Protein AF-0000000072197596 (afdb_homodimer)

Foldseek 3Di:
DPPVLVVLLVCVLPPDCPQLLLLVVLCQLQFVVQFPFKFWLVLVQVLVVLSPDHSVSNVVSVVVCVVVQQWDWDDDPPIIMIGGHPVCVVVSVVLLCLLFPDDDADFPQFKKKKQQPDPPDPLVVVLVVVVLLVLWFPQDVSITMHGPRPSDDVVNVVVNCVSRVRMDMDTRHHDDDPDLVVLLVSVVRGDVLVVLQVLLVVLCVSCVVVLVVLVPDDLVRQALSSLLSQLSVLSSSLSVSSSSHSNHHPSNDDPPRRNVVSSVSNVSSCLSRVVSPNVVQQVSTADPVGTTHDGDPVSQCGNNGHD/DPPLLVVLLVVVLPPDPPQLLLLVVLCQLQFVVQFPFKFWLVLVQVLVVLSPDHSVSNVVSVVVCVVVQQWDWDDDPPIIMIGGHPVCVVVSVVLLCLLFPDDDADFPQFKKKKQQPDPPDPLVVVLVVVVLLVLWFPQDVSITMHGPRPSDDVVNVVVNCVSRVRMDMDTRHHDDDPDLVVLLVSVVNGDVLVVLQVLLVVLCVSCVVVLVVLVPDDLVRQALSSLLSQLSVLSSSLSVSSSSHSNHHPSNDDPVRRNVVSSVSNVSSCLSRVVSPNVVQQVSTADPVGTTHDGHPVSQCGNNGHD

Structure (mmCIF, N/CA/C/O backbone):
data_AF-0000000072197596-model_v1
#
loop_
_entity.id
_entity.type
_entity.pdbx_description
1 polymer 'Phenylacetic acid degradation operon negative regulatory protein PaaX'
#
loop_
_atom_site.group_PDB
_atom_site.id
_atom_site.type_symbol
_atom_site.label_atom_id
_atom_site.label_alt_id
_atom_site.label_comp_id
_atom_site.label_asym_id
_atom_site.label_entity_id
_atom_site.label_seq_id
_atom_site.pdbx_PDB_ins_code
_atom_site.Cartn_x
_atom_site.Cartn_y
_atom_site.Cartn_z
_atom_site.occupancy
_atom_site.B_iso_or_equiv
_atom_site.auth_seq_id
_atom_site.auth_comp_id
_atom_site.auth_asym_id
_atom_site.auth_atom_id
_atom_site.pdbx_PDB_model_num
ATOM 1 N N . MET A 1 1 ? 6.664 54.469 21.75 1 55.88 1 MET A N 1
ATOM 2 C CA . MET A 1 1 ? 6.527 53.438 20.75 1 55.88 1 MET A CA 1
ATOM 3 C C . MET A 1 1 ? 7.809 53.281 19.922 1 55.88 1 MET A C 1
ATOM 5 O O . MET A 1 1 ? 8.359 54.281 19.469 1 55.88 1 MET A O 1
ATOM 9 N N . ASN A 1 2 ? 8.422 52.062 20.016 1 71.81 2 ASN A N 1
ATOM 10 C CA . ASN A 1 2 ? 9.688 51.875 19.328 1 71.81 2 ASN A CA 1
ATOM 11 C C . ASN A 1 2 ? 9.516 51.938 17.812 1 71.81 2 ASN A C 1
ATOM 13 O O . ASN A 1 2 ? 8.695 51.219 17.25 1 71.81 2 ASN A O 1
ATOM 17 N N . GLN A 1 3 ? 10.07 52.906 17.141 1 76 3 GLN A N 1
ATOM 18 C CA . GLN A 1 3 ? 9.938 53.219 15.727 1 76 3 GLN A CA 1
ATOM 19 C C . GLN A 1 3 ? 10.234 52 14.859 1 76 3 GLN A C 1
ATOM 21 O O . GLN A 1 3 ? 9.586 51.781 13.836 1 76 3 GLN A O 1
ATOM 26 N N . ASP A 1 4 ? 11.148 51.281 15.328 1 82.5 4 ASP A N 1
ATOM 27 C CA . ASP A 1 4 ? 11.531 50.094 14.547 1 82.5 4 ASP A CA 1
ATOM 28 C C . ASP A 1 4 ? 10.422 49.062 14.539 1 82.5 4 ASP A C 1
ATOM 30 O O . ASP A 1 4 ? 10.133 48.469 13.508 1 82.5 4 ASP A O 1
ATOM 34 N N . LEU A 1 5 ? 9.805 48.875 15.648 1 86.62 5 LEU A N 1
ATOM 35 C CA . LEU A 1 5 ? 8.711 47.906 15.734 1 86.62 5 LEU A CA 1
ATOM 36 C C . LEU A 1 5 ? 7.508 48.375 14.922 1 86.62 5 LEU A C 1
ATOM 38 O O . LEU A 1 5 ? 6.84 47.562 14.273 1 86.62 5 LEU A O 1
ATOM 42 N N . HIS A 1 6 ? 7.277 49.594 14.938 1 85.56 6 HIS A N 1
ATOM 43 C CA . HIS A 1 6 ? 6.164 50.156 14.188 1 85.56 6 HIS A CA 1
ATOM 44 C C . HIS A 1 6 ? 6.359 49.969 12.688 1 85.56 6 HIS A C 1
ATOM 46 O O . HIS A 1 6 ? 5.395 49.688 11.961 1 85.56 6 HIS A O 1
ATOM 52 N N . SER A 1 7 ? 7.578 50.188 12.289 1 86.56 7 SER A N 1
ATOM 53 C CA . SER A 1 7 ? 7.879 49.938 10.875 1 86.56 7 SER A CA 1
ATOM 54 C C . SER A 1 7 ? 7.625 48.5 10.484 1 86.56 7 SER A C 1
ATOM 56 O O . SER A 1 7 ? 7.133 48.219 9.383 1 86.56 7 SER A O 1
ATOM 58 N N . PHE A 1 8 ? 7.949 47.594 11.398 1 89.06 8 PHE A N 1
ATOM 59 C CA . PHE A 1 8 ? 7.699 46.156 11.156 1 89.06 8 PHE A CA 1
ATOM 60 C C . PHE A 1 8 ? 6.207 45.906 11.023 1 89.06 8 PHE A C 1
ATOM 62 O O . PHE A 1 8 ? 5.777 45.188 10.102 1 89.06 8 PHE A O 1
ATOM 69 N N . PHE A 1 9 ? 5.426 46.438 11.906 1 89.19 9 PHE A N 1
ATOM 70 C CA . PHE A 1 9 ? 3.986 46.188 11.898 1 89.19 9 PHE A CA 1
ATOM 71 C C . PHE A 1 9 ? 3.35 46.75 10.633 1 89.19 9 PHE A C 1
ATOM 73 O O . PHE A 1 9 ? 2.445 46.156 10.062 1 89.19 9 PHE A O 1
ATOM 80 N N . GLU A 1 10 ? 3.844 47.844 10.203 1 84.06 10 GLU A N 1
ATOM 81 C CA . GLU A 1 10 ? 3.332 48.469 8.977 1 84.06 10 GLU A CA 1
ATOM 82 C C . GLU A 1 10 ? 3.676 47.625 7.754 1 84.06 10 GLU A C 1
ATOM 84 O O . GLU A 1 10 ? 2.857 47.5 6.844 1 84.06 10 GLU A O 1
ATOM 89 N N . GLU A 1 11 ? 4.816 47.188 7.785 1 82.81 11 GLU A N 1
ATOM 90 C CA . GLU A 1 11 ? 5.266 46.375 6.66 1 82.81 11 GLU A CA 1
ATOM 91 C C . GLU A 1 11 ? 4.473 45.094 6.562 1 82.81 11 GLU A C 1
ATOM 93 O O . GLU A 1 11 ? 4.102 44.656 5.465 1 82.81 11 GLU A O 1
ATOM 98 N N . ILE A 1 12 ? 4.27 44.438 7.668 1 83.31 12 ILE A N 1
ATOM 99 C CA . ILE A 1 12 ? 3.602 43.125 7.676 1 83.31 12 ILE A CA 1
ATOM 100 C C . ILE A 1 12 ? 2.125 43.312 7.332 1 83.31 12 ILE A C 1
ATOM 102 O O . ILE A 1 12 ? 1.53 42.469 6.66 1 83.31 12 ILE A O 1
ATOM 106 N N . SER A 1 13 ? 1.605 44.438 7.848 1 72.75 13 SER A N 1
ATOM 107 C CA . SER A 1 13 ? 0.21 44.75 7.535 1 72.75 13 SER A CA 1
ATOM 108 C C . SER A 1 13 ? 0.018 45 6.047 1 72.75 13 SER A C 1
ATOM 110 O O . SER A 1 13 ? -1.055 44.75 5.5 1 72.75 13 SER A O 1
ATOM 112 N N . GLY A 1 14 ? 1.013 45.719 5.469 1 62.03 14 GLY A N 1
ATOM 113 C CA . GLY A 1 14 ? 0.994 45.969 4.035 1 62.03 14 GLY A CA 1
ATOM 114 C C . GLY A 1 14 ? 1.288 44.719 3.221 1 62.03 14 GLY A C 1
ATOM 115 O O . GLY A 1 14 ? 0.964 44.656 2.033 1 62.03 14 GLY A O 1
ATOM 116 N N . HIS A 1 15 ? 2.189 44.062 3.777 1 56.44 15 HIS A N 1
ATOM 117 C CA . HIS A 1 15 ? 2.557 42.844 3.057 1 56.44 15 HIS A CA 1
ATOM 118 C C . HIS A 1 15 ? 1.347 41.938 2.846 1 56.44 15 HIS A C 1
ATOM 120 O O . HIS A 1 15 ? 0.275 42.188 3.402 1 56.44 15 HIS A O 1
ATOM 126 N N . GLN A 1 16 ? 1.492 40.594 2.721 1 54.59 16 GLN A N 1
ATOM 127 C CA . GLN A 1 16 ? 0.599 39.531 2.25 1 54.59 16 GLN A CA 1
ATOM 128 C C . GLN A 1 16 ? -0.713 39.531 3.029 1 54.59 16 GLN A C 1
ATOM 130 O O . GLN A 1 16 ? -0.742 39.906 4.207 1 54.59 16 GLN A O 1
ATOM 135 N N . SER A 1 17 ? -1.792 39.844 2.344 1 64.12 17 SER A N 1
ATOM 136 C CA . SER A 1 17 ? -3.23 39.875 2.584 1 64.12 17 SER A CA 1
ATOM 137 C C . SER A 1 17 ? -3.605 39 3.768 1 64.12 17 SER A C 1
ATOM 139 O O . SER A 1 17 ? -3.75 37.781 3.619 1 64.12 17 SER A O 1
ATOM 141 N N . VAL A 1 18 ? -3.135 39.469 4.961 1 78.69 18 VAL A N 1
ATOM 142 C CA . VAL A 1 18 ? -3.652 38.781 6.137 1 78.69 18 VAL A CA 1
ATOM 143 C C . VAL A 1 18 ? -5.18 38.75 6.086 1 78.69 18 VAL A C 1
ATOM 145 O O . VAL A 1 18 ? -5.828 39.781 6.059 1 78.69 18 VAL A O 1
ATOM 148 N N . SER A 1 19 ? -5.699 37.656 5.902 1 88.38 19 SER A N 1
ATOM 149 C CA . SER A 1 19 ? -7.145 37.438 5.93 1 88.38 19 SER A CA 1
ATOM 150 C C . SER A 1 19 ? -7.723 37.75 7.309 1 88.38 19 SER A C 1
ATOM 152 O O . SER A 1 19 ? -7.23 37.25 8.312 1 88.38 19 SER A O 1
ATOM 154 N N . GLY A 1 20 ? -8.711 38.719 7.344 1 93 20 GLY A N 1
ATOM 155 C CA . GLY A 1 20 ? -9.375 39 8.602 1 93 20 GLY A CA 1
ATOM 156 C C . GLY A 1 20 ? -9.906 37.75 9.297 1 93 20 GLY A C 1
ATOM 157 O O . GLY A 1 20 ? -9.734 37.594 10.508 1 93 20 GLY A O 1
ATOM 158 N N . THR A 1 21 ? -10.5 36.875 8.516 1 95.25 21 THR A N 1
ATOM 159 C CA . THR A 1 21 ? -11.047 35.625 9.062 1 95.25 21 THR A CA 1
ATOM 160 C C . THR A 1 21 ? -9.945 34.781 9.688 1 95.25 21 THR A C 1
ATOM 162 O O . THR A 1 21 ? -10.094 34.281 10.805 1 95.25 21 THR A O 1
ATOM 165 N N . SER A 1 22 ? -8.812 34.75 9.016 1 94.56 22 SER A N 1
ATOM 166 C CA . SER A 1 22 ? -7.715 33.906 9.492 1 94.56 22 SER A CA 1
ATOM 167 C C . SER A 1 22 ? -7.086 34.5 10.75 1 94.56 22 SER A C 1
ATOM 169 O O . SER A 1 22 ? -6.746 33.75 11.68 1 94.56 22 SER A O 1
ATOM 171 N N . LEU A 1 23 ? -6.906 35.781 10.758 1 95.44 23 LEU A N 1
ATOM 172 C CA . LEU A 1 23 ? -6.301 36.438 11.906 1 95.44 23 LEU A CA 1
ATOM 173 C C . LEU A 1 23 ? -7.188 36.312 13.141 1 95.44 23 LEU A C 1
ATOM 175 O O . LEU A 1 23 ? -6.688 36.156 14.25 1 95.44 23 LEU A O 1
ATOM 179 N N . ILE A 1 24 ? -8.469 36.438 12.938 1 96.94 24 ILE A N 1
ATOM 180 C CA . ILE A 1 24 ? -9.414 36.312 14.039 1 96.94 24 ILE A CA 1
ATOM 181 C C . ILE A 1 24 ? -9.383 34.906 14.602 1 96.94 24 ILE A C 1
ATOM 183 O O . ILE A 1 24 ? -9.414 34.719 15.82 1 96.94 24 ILE A O 1
ATOM 187 N N . VAL A 1 25 ? -9.266 33.906 13.742 1 96.19 25 VAL A N 1
ATOM 188 C CA . VAL A 1 25 ? -9.148 32.531 14.203 1 96.19 25 VAL A CA 1
ATOM 189 C C . VAL A 1 25 ? -7.891 32.375 15.055 1 96.19 25 VAL A C 1
ATOM 191 O O . VAL A 1 25 ? -7.914 31.703 16.094 1 96.19 25 VAL A O 1
ATOM 194 N N . SER A 1 26 ? -6.793 33 14.625 1 96.94 26 SER A N 1
ATOM 195 C CA . SER A 1 26 ? -5.559 32.969 15.406 1 96.94 26 SER A CA 1
ATOM 196 C C . SER A 1 26 ? -5.746 33.625 16.766 1 96.94 26 SER A C 1
ATOM 198 O O . SER A 1 26 ? -5.234 33.125 17.781 1 96.94 26 SER A O 1
ATOM 200 N N . TYR A 1 27 ? -6.48 34.719 16.766 1 97.25 27 TYR A N 1
ATOM 201 C CA . TYR A 1 27 ? -6.758 35.438 18.016 1 97.25 27 TYR A CA 1
ATOM 202 C C . TYR A 1 27 ? -7.559 34.562 18.984 1 97.25 27 TYR A C 1
ATOM 204 O O . TYR A 1 27 ? -7.215 34.438 20.156 1 97.25 27 TYR A O 1
ATOM 212 N N . PHE A 1 28 ? -8.547 33.875 18.516 1 96.56 28 PHE A N 1
ATOM 213 C CA . PHE A 1 28 ? -9.359 33 19.328 1 96.56 28 PHE A CA 1
ATOM 214 C C . PHE A 1 28 ? -8.547 31.812 19.812 1 96.56 28 PHE A C 1
ATOM 216 O O . PHE A 1 28 ? -8.641 31.422 20.984 1 96.56 28 PHE A O 1
ATOM 223 N N . GLY A 1 29 ? -7.719 31.297 18.953 1 96 29 GLY A N 1
ATOM 224 C CA . GLY A 1 29 ? -6.957 30.109 19.281 1 96 29 GLY A CA 1
ATOM 225 C C . GLY A 1 29 ? -5.816 30.375 20.234 1 96 29 GLY A C 1
ATOM 226 O O . GLY A 1 29 ? -5.523 29.531 21.109 1 96 29 GLY A O 1
ATOM 227 N N . ASP A 1 30 ? -5.176 31.469 20.078 1 96.88 30 ASP A N 1
ATOM 228 C CA . ASP A 1 30 ? -3.986 31.75 20.875 1 96.88 30 ASP A CA 1
ATOM 229 C C . ASP A 1 30 ? -4.352 32.438 22.188 1 96.88 30 ASP A C 1
ATOM 231 O O . ASP A 1 30 ? -3.865 32.062 23.25 1 96.88 30 ASP A O 1
ATOM 235 N N . TYR A 1 31 ? -5.234 33.438 22.172 1 96.44 31 TYR A N 1
ATOM 236 C CA . TYR A 1 31 ? -5.535 34.219 23.359 1 96.44 31 TYR A CA 1
ATOM 237 C C . TYR A 1 31 ? -6.805 33.719 24.047 1 96.44 31 TYR A C 1
ATOM 239 O O . TYR A 1 31 ? -6.773 33.344 25.219 1 96.44 31 TYR A O 1
ATOM 247 N N . LEU A 1 32 ? -7.883 33.625 23.312 1 94.62 32 LEU A N 1
ATOM 248 C CA . LEU A 1 32 ? -9.203 33.531 23.922 1 94.62 32 LEU A CA 1
ATOM 249 C C . LEU A 1 32 ? -9.5 32.094 24.328 1 94.62 32 LEU A C 1
ATOM 251 O O . LEU A 1 32 ? -10.266 31.844 25.266 1 94.62 32 LEU A O 1
ATOM 255 N N . TRP A 1 33 ? -8.875 31.141 23.594 1 91.94 33 TRP A N 1
ATOM 256 C CA . TRP A 1 33 ? -9.031 29.719 23.875 1 91.94 33 TRP A CA 1
ATOM 257 C C . TRP A 1 33 ? -8.797 29.422 25.344 1 91.94 33 TRP A C 1
ATOM 259 O O . TRP A 1 33 ? -9.508 28.609 25.953 1 91.94 33 TRP A O 1
ATOM 269 N N . THR A 1 34 ? -7.848 30.109 25.938 1 92.06 34 THR A N 1
ATOM 270 C CA . THR A 1 34 ? -7.48 29.828 27.312 1 92.06 34 THR A CA 1
ATOM 271 C C . THR A 1 34 ? -8.125 30.828 28.266 1 92.06 34 THR A C 1
ATOM 273 O O . THR A 1 34 ? -7.918 30.766 29.484 1 92.06 34 THR A O 1
ATOM 276 N N . CYS A 1 35 ? -8.891 31.797 27.75 1 92.88 35 CYS A N 1
ATOM 277 C CA . CYS A 1 35 ? -9.492 32.844 28.562 1 92.88 35 CYS A CA 1
ATOM 278 C C . CYS A 1 35 ? -11.008 32.875 28.391 1 92.88 35 CYS A C 1
ATOM 280 O O . CYS A 1 35 ? -11.602 33.938 28.25 1 92.88 35 CYS A O 1
ATOM 282 N N . GLY A 1 36 ? -11.602 31.656 28.312 1 86.88 36 GLY A N 1
ATOM 283 C CA . GLY A 1 36 ? -13.055 31.562 28.297 1 86.88 36 GLY A CA 1
ATOM 284 C C . GLY A 1 36 ? -13.633 31.375 26.906 1 86.88 36 GLY A C 1
ATOM 285 O O . GLY A 1 36 ? -14.773 30.938 26.75 1 86.88 36 GLY A O 1
ATOM 286 N N . GLY A 1 37 ? -12.93 31.781 25.844 1 87 37 GLY A N 1
ATOM 287 C CA . GLY A 1 37 ? -13.281 31.422 24.484 1 87 37 GLY A CA 1
ATOM 288 C C . GLY A 1 37 ? -14.195 32.438 23.812 1 87 37 GLY A C 1
ATOM 289 O O . GLY A 1 37 ? -14.734 32.156 22.734 1 87 37 GLY A O 1
ATOM 290 N N . GLY A 1 38 ? -14.375 33.625 24.438 1 91.69 38 GLY A N 1
ATOM 291 C CA . GLY A 1 38 ? -15.289 34.594 23.844 1 91.69 38 GLY A CA 1
ATOM 292 C C . GLY A 1 38 ? -14.844 36.031 24.062 1 91.69 38 GLY A C 1
ATOM 293 O O . GLY A 1 38 ? -13.93 36.281 24.828 1 91.69 38 GLY A O 1
ATOM 294 N N . ILE A 1 39 ? -15.562 36.906 23.297 1 94.62 39 ILE A N 1
ATOM 295 C CA . ILE A 1 39 ? -15.195 38.312 23.375 1 94.62 39 ILE A CA 1
ATOM 296 C C . ILE A 1 39 ? -16.328 39.188 22.812 1 94.62 39 ILE A C 1
ATOM 298 O O . ILE A 1 39 ? -17.078 38.75 21.938 1 94.62 39 ILE A O 1
ATOM 302 N N . TRP A 1 40 ? -16.406 40.344 23.344 1 96.75 40 TRP A N 1
ATOM 303 C CA . TRP A 1 40 ? -17.297 41.375 22.781 1 96.75 40 TRP A CA 1
ATOM 304 C C . TRP A 1 40 ? -16.812 41.812 21.406 1 96.75 40 TRP A C 1
ATOM 306 O O . TRP A 1 40 ? -15.609 42.062 21.219 1 96.75 40 TRP A O 1
ATOM 316 N N . LEU A 1 41 ? -17.75 41.969 20.469 1 97.25 41 LEU A N 1
ATOM 317 C CA . LEU A 1 41 ? -17.422 42.375 19.109 1 97.25 41 LEU A CA 1
ATOM 318 C C . LEU A 1 41 ? -16.688 43.688 19.109 1 97.25 41 LEU A C 1
ATOM 320 O O . LEU A 1 41 ? -15.766 43.906 18.312 1 97.25 41 LEU A O 1
ATOM 324 N N . GLY A 1 42 ? -17.047 44.594 19.922 1 96.69 42 GLY A N 1
ATOM 325 C CA . GLY A 1 42 ? -16.375 45.906 20.016 1 96.69 42 GLY A CA 1
ATOM 326 C C . GLY A 1 42 ? -14.898 45.781 20.359 1 96.69 42 GLY A C 1
ATOM 327 O O . GLY A 1 42 ? -14.055 46.438 19.766 1 96.69 42 GLY A O 1
ATOM 328 N N . ASN A 1 43 ? -14.578 44.938 21.328 1 97.25 43 ASN A N 1
ATOM 329 C CA . ASN A 1 43 ? -13.18 44.719 21.703 1 97.25 43 ASN A CA 1
ATOM 330 C C . ASN A 1 43 ? -12.406 44.031 20.594 1 97.25 43 ASN A C 1
ATOM 332 O O . ASN A 1 43 ? -11.219 44.281 20.391 1 97.25 43 ASN A O 1
ATOM 336 N N . LEU A 1 44 ? -13.078 43.094 19.953 1 97.19 44 LEU A N 1
ATOM 337 C CA . LEU A 1 44 ? -12.453 42.438 18.812 1 97.19 44 LEU A CA 1
ATOM 338 C C . LEU A 1 44 ? -12.07 43.438 17.734 1 97.19 44 LEU A C 1
ATOM 340 O O . LEU A 1 44 ? -10.969 43.375 17.188 1 97.19 44 LEU A O 1
ATOM 344 N N . ILE A 1 45 ? -13 44.312 17.438 1 97.06 45 ILE A N 1
ATOM 345 C CA . ILE A 1 45 ? -12.766 45.344 16.438 1 97.06 45 ILE A CA 1
ATOM 346 C C . ILE A 1 45 ? -11.578 46.188 16.859 1 97.06 45 ILE A C 1
ATOM 348 O O . ILE A 1 45 ? -10.68 46.469 16.062 1 97.06 45 ILE A O 1
ATOM 352 N N . GLN A 1 46 ? -11.531 46.625 18.125 1 96.81 46 GLN A N 1
ATOM 353 C CA . GLN A 1 46 ? -10.445 47.438 18.641 1 96.81 46 GLN A CA 1
ATOM 354 C C . GLN A 1 46 ? -9.102 46.719 18.516 1 96.81 46 GLN A C 1
ATOM 356 O O . GLN A 1 46 ? -8.109 47.344 18.109 1 96.81 46 GLN A O 1
ATOM 361 N N . ALA A 1 47 ? -9.086 45.469 18.844 1 96.38 47 ALA A N 1
ATOM 362 C CA . ALA A 1 47 ? -7.859 44.688 18.766 1 96.38 47 ALA A CA 1
ATOM 363 C C . ALA A 1 47 ? -7.367 44.594 17.328 1 96.38 47 ALA A C 1
ATOM 365 O O . ALA A 1 47 ? -6.18 44.781 17.062 1 96.38 47 ALA A O 1
ATOM 366 N N . MET A 1 48 ? -8.242 44.344 16.391 1 95.31 48 MET A N 1
ATOM 367 C CA . MET A 1 48 ? -7.875 44.156 15 1 95.31 48 MET A CA 1
ATOM 368 C C . MET A 1 48 ? -7.461 45.469 14.359 1 95.31 48 MET A C 1
ATOM 370 O O . MET A 1 48 ? -6.602 45.5 13.477 1 95.31 48 MET A O 1
ATOM 374 N N . GLU A 1 49 ? -8.031 46.5 14.836 1 93.81 49 GLU A N 1
ATOM 375 C CA . GLU A 1 49 ? -7.695 47.812 14.305 1 93.81 49 GLU A CA 1
ATOM 376 C C . GLU A 1 49 ? -6.238 48.156 14.586 1 93.81 49 GLU A C 1
ATOM 378 O O . GLU A 1 49 ? -5.598 48.844 13.789 1 93.81 49 GLU A O 1
ATOM 383 N N . THR A 1 50 ? -5.723 47.656 15.688 1 92.81 50 THR A N 1
ATOM 384 C CA . THR A 1 50 ? -4.32 47.906 15.992 1 92.81 50 THR A CA 1
ATOM 385 C C . THR A 1 50 ? -3.418 47.312 14.93 1 92.81 50 THR A C 1
ATOM 387 O O . THR A 1 50 ? -2.264 47.719 14.773 1 92.81 50 THR A O 1
ATOM 390 N N . LEU A 1 51 ? -3.959 46.344 14.195 1 92.69 51 LEU A N 1
ATOM 391 C CA . LEU A 1 51 ? -3.191 45.656 13.172 1 92.69 51 LEU A CA 1
ATOM 392 C C . LEU A 1 51 ? -3.59 46.125 11.781 1 92.69 51 LEU A C 1
ATOM 394 O O . LEU A 1 51 ? -3.24 45.5 10.781 1 92.69 51 LEU A O 1
ATOM 398 N N . GLY A 1 52 ? -4.453 47.125 11.734 1 88.5 52 GLY A N 1
ATOM 399 C CA . GLY A 1 52 ? -4.734 47.812 10.477 1 88.5 52 GLY A CA 1
ATOM 400 C C . GLY A 1 52 ? -6.012 47.312 9.812 1 88.5 52 GLY A C 1
ATOM 401 O O . GLY A 1 52 ? -6.336 47.75 8.703 1 88.5 52 GLY A O 1
ATOM 402 N N . LEU A 1 53 ? -6.793 46.469 10.422 1 92 53 LEU A N 1
ATOM 403 C CA . LEU A 1 53 ? -8.07 46.031 9.859 1 92 53 LEU A CA 1
ATOM 404 C C . LEU A 1 53 ? -9.188 47 10.273 1 92 53 LEU A C 1
ATOM 406 O O . LEU A 1 53 ? -9.32 47.344 11.453 1 92 53 LEU A O 1
ATOM 410 N N . ASN A 1 54 ? -9.906 47.406 9.375 1 92.19 54 ASN A N 1
ATOM 411 C CA . ASN A 1 54 ? -10.984 48.344 9.75 1 92.19 54 ASN A CA 1
ATOM 412 C C . ASN A 1 54 ? -12.219 47.594 10.227 1 92.19 54 ASN A C 1
ATOM 414 O O . ASN A 1 54 ? -12.289 46.344 10.125 1 92.19 54 ASN A O 1
ATOM 418 N N . GLN A 1 55 ? -13.133 48.344 10.711 1 95.69 55 GLN A N 1
ATOM 419 C CA . GLN A 1 55 ? -14.328 47.781 11.352 1 95.69 55 GLN A CA 1
ATOM 420 C C . GLN A 1 55 ? -15.156 46.969 10.359 1 95.69 55 GLN A C 1
ATOM 422 O O . GLN A 1 55 ? -15.703 45.938 10.719 1 95.69 55 GLN A O 1
ATOM 427 N N . ARG A 1 56 ? -15.242 47.438 9.195 1 96.12 56 ARG A N 1
ATOM 428 C CA . ARG A 1 56 ? -16.047 46.75 8.188 1 96.12 56 ARG A CA 1
ATOM 429 C C . ARG A 1 56 ? -15.484 45.375 7.898 1 96.12 56 ARG A C 1
ATOM 431 O O . ARG A 1 56 ? -16.234 44.375 7.824 1 96.12 56 ARG A O 1
ATOM 438 N N . VAL A 1 57 ? -14.211 45.312 7.707 1 93.88 57 VAL A N 1
ATOM 439 C CA . VAL A 1 57 ? -13.531 44.031 7.414 1 93.88 57 VAL A CA 1
ATOM 440 C C . VAL A 1 57 ? -13.711 43.062 8.586 1 93.88 57 VAL A C 1
ATOM 442 O O . VAL A 1 57 ? -13.984 41.875 8.383 1 93.88 57 VAL A O 1
ATOM 445 N N . VAL A 1 58 ? -13.578 43.562 9.805 1 97.06 58 VAL A N 1
ATOM 446 C CA . VAL A 1 58 ? -13.703 42.719 10.992 1 97.06 58 VAL A CA 1
ATOM 447 C C . VAL A 1 58 ? -15.125 42.156 11.086 1 97.06 58 VAL A C 1
ATOM 449 O O . VAL A 1 58 ? -15.312 40.969 11.289 1 97.06 58 VAL A O 1
ATOM 452 N N . ARG A 1 59 ? -16.094 43.062 10.906 1 97 59 ARG A N 1
ATOM 453 C CA . ARG A 1 59 ? -17.484 42.656 10.992 1 97 59 ARG A CA 1
ATOM 454 C C . ARG A 1 59 ? -17.812 41.625 9.914 1 97 59 ARG A C 1
ATOM 456 O O . ARG A 1 59 ? -18.5 40.656 10.18 1 97 59 ARG A O 1
ATOM 463 N N . SER A 1 60 ? -17.328 41.812 8.742 1 97.19 60 SER A N 1
ATOM 464 C CA . SER A 1 60 ? -17.562 40.875 7.656 1 97.19 60 SER A CA 1
ATOM 465 C C . SER A 1 60 ? -16.891 39.531 7.938 1 97.19 60 SER A C 1
ATOM 467 O O . SER A 1 60 ? -17.438 38.5 7.629 1 97.19 60 SER A O 1
ATOM 469 N N . SER A 1 61 ? -15.656 39.625 8.484 1 97.25 61 SER A N 1
ATOM 470 C CA . SER A 1 61 ? -14.922 38.406 8.82 1 97.25 61 SER A CA 1
ATOM 471 C C . SER A 1 61 ? -15.641 37.594 9.898 1 97.25 61 SER A C 1
ATOM 473 O O . SER A 1 61 ? -15.75 36.375 9.797 1 97.25 61 SER A O 1
ATOM 475 N N . VAL A 1 62 ? -16.141 38.25 10.898 1 97.38 62 VAL A N 1
ATOM 476 C CA . VAL A 1 62 ? -16.859 37.625 11.984 1 97.38 62 VAL A CA 1
ATOM 477 C C . VAL A 1 62 ? -18.156 37 11.453 1 97.38 62 VAL A C 1
ATOM 479 O O . VAL A 1 62 ? -18.531 35.875 11.844 1 97.38 62 VAL A O 1
ATOM 482 N N . PHE A 1 63 ? -18.797 37.719 10.625 1 96.75 63 PHE A N 1
ATOM 483 C CA . PHE A 1 63 ? -20.031 37.219 10.008 1 96.75 63 PHE A CA 1
ATOM 484 C C . PHE A 1 63 ? -19.75 35.906 9.258 1 96.75 63 PHE A C 1
ATOM 486 O O . PHE A 1 63 ? -20.516 34.938 9.375 1 96.75 63 PHE A O 1
ATOM 493 N N . ARG A 1 64 ? -18.734 35.906 8.461 1 97 64 ARG A N 1
ATOM 494 C CA . ARG A 1 64 ? -18.344 34.719 7.707 1 97 64 ARG A CA 1
ATOM 495 C C . ARG A 1 64 ? -18.016 33.562 8.641 1 97 64 ARG A C 1
ATOM 497 O O . ARG A 1 64 ? -18.422 32.406 8.391 1 97 64 ARG A O 1
ATOM 504 N N . LEU A 1 65 ? -17.266 33.812 9.695 1 97.38 65 LEU A N 1
ATOM 505 C CA . LEU A 1 65 ? -16.906 32.781 10.664 1 97.38 65 LEU A CA 1
ATOM 506 C C . LEU A 1 65 ? -18.141 32.25 11.367 1 97.38 65 LEU A C 1
ATOM 508 O O . LEU A 1 65 ? -18.203 31.047 11.703 1 97.38 65 LEU A O 1
ATOM 512 N N . HIS A 1 66 ? -19.109 33.156 11.578 1 96.69 66 HIS A N 1
ATOM 513 C CA . HIS A 1 66 ? -20.375 32.719 12.156 1 96.69 66 HIS A CA 1
ATOM 514 C C . HIS A 1 66 ? -21.156 31.828 11.18 1 96.69 66 HIS A C 1
ATOM 516 O O . HIS A 1 66 ? -21.672 30.781 11.555 1 96.69 66 HIS A O 1
ATOM 522 N N . LYS A 1 67 ? -21.203 32.25 9.969 1 96.56 67 LYS A N 1
ATOM 523 C CA . LYS A 1 67 ? -21.906 31.516 8.93 1 96.56 67 LYS A CA 1
ATOM 524 C C . LYS A 1 67 ? -21.297 30.141 8.734 1 96.56 67 LYS A C 1
ATOM 526 O O . LYS A 1 67 ? -22.031 29.156 8.547 1 96.56 67 LYS A O 1
ATOM 531 N N . ASP A 1 68 ? -20.016 30.109 8.82 1 94.56 68 ASP A N 1
ATOM 532 C CA . ASP A 1 68 ? -19.297 28.859 8.617 1 94.56 68 ASP A CA 1
ATOM 533 C C . ASP A 1 68 ? -19.266 28.031 9.898 1 94.56 68 ASP A C 1
ATOM 535 O O . ASP A 1 68 ? -18.578 27.016 9.969 1 94.56 68 ASP A O 1
ATOM 539 N N . GLU A 1 69 ? -19.859 28.469 10.961 1 94.88 69 GLU A N 1
ATOM 540 C CA . GLU A 1 69 ? -20.047 27.766 12.227 1 94.88 69 GLU A CA 1
ATOM 541 C C . GLU A 1 69 ? -18.734 27.641 12.992 1 94.88 69 GLU A C 1
ATOM 543 O O . GLU A 1 69 ? -18.484 26.625 13.648 1 94.88 69 GLU A O 1
ATOM 548 N N . TRP A 1 70 ? -17.891 28.547 12.805 1 94.5 70 TRP A N 1
ATOM 549 C CA . TRP A 1 70 ? -16.688 28.656 13.617 1 94.5 70 TRP A CA 1
ATOM 550 C C . TRP A 1 70 ? -16.969 29.406 14.906 1 94.5 70 TRP A C 1
ATOM 552 O O . TRP A 1 70 ? -16.375 29.125 15.945 1 94.5 70 TRP A O 1
ATOM 562 N N . LEU A 1 71 ? -17.891 30.438 14.797 1 96.62 71 LEU A N 1
ATOM 563 C CA . LEU A 1 71 ? -18.25 31.266 15.945 1 96.62 71 LEU A CA 1
ATOM 564 C C . LEU A 1 71 ? -19.766 31.25 16.172 1 96.62 71 LEU A C 1
ATOM 566 O O . LEU A 1 71 ? -20.531 31.062 15.234 1 96.62 71 LEU A O 1
ATOM 570 N N . THR A 1 72 ? -20.141 31.344 17.359 1 96.19 72 THR A N 1
ATOM 571 C CA . THR A 1 72 ? -21.531 31.578 17.75 1 96.19 72 THR A CA 1
ATOM 572 C C . THR A 1 72 ? -21.672 32.938 18.422 1 96.19 72 THR A C 1
ATOM 574 O O . THR A 1 72 ? -20.703 33.5 18.938 1 96.19 72 THR A O 1
ATOM 577 N N . VAL A 1 73 ? -22.844 33.469 18.375 1 95.81 73 VAL A N 1
ATOM 578 C CA . VAL A 1 73 ? -23.047 34.812 18.891 1 95.81 73 VAL A CA 1
ATOM 579 C C . VAL A 1 73 ? -24.047 34.781 20.062 1 95.81 73 VAL A C 1
ATOM 581 O O . VAL A 1 73 ? -25.016 34.031 20.016 1 95.81 73 VAL A O 1
ATOM 584 N N . ASN A 1 74 ? -23.766 35.438 21.078 1 93.31 74 ASN A N 1
ATOM 585 C CA . ASN A 1 74 ? -24.641 35.719 22.219 1 93.31 74 ASN A CA 1
ATOM 586 C C . ASN A 1 74 ? -24.875 37.219 22.375 1 93.31 74 ASN A C 1
ATOM 588 O O . ASN A 1 74 ? -23.953 37.969 22.672 1 93.31 74 ASN A O 1
ATOM 592 N N . LYS A 1 75 ? -26.141 37.625 22.281 1 95.06 75 LYS A N 1
ATOM 593 C CA . LYS A 1 75 ? -26.453 39.062 22.375 1 95.06 75 LYS A CA 1
ATOM 594 C C . LYS A 1 75 ? -26.922 39.406 23.781 1 95.06 75 LYS A C 1
ATOM 596 O O . LYS A 1 75 ? -27.812 38.75 24.344 1 95.06 75 LYS A O 1
ATOM 601 N N . VAL A 1 76 ? -26.359 40.375 24.375 1 93.81 76 VAL A N 1
ATOM 602 C CA . VAL A 1 76 ? -26.734 40.938 25.656 1 93.81 76 VAL A CA 1
ATOM 603 C C . VAL A 1 76 ? -26.938 42.438 25.531 1 93.81 76 VAL A C 1
ATOM 605 O O . VAL A 1 76 ? -25.969 43.188 25.484 1 93.81 76 VAL A O 1
ATOM 608 N N . GLY A 1 77 ? -28.156 42.906 25.625 1 92.88 77 GLY A N 1
ATOM 609 C CA . GLY A 1 77 ? -28.422 44.312 25.328 1 92.88 77 GLY A CA 1
ATOM 610 C C . GLY A 1 77 ? -28.047 44.719 23.922 1 92.88 77 GLY A C 1
ATOM 611 O O . GLY A 1 77 ? -28.516 44.125 22.953 1 92.88 77 GLY A O 1
ATOM 612 N N . ARG A 1 78 ? -27.141 45.688 23.844 1 93.31 78 ARG A N 1
ATOM 613 C CA . ARG A 1 78 ? -26.719 46.219 22.547 1 93.31 78 ARG A CA 1
ATOM 614 C C . ARG A 1 78 ? -25.359 45.625 22.141 1 93.31 78 ARG A C 1
ATOM 616 O O . ARG A 1 78 ? -24.812 46 21.094 1 93.31 78 ARG A O 1
ATOM 623 N N . LYS A 1 79 ? -24.875 44.75 22.922 1 94.75 79 LYS A N 1
ATOM 624 C CA . LYS A 1 79 ? -23.547 44.188 22.656 1 94.75 79 LYS A CA 1
ATOM 625 C C . LYS A 1 79 ? -23.641 42.75 22.156 1 94.75 79 LYS A C 1
ATOM 627 O O . LYS A 1 79 ? -24.453 41.969 22.641 1 94.75 79 LYS A O 1
ATOM 632 N N . SER A 1 80 ? -22.906 42.469 21.172 1 96.5 80 SER A N 1
ATOM 633 C CA . SER A 1 80 ? -22.781 41.094 20.641 1 96.5 80 SER A CA 1
ATOM 634 C C . SER A 1 80 ? -21.484 40.438 21.094 1 96.5 80 SER A C 1
ATOM 636 O O . SER A 1 80 ? -20.391 41 20.859 1 96.5 80 SER A O 1
ATOM 638 N N . TYR A 1 81 ? -21.609 39.25 21.734 1 96.31 81 TYR A N 1
ATOM 639 C CA . TYR A 1 81 ? -20.469 38.469 22.188 1 96.31 81 TYR A CA 1
ATOM 640 C C . TYR A 1 81 ? -20.281 37.219 21.328 1 96.31 81 TYR A C 1
ATOM 642 O O . TYR A 1 81 ? -21.234 36.5 21.094 1 96.31 81 TYR A O 1
ATOM 650 N N . TYR A 1 82 ? -19.094 37.031 20.875 1 96.44 82 TYR A N 1
ATOM 651 C CA . TYR A 1 82 ? -18.812 35.875 20.031 1 96.44 82 TYR A CA 1
ATOM 652 C C . TYR A 1 82 ? -17.953 34.844 20.766 1 96.44 82 TYR A C 1
ATOM 654 O O . TYR A 1 82 ? -17.016 35.219 21.484 1 96.44 82 TYR A O 1
ATOM 662 N N . TYR A 1 83 ? -18.297 33.562 20.531 1 95 83 TYR A N 1
ATOM 663 C CA . TYR A 1 83 ? -17.609 32.438 21.125 1 95 83 TYR A CA 1
ATOM 664 C C . TYR A 1 83 ? -17.219 31.406 20.078 1 95 83 TYR A C 1
ATOM 666 O O . TYR A 1 83 ? -17.859 31.297 19.031 1 95 83 TYR A O 1
ATOM 674 N N . LEU A 1 84 ? -16.141 30.734 20.328 1 94.06 84 LEU A N 1
ATOM 675 C CA . LEU A 1 84 ? -15.82 29.594 19.484 1 94.06 84 LEU A CA 1
ATOM 676 C C . LEU A 1 84 ? -16.906 28.531 19.578 1 94.06 84 LEU A C 1
ATOM 678 O O . LEU A 1 84 ? -17.391 28.203 20.672 1 94.06 84 LEU A O 1
ATOM 682 N N . GLU A 1 85 ? -17.297 28.047 18.438 1 94.44 85 GLU A N 1
ATOM 683 C CA . GLU A 1 85 ? -18.297 26.984 18.391 1 94.44 85 GLU A CA 1
ATOM 684 C C . GLU A 1 85 ? -17.75 25.688 18.984 1 94.44 85 GLU A C 1
ATOM 686 O O . GLU A 1 85 ? -16.672 25.234 18.594 1 94.44 85 GLU A O 1
ATOM 691 N N . PRO A 1 86 ? -18.484 25.062 19.891 1 91.44 86 PRO A N 1
ATOM 692 C CA . PRO A 1 86 ? -18.016 23.828 20.531 1 91.44 86 PRO A CA 1
ATOM 693 C C . PRO A 1 86 ? -17.656 22.734 19.531 1 91.44 86 PRO A C 1
ATOM 695 O O . PRO A 1 86 ? -16.719 21.953 19.766 1 91.44 86 PRO A O 1
ATOM 698 N N . ALA A 1 87 ? -18.297 22.672 18.484 1 90.38 87 ALA A N 1
ATOM 699 C CA . ALA A 1 87 ? -18.047 21.656 17.469 1 90.38 87 ALA A CA 1
ATOM 700 C C . ALA A 1 87 ? -16.656 21.797 16.875 1 90.38 87 ALA A C 1
ATOM 702 O O . ALA A 1 87 ? -16.125 20.859 16.266 1 90.38 87 ALA A O 1
ATOM 703 N N . ARG A 1 88 ? -15.977 22.938 17.094 1 90.88 88 ARG A N 1
ATOM 704 C CA . ARG A 1 88 ? -14.664 23.203 16.531 1 90.88 88 ARG A CA 1
ATOM 705 C C . ARG A 1 88 ? -13.562 22.984 17.562 1 90.88 88 ARG A C 1
ATOM 707 O O . ARG A 1 88 ? -12.383 23.156 17.25 1 90.88 88 ARG A O 1
ATOM 714 N N . TYR A 1 89 ? -13.867 22.562 18.703 1 90.31 89 TYR A N 1
ATOM 715 C CA . TYR A 1 89 ? -12.906 22.438 19.797 1 90.31 89 TYR A CA 1
ATOM 716 C C . TYR A 1 89 ? -11.844 21.406 19.453 1 90.31 89 TYR A C 1
ATOM 718 O O . TYR A 1 89 ? -10.648 21.625 19.703 1 90.31 89 TYR A O 1
ATOM 726 N N . ASN A 1 90 ? -12.273 20.312 18.906 1 85.56 90 ASN A N 1
ATOM 727 C CA . ASN A 1 90 ? -11.312 19.266 18.578 1 85.56 90 ASN A CA 1
ATOM 728 C C . ASN A 1 90 ? -10.297 19.734 17.547 1 85.56 90 ASN A C 1
ATOM 730 O O . ASN A 1 90 ? -9.109 19.422 17.641 1 85.56 90 ASN A O 1
ATOM 734 N N . GLU A 1 91 ? -10.812 20.453 16.609 1 87.31 91 GLU A N 1
ATOM 735 C CA . GLU A 1 91 ? -9.938 21.016 15.594 1 87.31 91 GLU A CA 1
ATOM 736 C C . GLU A 1 91 ? -8.922 21.984 16.203 1 87.31 91 GLU A C 1
ATOM 738 O O . GLU A 1 91 ? -7.742 21.938 15.859 1 87.31 91 GLU A O 1
ATOM 743 N N . MET A 1 92 ? -9.375 22.797 17.125 1 91.19 92 MET A N 1
ATOM 744 C CA . MET A 1 92 ? -8.508 23.75 17.812 1 91.19 92 MET A CA 1
ATOM 745 C C . MET A 1 92 ? -7.469 23.031 18.656 1 91.19 92 MET A C 1
ATOM 747 O O . MET A 1 92 ? -6.293 23.391 18.656 1 91.19 92 MET A O 1
ATOM 751 N N . LEU A 1 93 ? -7.93 22.047 19.312 1 87.94 93 LEU A N 1
ATOM 752 C CA . LEU A 1 93 ? -7.043 21.266 20.172 1 87.94 93 LEU A CA 1
ATOM 753 C C . LEU A 1 93 ? -5.93 20.625 19.359 1 87.94 93 LEU A C 1
ATOM 755 O O . LEU A 1 93 ? -4.766 20.641 19.766 1 87.94 93 LEU A O 1
ATOM 759 N N . HIS A 1 94 ? -6.254 20.109 18.297 1 85.06 94 HIS A N 1
ATOM 760 C CA . HIS A 1 94 ? -5.277 19.453 17.438 1 85.06 94 HIS A CA 1
ATOM 761 C C . HIS A 1 94 ? -4.262 20.453 16.891 1 85.06 94 HIS A C 1
ATOM 763 O O . HIS A 1 94 ? -3.057 20.188 16.891 1 85.06 94 HIS A O 1
ATOM 769 N N . ALA A 1 95 ? -4.754 21.531 16.422 1 90.75 95 ALA A N 1
ATOM 770 C CA . ALA A 1 95 ? -3.861 22.562 15.906 1 90.75 95 ALA A CA 1
ATOM 771 C C . ALA A 1 95 ? -2.934 23.094 17 1 90.75 95 ALA A C 1
ATOM 773 O O . ALA A 1 95 ? -1.726 23.219 16.797 1 90.75 95 ALA A O 1
ATOM 774 N N . ASN A 1 96 ? -3.508 23.344 18.172 1 92.12 96 ASN A N 1
ATOM 775 C CA . ASN A 1 96 ? -2.723 23.891 19.281 1 92.12 96 ASN A CA 1
ATOM 776 C C . ASN A 1 96 ? -1.62 22.922 19.703 1 92.12 96 ASN A C 1
ATOM 778 O O . ASN A 1 96 ? -0.525 23.344 20.078 1 92.12 96 ASN A O 1
ATOM 782 N N . LYS A 1 97 ? -1.947 21.703 19.641 1 89.12 97 LYS A N 1
ATOM 783 C CA . LYS A 1 97 ? -0.926 20.719 19.969 1 89.12 97 LYS A CA 1
ATOM 784 C C . LYS A 1 97 ? 0.267 20.812 19.031 1 89.12 97 LYS A C 1
ATOM 786 O O . LYS A 1 97 ? 1.419 20.781 19.469 1 89.12 97 LYS A O 1
ATOM 791 N N . LYS A 1 98 ? 0.025 21 17.797 1 90.19 98 LYS A N 1
ATOM 792 C CA . LYS A 1 98 ? 1.077 21.125 16.797 1 90.19 98 LYS A CA 1
ATOM 793 C C . LYS A 1 98 ? 1.847 22.438 16.969 1 90.19 98 LYS A C 1
ATOM 795 O O . LYS A 1 98 ? 3.068 22.469 16.797 1 90.19 98 LYS A O 1
ATOM 800 N N . ILE A 1 99 ? 1.082 23.422 17.297 1 94.81 99 ILE A N 1
ATOM 801 C CA . ILE A 1 99 ? 1.675 24.766 17.328 1 94.81 99 ILE A CA 1
ATOM 802 C C . ILE A 1 99 ? 2.549 24.891 18.578 1 94.81 99 ILE A C 1
ATOM 804 O O . ILE A 1 99 ? 3.693 25.344 18.5 1 94.81 99 ILE A O 1
ATOM 808 N N . TYR A 1 100 ? 2.041 24.391 19.719 1 95.44 100 TYR A N 1
ATOM 809 C CA . TYR A 1 100 ? 2.66 24.781 20.984 1 95.44 100 TYR A CA 1
ATOM 810 C C . TYR A 1 100 ? 3.42 23.625 21.609 1 95.44 100 TYR A C 1
ATOM 812 O O . TYR A 1 100 ? 4.234 23.812 22.516 1 95.44 100 TYR A O 1
ATOM 820 N N . HIS A 1 101 ? 3.125 22.359 21.156 1 83.69 101 HIS A N 1
ATOM 821 C CA . HIS A 1 101 ? 3.672 21.172 21.828 1 83.69 101 HIS A CA 1
ATOM 822 C C . HIS A 1 101 ? 4.312 20.219 20.812 1 83.69 101 HIS A C 1
ATOM 824 O O . HIS A 1 101 ? 3.846 19.094 20.641 1 83.69 101 HIS A O 1
ATOM 830 N N . SER A 1 102 ? 5.348 20.609 20.25 1 74.81 102 SER A N 1
ATOM 831 C CA . SER A 1 102 ? 5.992 19.719 19.281 1 74.81 102 SER A CA 1
ATOM 832 C C . SER A 1 102 ? 6.629 18.516 19.953 1 74.81 102 SER A C 1
ATOM 834 O O . SER A 1 102 ? 7.422 18.672 20.891 1 74.81 102 SER A O 1
ATOM 836 N N . GLU A 1 103 ? 6.059 17.391 19.797 1 72 103 GLU A N 1
ATOM 837 C CA . GLU A 1 103 ? 6.672 16.172 20.312 1 72 103 GLU A CA 1
ATOM 838 C C . GLU A 1 103 ? 7.324 15.375 19.188 1 72 103 GLU A C 1
ATOM 840 O O . GLU A 1 103 ? 6.801 15.32 18.078 1 72 103 GLU A O 1
ATOM 845 N N . LYS A 1 104 ? 8.547 15.023 19.5 1 73.12 104 LYS A N 1
ATOM 846 C CA . LYS A 1 104 ? 9.281 14.211 18.531 1 73.12 104 LYS A CA 1
ATOM 847 C C . LYS A 1 104 ? 9.164 12.727 18.859 1 73.12 104 LYS A C 1
ATOM 849 O O . LYS A 1 104 ? 9.547 12.297 19.953 1 73.12 104 LYS A O 1
ATOM 854 N N . VAL A 1 105 ? 8.5 12.07 18.141 1 78.75 105 VAL A N 1
ATOM 855 C CA . VAL A 1 105 ? 8.438 10.625 18.297 1 78.75 105 VAL A CA 1
ATOM 856 C C . VAL A 1 105 ? 9.43 9.945 17.359 1 78.75 105 VAL A C 1
ATOM 858 O O . VAL A 1 105 ? 9.586 10.367 16.203 1 78.75 105 VAL A O 1
ATOM 861 N N . ALA A 1 106 ? 10.078 8.961 17.844 1 87.38 106 ALA A N 1
ATOM 862 C CA . ALA A 1 106 ? 11.008 8.203 17.016 1 87.38 106 ALA A CA 1
ATOM 863 C C . ALA A 1 106 ? 10.266 7.383 15.969 1 87.38 106 ALA A C 1
ATOM 865 O O . ALA A 1 106 ? 9.234 6.77 16.266 1 87.38 106 ALA A O 1
ATOM 866 N N . TRP A 1 107 ? 10.742 7.391 14.891 1 91.44 107 TRP A N 1
ATOM 867 C CA . TRP A 1 107 ? 10.125 6.656 13.789 1 91.44 107 TRP A CA 1
ATOM 868 C C . TRP A 1 107 ? 10.664 5.23 13.711 1 91.44 107 TRP A C 1
ATOM 870 O O . TRP A 1 107 ? 11.883 5.02 13.766 1 91.44 107 TRP A O 1
ATOM 880 N N . SER A 1 108 ? 9.875 4.238 13.594 1 90.94 108 SER A N 1
ATOM 881 C CA . SER A 1 108 ? 10.227 2.822 13.539 1 90.94 108 SER A CA 1
ATOM 882 C C . SER A 1 108 ? 10.609 2.406 12.125 1 90.94 108 SER A C 1
ATOM 884 O O . SER A 1 108 ? 10.82 1.221 11.852 1 90.94 108 SER A O 1
ATOM 886 N N . LYS A 1 109 ? 10.633 3.346 11.172 1 91.88 109 LYS A N 1
ATOM 887 C CA . LYS A 1 109 ? 10.93 3.113 9.766 1 91.88 109 LYS A CA 1
ATOM 888 C C . LYS A 1 109 ? 9.82 2.316 9.086 1 91.88 109 LYS A C 1
ATOM 890 O O . LYS A 1 109 ? 10.062 1.612 8.102 1 91.88 109 LYS A O 1
ATOM 895 N N . ARG A 1 110 ? 8.648 2.389 9.711 1 94.81 110 ARG A N 1
ATOM 896 C CA . ARG A 1 110 ? 7.48 1.726 9.141 1 94.81 110 ARG A CA 1
ATOM 897 C C . ARG A 1 110 ? 6.488 2.742 8.578 1 94.81 110 ARG A C 1
ATOM 899 O O . ARG A 1 110 ? 6.59 3.938 8.867 1 94.81 110 ARG A O 1
ATOM 906 N N . TRP A 1 111 ? 5.598 2.223 7.746 1 96.12 111 TRP A N 1
ATOM 907 C CA . TRP A 1 111 ? 4.73 3.127 7 1 96.12 111 TRP A CA 1
ATOM 908 C C . TRP A 1 111 ? 3.268 2.715 7.133 1 96.12 111 TRP A C 1
ATOM 910 O O . TRP A 1 111 ? 2.963 1.529 7.289 1 96.12 111 TRP A O 1
ATOM 920 N N . ASN A 1 112 ? 2.451 3.676 7.129 1 97.25 112 ASN A N 1
ATOM 921 C CA . ASN A 1 112 ? 1.021 3.49 6.906 1 97.25 112 ASN A CA 1
ATOM 922 C C . ASN A 1 112 ? 0.642 3.771 5.453 1 97.25 112 ASN A C 1
ATOM 924 O O . ASN A 1 112 ? 1.152 4.715 4.844 1 97.25 112 ASN A O 1
ATOM 928 N N . ILE A 1 113 ? -0.218 2.938 4.906 1 97.19 113 ILE A N 1
ATOM 929 C CA . ILE A 1 113 ? -0.654 3.07 3.518 1 97.19 113 ILE A CA 1
ATOM 930 C C . ILE A 1 113 ? -2.18 3.078 3.455 1 97.19 113 ILE A C 1
ATOM 932 O O . ILE A 1 113 ? -2.84 2.295 4.141 1 97.19 113 ILE A O 1
ATOM 936 N N . ILE A 1 114 ? -2.717 4.008 2.686 1 96.75 114 ILE A N 1
ATOM 937 C CA . ILE A 1 114 ? -4.148 4.012 2.406 1 96.75 114 ILE A CA 1
ATOM 938 C C . ILE A 1 114 ? -4.379 3.957 0.897 1 96.75 114 ILE A C 1
ATOM 940 O O . ILE A 1 114 ? -3.807 4.746 0.145 1 96.75 114 ILE A O 1
ATOM 944 N N . HIS A 1 115 ? -5.125 2.998 0.471 1 94.94 115 HIS A N 1
ATOM 945 C CA . HIS A 1 115 ? -5.648 2.971 -0.891 1 94.94 115 HIS A CA 1
ATOM 946 C C . HIS A 1 115 ? -7.117 3.385 -0.925 1 94.94 115 HIS A C 1
ATOM 948 O O . HIS A 1 115 ? -7.941 2.818 -0.206 1 94.94 115 HIS A O 1
ATOM 954 N N . THR A 1 116 ? -7.547 4.352 -1.664 1 92.94 116 THR A N 1
ATOM 955 C CA . THR A 1 116 ? -8.883 4.934 -1.564 1 92.94 116 THR A CA 1
ATOM 956 C C . THR A 1 116 ? -9.7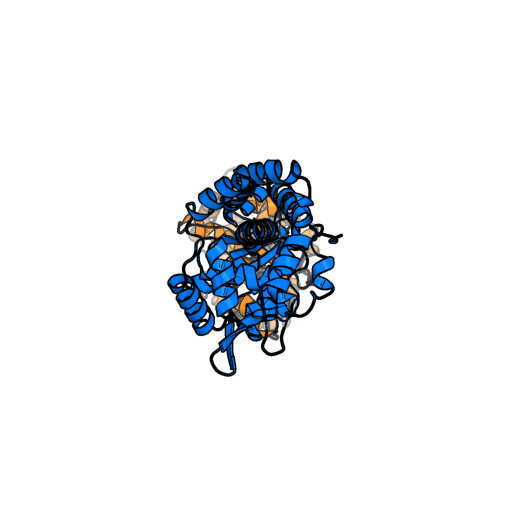5 4.492 -2.736 1 92.94 116 THR A C 1
ATOM 958 O O . THR A 1 116 ? -10.977 4.465 -2.629 1 92.94 116 THR A O 1
ATOM 961 N N . SER A 1 117 ? -9.203 4.137 -3.936 1 85.19 117 SER A N 1
ATOM 962 C CA . SER A 1 117 ? -9.961 3.834 -5.141 1 85.19 117 SER A CA 1
ATOM 963 C C . SER A 1 117 ? -10.969 4.938 -5.449 1 85.19 117 SER A C 1
ATOM 965 O O . SER A 1 117 ? -12.156 4.664 -5.652 1 85.19 117 SER A O 1
ATOM 967 N N . LEU A 1 118 ? -10.406 6.172 -5.48 1 79.81 118 LEU A N 1
ATOM 968 C CA . LEU A 1 118 ? -11.281 7.324 -5.691 1 79.81 118 LEU A CA 1
ATOM 969 C C . LEU A 1 118 ? -11.523 7.555 -7.18 1 79.81 118 LEU A C 1
ATOM 971 O O . LEU A 1 118 ? -10.641 7.312 -8 1 79.81 118 LEU A O 1
ATOM 975 N N . GLY A 1 119 ? -12.609 7.508 -7.812 1 69.69 119 GLY A N 1
ATOM 976 C CA . GLY A 1 119 ? -12.953 7.887 -9.172 1 69.69 119 GLY A CA 1
ATOM 977 C C . GLY A 1 119 ? -12.695 9.352 -9.469 1 69.69 119 GLY A C 1
ATOM 978 O O . GLY A 1 119 ? -12.234 10.094 -8.594 1 69.69 119 GLY A O 1
ATOM 979 N N . PRO A 1 120 ? -12.617 9.742 -10.719 1 65.25 120 PRO A N 1
ATOM 980 C CA . PRO A 1 120 ? -12.367 11.133 -11.117 1 65.25 120 PRO A CA 1
ATOM 981 C C . PRO A 1 120 ? -13.516 12.07 -10.766 1 65.25 120 PRO A C 1
ATOM 983 O O . PRO A 1 120 ? -14.383 12.328 -11.602 1 65.25 120 PRO A O 1
ATOM 986 N N . THR A 1 121 ? -13.914 12.273 -9.578 1 67 121 THR A N 1
ATOM 987 C CA . THR A 1 121 ? -15 13.188 -9.219 1 67 121 THR A CA 1
ATOM 988 C C . THR A 1 121 ? -14.484 14.297 -8.305 1 67 121 THR A C 1
ATOM 990 O O . THR A 1 121 ? -13.375 14.211 -7.777 1 67 121 THR A O 1
ATOM 993 N N . ASN A 1 122 ? -15.18 15.398 -8.305 1 59.88 122 ASN A N 1
ATOM 994 C CA . ASN A 1 122 ? -14.906 16.516 -7.398 1 59.88 122 ASN A CA 1
ATOM 995 C C . ASN A 1 122 ? -14.812 16.031 -5.953 1 59.88 122 ASN A C 1
ATOM 997 O O . ASN A 1 122 ? -13.977 16.531 -5.188 1 59.88 122 ASN A O 1
ATOM 1001 N N . SER A 1 123 ? -15.594 15.141 -5.562 1 69.81 123 SER A N 1
ATOM 1002 C CA . SER A 1 123 ? -15.586 14.555 -4.227 1 69.81 123 SER A CA 1
ATOM 1003 C C . SER A 1 123 ? -14.242 13.891 -3.924 1 69.81 123 SER A C 1
ATOM 1005 O O . SER A 1 123 ? -13.828 13.828 -2.766 1 69.81 123 SER A O 1
ATOM 1007 N N . SER A 1 124 ? -13.531 13.742 -4.93 1 81.25 124 SER A N 1
ATOM 1008 C CA . SER A 1 124 ? -12.227 13.094 -4.758 1 81.25 124 SER A CA 1
ATOM 1009 C C . SER A 1 124 ? -11.188 14.086 -4.25 1 81.25 124 SER A C 1
ATOM 1011 O O . SER A 1 124 ? -10.352 13.734 -3.414 1 81.25 124 SER A O 1
ATOM 1013 N N . LYS A 1 125 ? -11.375 15.359 -4.59 1 87.12 125 LYS A N 1
ATOM 1014 C CA . LYS A 1 125 ? -10.406 16.359 -4.164 1 87.12 125 LYS A CA 1
ATOM 1015 C C . LYS A 1 125 ? -10.523 16.641 -2.668 1 87.12 125 LYS A C 1
ATOM 1017 O O . LYS A 1 125 ? -9.508 16.797 -1.98 1 87.12 125 LYS A O 1
ATOM 1022 N N . ASP A 1 126 ? -11.719 16.688 -2.229 1 89.19 126 ASP A N 1
ATOM 1023 C CA . ASP A 1 126 ? -11.945 16.938 -0.807 1 89.19 126 ASP A CA 1
ATOM 1024 C C . ASP A 1 126 ? -11.398 15.797 0.044 1 89.19 126 ASP A C 1
ATOM 1026 O O . ASP A 1 126 ? -10.836 16.031 1.116 1 89.19 126 ASP A O 1
ATOM 1030 N N . LYS A 1 127 ? -11.586 14.609 -0.451 1 92.06 127 LYS A N 1
ATOM 1031 C CA . LYS A 1 127 ? -11.102 13.438 0.274 1 92.06 127 LYS A CA 1
ATOM 1032 C C . LYS A 1 127 ? -9.578 13.391 0.284 1 92.06 127 LYS A C 1
ATOM 1034 O O . LYS A 1 127 ? -8.969 13 1.284 1 92.06 127 LYS A O 1
ATOM 1039 N N . VAL A 1 128 ? -9.031 13.867 -0.8 1 91.94 128 VAL A N 1
ATOM 1040 C CA . VAL A 1 128 ? -7.574 13.953 -0.877 1 91.94 128 VAL A CA 1
ATOM 1041 C C . VAL A 1 128 ? -7.059 14.969 0.142 1 91.94 128 VAL A C 1
ATOM 1043 O O . VAL A 1 128 ? -6.137 14.672 0.906 1 91.94 128 VAL A O 1
ATOM 1046 N N . ARG A 1 129 ? -7.645 16.109 0.218 1 89.62 129 ARG A N 1
ATOM 1047 C CA . ARG A 1 129 ? -7.254 17.156 1.168 1 89.62 129 ARG A CA 1
ATOM 1048 C C . ARG A 1 129 ? -7.438 16.672 2.605 1 89.62 129 ARG A C 1
ATOM 1050 O O . ARG A 1 129 ? -6.617 16.984 3.475 1 89.62 129 ARG A O 1
ATOM 1057 N N . TYR A 1 130 ? -8.508 15.992 2.766 1 90.62 130 TYR A N 1
ATOM 1058 C CA . TYR A 1 130 ? -8.797 15.438 4.086 1 90.62 130 TYR A CA 1
ATOM 1059 C C . TYR A 1 130 ? -7.652 14.547 4.559 1 90.62 130 TYR A C 1
ATOM 1061 O O . TYR A 1 130 ? -7.16 14.703 5.68 1 90.62 130 TYR A O 1
ATOM 1069 N N . LEU A 1 131 ? -7.184 13.625 3.693 1 93.94 131 LEU A N 1
ATOM 1070 C CA . LEU A 1 131 ? -6.109 12.711 4.07 1 93.94 131 LEU A CA 1
ATOM 1071 C C . LEU A 1 131 ? -4.789 13.461 4.234 1 93.94 131 LEU A C 1
ATOM 1073 O O . LEU A 1 131 ? -3.977 13.109 5.094 1 93.94 131 LEU A O 1
ATOM 1077 N N . GLN A 1 132 ? -4.621 14.477 3.424 1 91.69 132 GLN A N 1
ATOM 1078 C CA . GLN A 1 132 ? -3.426 15.297 3.568 1 91.69 132 GLN A CA 1
ATOM 1079 C C . GLN A 1 132 ? -3.41 16.016 4.914 1 91.69 132 GLN A C 1
ATOM 1081 O O . GLN A 1 132 ? -2.361 16.125 5.555 1 91.69 132 GLN A O 1
ATOM 1086 N N . HIS A 1 133 ? -4.531 16.422 5.355 1 87.06 133 HIS A N 1
ATOM 1087 C CA . HIS A 1 133 ? -4.652 17.062 6.656 1 87.06 133 HIS A CA 1
ATOM 1088 C C . HIS A 1 133 ? -4.34 16.094 7.785 1 87.06 133 HIS A C 1
ATOM 1090 O O . HIS A 1 133 ? -3.846 16.5 8.844 1 87.06 133 HIS A O 1
ATOM 1096 N N . LYS A 1 134 ? -4.598 14.867 7.484 1 89.56 134 LYS A N 1
ATOM 1097 C CA . LYS A 1 134 ? -4.309 13.852 8.492 1 89.56 134 LYS A CA 1
ATOM 1098 C C . LYS A 1 134 ? -2.84 13.438 8.453 1 89.56 134 LYS A C 1
ATOM 1100 O O . LYS A 1 134 ? -2.406 12.586 9.234 1 89.56 134 LYS A O 1
ATOM 1105 N N . GLY A 1 135 ? -2.105 14.062 7.504 1 91.5 135 GLY A N 1
ATOM 1106 C CA . GLY A 1 135 ? -0.67 13.836 7.473 1 91.5 135 GLY A CA 1
ATOM 1107 C C . GLY A 1 135 ? -0.247 12.859 6.391 1 91.5 135 GLY A C 1
ATOM 1108 O O . GLY A 1 135 ? 0.938 12.547 6.258 1 91.5 135 GLY A O 1
ATOM 1109 N N . PHE A 1 136 ? -1.15 12.367 5.57 1 95.94 136 PHE A N 1
ATOM 1110 C CA . PHE A 1 136 ? -0.805 11.445 4.496 1 95.94 136 PHE A CA 1
ATOM 1111 C C . PHE A 1 136 ? -0.313 12.203 3.268 1 95.94 136 PHE A C 1
ATOM 1113 O O . PHE A 1 136 ? -0.832 13.273 2.943 1 95.94 136 PHE A O 1
ATOM 1120 N N . GLY A 1 137 ? 0.675 11.68 2.645 1 96.5 137 GLY A N 1
ATOM 1121 C CA . GLY A 1 137 ? 1.117 12.18 1.353 1 96.5 137 GLY A CA 1
ATOM 1122 C C . GLY A 1 137 ? 0.541 11.398 0.184 1 96.5 137 GLY A C 1
ATOM 1123 O O . GLY A 1 137 ? 0.427 10.172 0.242 1 96.5 137 GLY A O 1
ATOM 1124 N N . LEU A 1 138 ? 0.114 12.125 -0.829 1 95 138 LEU A N 1
ATOM 1125 C CA . LEU A 1 138 ? -0.35 11.484 -2.057 1 95 138 LEU A CA 1
ATOM 1126 C C . LEU A 1 138 ? 0.828 11.062 -2.928 1 95 138 LEU A C 1
ATOM 1128 O O . LEU A 1 138 ? 1.435 11.898 -3.605 1 95 138 LEU A O 1
ATOM 1132 N N . PHE A 1 139 ? 1.176 9.82 -2.955 1 93.12 139 PHE A N 1
ATOM 1133 C CA . PHE A 1 139 ? 2.307 9.32 -3.727 1 93.12 139 PHE A CA 1
ATOM 1134 C C . PHE A 1 139 ? 1.925 9.133 -5.191 1 93.12 139 PHE A C 1
ATOM 1136 O O . PHE A 1 139 ? 2.686 9.5 -6.086 1 93.12 139 PHE A O 1
ATOM 1143 N N . ASP A 1 140 ? 0.837 8.477 -5.34 1 90.25 140 ASP A N 1
ATOM 1144 C CA . ASP A 1 140 ? 0.258 8.234 -6.656 1 90.25 140 ASP A CA 1
ATOM 1145 C C . ASP A 1 140 ? -1.267 8.211 -6.59 1 90.25 140 ASP A C 1
ATOM 1147 O O . ASP A 1 140 ? -1.848 8.266 -5.504 1 90.25 140 ASP A O 1
ATOM 1151 N N . LYS A 1 141 ? -1.883 8.188 -7.754 1 86.94 141 LYS A N 1
ATOM 1152 C CA . LYS A 1 141 ? -3.342 8.211 -7.742 1 86.94 141 LYS A CA 1
ATOM 1153 C C . LYS A 1 141 ? -3.898 7.164 -6.777 1 86.94 141 LYS A C 1
ATOM 1155 O O . LYS A 1 141 ? -3.518 5.992 -6.836 1 86.94 141 LYS A O 1
ATOM 1160 N N . ASP A 1 142 ? -4.707 7.566 -5.734 1 91.5 142 ASP A N 1
ATOM 1161 C CA . ASP A 1 142 ? -5.445 6.754 -4.777 1 91.5 142 ASP A CA 1
ATOM 1162 C C . ASP A 1 142 ? -4.5 6.066 -3.795 1 91.5 142 ASP A C 1
ATOM 1164 O O . ASP A 1 142 ? -4.914 5.18 -3.045 1 91.5 142 ASP A O 1
ATOM 1168 N N . PHE A 1 143 ? -3.211 6.422 -3.92 1 94.25 143 PHE A N 1
ATOM 1169 C CA . PHE A 1 143 ? -2.215 5.77 -3.078 1 94.25 143 PHE A CA 1
ATOM 1170 C C . PHE A 1 143 ? -1.556 6.773 -2.141 1 94.25 143 PHE A C 1
ATOM 1172 O O . PHE A 1 143 ? -0.765 7.613 -2.578 1 94.25 143 PHE A O 1
ATOM 1179 N N . PHE A 1 144 ? -1.812 6.605 -0.838 1 96.44 144 PHE A N 1
ATOM 1180 C CA . PHE A 1 144 ? -1.32 7.535 0.174 1 96.44 144 PHE A CA 1
ATOM 1181 C C . PHE A 1 144 ? -0.346 6.84 1.117 1 96.44 144 PHE A C 1
ATOM 1183 O O . PHE A 1 144 ? -0.549 5.68 1.483 1 96.44 144 PHE A O 1
ATOM 1190 N N . VAL A 1 145 ? 0.674 7.492 1.541 1 96.81 145 VAL A N 1
ATOM 1191 C CA . VAL A 1 145 ? 1.655 6.938 2.465 1 96.81 145 VAL A CA 1
ATOM 1192 C C . VAL A 1 145 ? 1.862 7.895 3.637 1 96.81 145 VAL A C 1
ATOM 1194 O O . VAL A 1 145 ? 1.669 9.102 3.5 1 96.81 145 VAL A O 1
ATOM 1197 N N . GLN A 1 146 ? 2.227 7.387 4.766 1 96.44 146 GLN A N 1
ATOM 1198 C CA . GLN A 1 146 ? 2.533 8.133 5.98 1 96.44 146 GLN A CA 1
ATOM 1199 C C . GLN A 1 146 ? 3.527 7.375 6.859 1 96.44 146 GLN A C 1
ATOM 1201 O O . GLN A 1 146 ? 3.357 6.18 7.105 1 96.44 146 GLN A O 1
ATOM 1206 N N . PRO A 1 147 ? 4.672 8.008 7.207 1 94.88 147 PRO A N 1
ATOM 1207 C CA . PRO A 1 147 ? 5.5 7.336 8.211 1 94.88 147 PRO A CA 1
ATOM 1208 C C . PRO A 1 147 ? 4.727 7.004 9.484 1 94.88 147 PRO A C 1
ATOM 1210 O O . PRO A 1 147 ? 3.969 7.836 9.984 1 94.88 147 PRO A O 1
ATOM 1213 N N . ASP A 1 148 ? 4.859 5.852 9.961 1 93.44 148 ASP A N 1
ATOM 1214 C CA . ASP A 1 148 ? 4.137 5.422 11.148 1 93.44 148 ASP A CA 1
ATOM 1215 C C . ASP A 1 148 ? 4.758 6.012 12.414 1 93.44 148 ASP A C 1
ATOM 1217 O O . ASP A 1 148 ? 5.848 5.602 12.82 1 93.44 148 ASP A O 1
ATOM 1221 N N . LEU A 1 149 ? 4.113 6.859 13.023 1 88.88 149 LEU A N 1
ATOM 1222 C CA . LEU A 1 149 ? 4.492 7.434 14.305 1 88.88 149 LEU A CA 1
ATOM 1223 C C . LEU A 1 149 ? 3.428 7.156 15.359 1 88.88 149 LEU A C 1
ATOM 1225 O O . LEU A 1 149 ? 3.23 7.957 16.281 1 88.88 149 LEU A O 1
ATOM 1229 N N . GLN A 1 150 ? 2.629 6.105 15.047 1 82.38 150 GLN A N 1
ATOM 1230 C CA . GLN A 1 150 ? 1.603 5.59 15.945 1 82.38 150 GLN A CA 1
ATOM 1231 C C . GLN A 1 150 ? 0.426 6.555 16.047 1 82.38 150 GLN A C 1
ATOM 1233 O O . GLN A 1 150 ? -0.217 6.648 17.094 1 82.38 150 GLN A O 1
ATOM 1238 N N . GLN A 1 151 ? 0.204 7.227 15.023 1 82.62 151 GLN A N 1
ATOM 1239 C CA . GLN A 1 151 ? -0.882 8.203 15.031 1 82.62 151 GLN A CA 1
ATOM 1240 C C . GLN A 1 151 ? -2.205 7.551 14.633 1 82.62 151 GLN A C 1
ATOM 1242 O O . GLN A 1 151 ? -3.275 8.102 14.891 1 82.62 151 GLN A O 1
ATOM 1247 N N . LEU A 1 152 ? -2.188 6.398 13.961 1 89.31 152 LEU A N 1
ATOM 1248 C CA . LEU A 1 152 ? -3.406 5.75 13.484 1 89.31 152 LEU A CA 1
ATOM 1249 C C . LEU A 1 152 ? -4.062 4.941 14.602 1 89.31 152 LEU A C 1
ATOM 1251 O O . LEU A 1 152 ? -3.982 3.711 14.609 1 89.31 152 LEU A O 1
ATOM 1255 N N . THR A 1 153 ? -4.746 5.633 15.406 1 89.06 153 THR A N 1
ATOM 1256 C CA . THR A 1 153 ? -5.523 4.984 16.469 1 89.06 153 THR A CA 1
ATOM 1257 C C . THR A 1 153 ? -6.793 4.359 15.891 1 89.06 153 THR A C 1
ATOM 1259 O O . THR A 1 153 ? -7.184 4.656 14.766 1 89.06 153 THR A O 1
ATOM 1262 N N . PRO A 1 154 ? -7.418 3.484 16.625 1 90.25 154 PRO A N 1
ATOM 1263 C CA . PRO A 1 154 ? -8.68 2.91 16.141 1 90.25 154 PRO A CA 1
ATOM 1264 C C . PRO A 1 154 ? -9.711 3.975 15.789 1 90.25 154 PRO A C 1
ATOM 1266 O O . PRO A 1 154 ? -10.43 3.832 14.797 1 90.25 154 PRO A O 1
ATOM 1269 N N . GLU A 1 155 ? -9.719 5.031 16.562 1 89.56 155 GLU A N 1
ATOM 1270 C CA . GLU A 1 155 ? -10.68 6.105 16.328 1 89.56 155 GLU A CA 1
ATOM 1271 C C . GLU A 1 155 ? -10.406 6.809 15 1 89.56 155 GLU A C 1
ATOM 1273 O O . GLU A 1 155 ? -11.328 7.094 14.242 1 89.56 155 GLU A O 1
ATOM 1278 N N . ILE A 1 156 ? -9.188 7.074 14.758 1 91 156 ILE A N 1
ATOM 1279 C CA . ILE A 1 156 ? -8.805 7.773 13.531 1 91 156 ILE A CA 1
ATOM 1280 C C . ILE A 1 156 ? -9.086 6.883 12.32 1 91 156 ILE A C 1
ATOM 1282 O O . ILE A 1 156 ? -9.602 7.352 11.305 1 91 156 ILE A O 1
ATOM 1286 N N . LYS A 1 157 ? -8.781 5.652 12.461 1 94.5 157 LYS A N 1
ATOM 1287 C CA . LYS A 1 157 ? -9.023 4.715 11.367 1 94.5 157 LYS A CA 1
ATOM 1288 C C . LYS A 1 157 ? -10.508 4.613 11.047 1 94.5 157 LYS A C 1
ATOM 1290 O O . LYS A 1 157 ? -10.898 4.609 9.883 1 94.5 157 LYS A O 1
ATOM 1295 N N . GLN A 1 158 ? -11.25 4.523 12.062 1 92.94 158 GLN A N 1
ATOM 1296 C CA . GLN A 1 158 ? -12.703 4.492 11.883 1 92.94 158 GLN A CA 1
ATOM 1297 C C . GLN A 1 158 ? -13.195 5.762 11.203 1 92.94 158 GLN A C 1
ATOM 1299 O O . GLN A 1 158 ? -14.055 5.699 10.32 1 92.94 158 GLN A O 1
ATOM 1304 N N . GLU A 1 159 ? -12.711 6.855 11.633 1 92.69 159 GLU A N 1
ATOM 1305 C CA . GLU A 1 159 ? -13.086 8.133 11.031 1 92.69 159 GLU A CA 1
ATOM 1306 C C . GLU A 1 159 ? -12.758 8.148 9.539 1 92.69 159 GLU A C 1
ATOM 1308 O O . GLU A 1 159 ? -13.578 8.57 8.727 1 92.69 159 GLU A O 1
ATOM 1313 N N . ILE A 1 160 ? -11.609 7.672 9.195 1 94.19 160 ILE A N 1
ATOM 1314 C CA . ILE A 1 160 ? -11.172 7.668 7.805 1 94.19 160 ILE A CA 1
ATOM 1315 C C . ILE A 1 160 ? -12.094 6.766 6.98 1 94.19 160 ILE A C 1
ATOM 1317 O O . ILE A 1 160 ? -12.547 7.156 5.902 1 94.19 160 ILE A O 1
ATOM 1321 N N . THR A 1 161 ? -12.398 5.582 7.488 1 92.5 161 THR A N 1
ATOM 1322 C CA . THR A 1 161 ? -13.227 4.633 6.746 1 92.5 161 THR A CA 1
ATOM 1323 C C . THR A 1 161 ? -14.656 5.148 6.617 1 92.5 161 THR A C 1
ATOM 1325 O O . THR A 1 161 ? -15.336 4.863 5.633 1 92.5 161 THR A O 1
ATOM 1328 N N . LYS A 1 162 ? -15.086 5.902 7.543 1 92 162 LYS A N 1
ATOM 1329 C CA . LYS A 1 162 ? -16.406 6.527 7.453 1 92 162 LYS A CA 1
ATOM 1330 C C . LYS A 1 162 ? -16.422 7.625 6.398 1 92 162 LYS A C 1
ATOM 1332 O O . LYS A 1 162 ? -17.391 7.77 5.656 1 92 162 LYS A O 1
ATOM 1337 N N . THR A 1 163 ? -15.375 8.375 6.363 1 92.69 163 THR A N 1
ATOM 1338 C CA . THR A 1 163 ? -15.266 9.484 5.418 1 92.69 163 THR A CA 1
ATOM 1339 C C . THR A 1 163 ? -15.031 8.961 4.004 1 92.69 163 THR A C 1
ATOM 1341 O O . THR A 1 163 ? -15.57 9.508 3.039 1 92.69 163 THR A O 1
ATOM 1344 N N . ILE A 1 164 ? -14.234 7.945 3.896 1 93.56 164 ILE A N 1
ATOM 1345 C CA . ILE A 1 164 ? -13.914 7.297 2.631 1 93.56 164 ILE A CA 1
ATOM 1346 C C . ILE A 1 164 ? -14.195 5.801 2.734 1 93.56 164 ILE A C 1
ATOM 1348 O O . ILE A 1 164 ? -13.328 5.02 3.125 1 93.56 164 ILE A O 1
ATOM 1352 N N . SER A 1 165 ? -15.273 5.375 2.34 1 90.25 165 SER A N 1
ATOM 1353 C CA . SER A 1 165 ? -15.75 4.012 2.545 1 90.25 165 SER A CA 1
ATOM 1354 C C . SER A 1 165 ? -14.914 3.01 1.757 1 90.25 165 SER A C 1
ATOM 1356 O O . SER A 1 165 ? -14.789 1.85 2.154 1 90.25 165 SER A O 1
ATOM 1358 N N . SER A 1 166 ? -14.336 3.43 0.726 1 90.62 166 SER A N 1
ATOM 1359 C CA . SER A 1 166 ? -13.562 2.535 -0.128 1 90.62 166 SER A CA 1
ATOM 1360 C C . SER A 1 166 ? -12.125 2.406 0.366 1 90.62 166 SER A C 1
ATOM 1362 O O . SER A 1 166 ? -11.344 1.628 -0.182 1 90.62 166 SER A O 1
ATOM 1364 N N . ALA A 1 167 ? -11.773 3.131 1.424 1 93.62 167 ALA A N 1
ATOM 1365 C CA . ALA A 1 167 ? -10.383 3.193 1.871 1 93.62 167 ALA A CA 1
ATOM 1366 C C . ALA A 1 167 ? -9.938 1.86 2.469 1 93.62 167 ALA A C 1
ATOM 1368 O O . ALA A 1 167 ? -10.656 1.265 3.275 1 93.62 167 ALA A O 1
ATOM 1369 N N . LYS A 1 168 ? -8.867 1.37 2.051 1 95 168 LYS A N 1
ATOM 1370 C CA . LYS A 1 168 ? -8.156 0.27 2.689 1 95 168 LYS A CA 1
ATOM 1371 C C . LYS A 1 168 ? -6.906 0.772 3.41 1 95 168 LYS A C 1
ATOM 1373 O O . LYS A 1 168 ? -6.02 1.365 2.791 1 95 168 LYS A O 1
ATOM 1378 N N . ILE A 1 169 ? -6.871 0.549 4.691 1 96.44 169 ILE A N 1
ATOM 1379 C CA . ILE A 1 169 ? -5.797 1.081 5.52 1 96.44 169 ILE A CA 1
ATOM 1380 C C . ILE A 1 169 ? -4.824 -0.038 5.883 1 96.44 169 ILE A C 1
ATOM 1382 O O . ILE A 1 169 ? -5.219 -1.041 6.484 1 96.44 169 ILE A O 1
ATOM 1386 N N . PHE A 1 170 ? -3.584 0.116 5.492 1 96.56 170 PHE A N 1
ATOM 1387 C CA . PHE A 1 170 ? -2.496 -0.773 5.883 1 96.56 170 PHE A CA 1
ATOM 1388 C C . PHE A 1 170 ? -1.525 -0.063 6.82 1 96.56 170 PHE A C 1
ATOM 1390 O O . PHE A 1 170 ? -1.12 1.071 6.559 1 96.56 170 PHE A O 1
ATOM 1397 N N . GLN A 1 171 ? -1.16 -0.723 7.914 1 96.31 171 GLN A N 1
ATOM 1398 C CA . GLN A 1 171 ? -0.275 -0.085 8.883 1 96.31 171 GLN A CA 1
ATOM 1399 C C . GLN A 1 171 ? 0.99 -0.911 9.102 1 96.31 171 GLN A C 1
ATOM 1401 O O . GLN A 1 171 ? 1.037 -2.09 8.742 1 96.31 171 GLN A O 1
ATOM 1406 N N . GLN A 1 172 ? 2.057 -0.277 9.594 1 95.06 172 GLN A N 1
ATOM 1407 C CA . GLN A 1 172 ? 3.303 -0.893 10.031 1 95.06 172 GLN A CA 1
ATOM 1408 C C . GLN A 1 172 ? 3.994 -1.621 8.883 1 95.06 172 GLN A C 1
ATOM 1410 O O . GLN A 1 172 ? 4.562 -2.697 9.078 1 95.06 172 GLN A O 1
ATOM 1415 N N . ALA A 1 173 ? 3.836 -1.072 7.719 1 96.44 173 ALA A N 1
ATOM 1416 C CA . ALA A 1 173 ? 4.461 -1.682 6.547 1 96.44 173 ALA A CA 1
ATOM 1417 C C . ALA A 1 173 ? 5.945 -1.342 6.477 1 96.44 173 ALA A C 1
ATOM 1419 O O . ALA A 1 173 ? 6.344 -0.213 6.773 1 96.44 173 ALA A O 1
ATOM 1420 N N . GLU A 1 174 ? 6.691 -2.295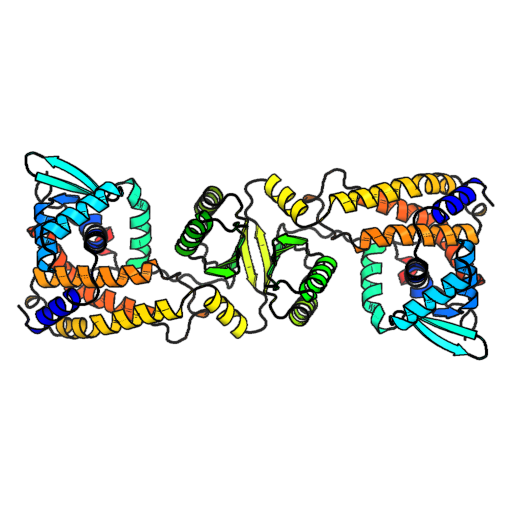 6.141 1 95.31 174 GLU A N 1
ATOM 1421 C CA . GLU A 1 174 ? 8.117 -2.092 5.914 1 95.31 174 GLU A CA 1
ATOM 1422 C C . GLU A 1 174 ? 8.414 -1.87 4.434 1 95.31 174 GLU A C 1
ATOM 1424 O O . GLU A 1 174 ? 8.094 -2.717 3.596 1 95.31 174 GLU A O 1
ATOM 1429 N N . LEU A 1 175 ? 8.992 -0.766 4.117 1 94.62 175 LEU A N 1
ATOM 1430 C CA . LEU A 1 175 ? 9.367 -0.477 2.736 1 94.62 175 LEU A CA 1
ATOM 1431 C C . LEU A 1 175 ? 10.703 -1.121 2.383 1 94.62 175 LEU A C 1
ATOM 1433 O O . LEU A 1 175 ? 11.688 -0.94 3.098 1 94.62 175 LEU A O 1
ATOM 1437 N N . TYR A 1 176 ? 10.633 -1.92 1.344 1 92.19 176 TYR A N 1
ATOM 1438 C CA . TYR A 1 176 ? 11.898 -2.391 0.79 1 92.19 176 TYR A CA 1
ATOM 1439 C C . TYR A 1 176 ? 12.547 -1.314 -0.072 1 92.19 176 TYR A C 1
ATOM 1441 O O . TYR A 1 176 ? 11.945 -0.83 -1.032 1 92.19 176 TYR A O 1
ATOM 1449 N N . SER A 1 177 ? 13.609 -0.847 0.404 1 81.38 177 SER A N 1
ATOM 1450 C CA . SER A 1 177 ? 14.367 0.124 -0.379 1 81.38 177 SER A CA 1
ATOM 1451 C C . SER A 1 177 ? 15.844 -0.26 -0.46 1 81.38 177 SER A C 1
ATOM 1453 O O . SER A 1 177 ? 16.453 -0.64 0.545 1 81.38 177 SER A O 1
ATOM 1455 N N . GLU A 1 178 ? 16.312 -0.185 -1.665 1 69.81 178 GLU A N 1
ATOM 1456 C CA . GLU A 1 178 ? 17.719 -0.485 -1.873 1 69.81 178 GLU A CA 1
ATOM 1457 C C . GLU A 1 178 ? 18.594 0.738 -1.598 1 69.81 178 GLU A C 1
ATOM 1459 O O . GLU A 1 178 ? 19.797 0.612 -1.383 1 69.81 178 GLU A O 1
ATOM 1464 N N . SER A 1 179 ? 17.938 1.899 -1.616 1 79.56 179 SER A N 1
ATOM 1465 C CA . SER A 1 179 ? 18.75 3.102 -1.484 1 79.56 179 SER A CA 1
ATOM 1466 C C . SER A 1 179 ? 18.016 4.191 -0.711 1 79.56 179 SER A C 1
ATOM 1468 O O . SER A 1 179 ? 16.781 4.215 -0.689 1 79.56 179 SER A O 1
ATOM 1470 N N . GLU A 1 180 ? 18.766 5.055 -0.082 1 81.75 180 GLU A N 1
ATOM 1471 C CA . GLU A 1 180 ? 18.25 6.246 0.582 1 81.75 180 GLU A CA 1
ATOM 1472 C C . GLU A 1 180 ? 17.562 7.18 -0.415 1 81.75 180 GLU A C 1
ATOM 1474 O O . GLU A 1 180 ? 16.609 7.879 -0.068 1 81.75 180 GLU A O 1
ATOM 1479 N N . GLU A 1 181 ? 18.016 7.113 -1.57 1 83.5 181 GLU A N 1
ATOM 1480 C CA . GLU A 1 181 ? 17.484 7.969 -2.625 1 83.5 181 GLU A CA 1
ATOM 1481 C C . GLU A 1 181 ? 16.047 7.609 -2.955 1 83.5 181 GLU A C 1
ATOM 1483 O O . GLU A 1 181 ? 15.227 8.484 -3.236 1 83.5 181 GLU A O 1
ATOM 1488 N N . THR A 1 182 ? 15.75 6.398 -2.908 1 83.06 182 THR A N 1
ATOM 1489 C CA . THR A 1 182 ? 14.391 5.949 -3.174 1 83.06 182 THR A CA 1
ATOM 1490 C C . THR A 1 182 ? 13.422 6.52 -2.145 1 83.06 182 THR A C 1
ATOM 1492 O O . THR A 1 182 ? 12.336 6.984 -2.498 1 83.06 182 THR A O 1
ATOM 1495 N N . LEU A 1 183 ? 13.883 6.527 -0.952 1 87.88 183 LEU A N 1
ATOM 1496 C CA . LEU A 1 183 ? 13.062 7.055 0.131 1 87.88 183 LEU A CA 1
ATOM 1497 C C . LEU A 1 183 ? 12.844 8.555 -0.029 1 87.88 183 LEU A C 1
ATOM 1499 O O . LEU A 1 183 ? 11.727 9.047 0.114 1 87.88 183 LEU A O 1
ATOM 1503 N N . LYS A 1 184 ? 13.891 9.242 -0.329 1 86.62 184 LYS A N 1
ATOM 1504 C CA . LYS A 1 184 ? 13.82 10.688 -0.52 1 86.62 184 LYS A CA 1
ATOM 1505 C C . LYS A 1 184 ? 12.891 11.047 -1.676 1 86.62 184 LYS A C 1
ATOM 1507 O O . LYS A 1 184 ? 12.117 12 -1.584 1 86.62 184 LYS A O 1
ATOM 1512 N N . ASN A 1 185 ? 12.969 10.266 -2.689 1 89.06 185 ASN A N 1
ATOM 1513 C CA . ASN A 1 185 ? 12.109 10.5 -3.846 1 89.06 185 ASN A CA 1
ATOM 1514 C C . ASN A 1 185 ? 10.641 10.25 -3.51 1 89.06 185 ASN A C 1
ATOM 1516 O O . ASN A 1 185 ? 9.766 10.992 -3.953 1 89.06 185 ASN A O 1
ATOM 1520 N N . MET A 1 186 ? 10.43 9.242 -2.766 1 90.56 186 MET A N 1
ATOM 1521 C CA . MET A 1 186 ? 9.055 8.945 -2.357 1 90.56 186 MET A CA 1
ATOM 1522 C C . MET A 1 186 ? 8.477 10.086 -1.532 1 90.56 186 MET A C 1
ATOM 1524 O O . MET A 1 186 ? 7.324 10.477 -1.726 1 90.56 186 MET A O 1
ATOM 1528 N N . VAL A 1 187 ? 9.273 10.633 -0.67 1 93.88 187 VAL A N 1
ATOM 1529 C CA . VAL A 1 187 ? 8.844 11.734 0.185 1 93.88 187 VAL A CA 1
ATOM 1530 C C . VAL A 1 187 ? 8.531 12.961 -0.669 1 93.88 187 VAL A C 1
ATOM 1532 O O . VAL A 1 187 ? 7.457 13.555 -0.54 1 93.88 187 VAL A O 1
ATOM 1535 N N . ARG A 1 188 ? 9.352 13.312 -1.609 1 93.12 188 ARG A N 1
ATOM 1536 C CA . ARG A 1 188 ? 9.18 14.484 -2.461 1 93.12 188 ARG A CA 1
ATOM 1537 C C . ARG A 1 188 ? 7.949 14.328 -3.352 1 93.12 188 ARG A C 1
ATOM 1539 O O . ARG A 1 188 ? 7.27 15.312 -3.65 1 93.12 188 ARG A O 1
ATOM 1546 N N . GLN A 1 189 ? 7.695 13.125 -3.691 1 93.12 189 GLN A N 1
ATOM 1547 C CA . GLN A 1 189 ? 6.547 12.859 -4.547 1 93.12 189 GLN A CA 1
ATOM 1548 C C . GLN A 1 189 ? 5.242 12.93 -3.756 1 93.12 189 GLN A C 1
ATOM 1550 O O . GLN A 1 189 ? 4.191 13.258 -4.305 1 93.12 189 GLN A O 1
ATOM 1555 N N . SER A 1 190 ? 5.34 12.648 -2.494 1 95.88 190 SER A N 1
ATOM 1556 C CA . SER A 1 190 ? 4.137 12.477 -1.686 1 95.88 190 SER A CA 1
ATOM 1557 C C . SER A 1 190 ? 3.734 13.789 -1.019 1 95.88 190 SER A C 1
ATOM 1559 O O . SER A 1 190 ? 2.547 14.039 -0.806 1 95.88 190 SER A O 1
ATOM 1561 N N . TRP A 1 191 ? 4.68 14.578 -0.631 1 95.94 191 TRP A N 1
ATOM 1562 C CA . TRP A 1 191 ? 4.453 15.852 0.045 1 95.94 191 TRP A CA 1
ATOM 1563 C C . TRP A 1 191 ? 5.195 16.984 -0.661 1 95.94 191 TRP A C 1
ATOM 1565 O O . TRP A 1 191 ? 6.285 16.781 -1.198 1 95.94 191 TRP A O 1
ATOM 1575 N N . ASP A 1 192 ? 4.668 18.156 -0.662 1 94.12 192 ASP A N 1
ATOM 1576 C CA . ASP A 1 192 ? 5.355 19.328 -1.188 1 94.12 192 ASP A CA 1
ATOM 1577 C C . ASP A 1 192 ? 6.301 19.922 -0.146 1 94.12 192 ASP A C 1
ATOM 1579 O O . ASP A 1 192 ? 6.098 21.047 0.317 1 94.12 192 ASP A O 1
ATOM 1583 N N . ILE A 1 193 ? 7.34 19.219 0.161 1 94.38 193 ILE A N 1
ATOM 1584 C CA . ILE A 1 193 ? 8.211 19.594 1.268 1 94.38 193 ILE A CA 1
ATOM 1585 C C . ILE A 1 193 ? 9 20.844 0.903 1 94.38 193 ILE A C 1
ATOM 1587 O O . ILE A 1 193 ? 9.359 21.641 1.779 1 94.38 193 ILE A O 1
ATOM 1591 N N . GLU A 1 194 ? 9.336 21.016 -0.411 1 94.94 194 GLU A N 1
ATOM 1592 C CA . GLU A 1 194 ? 10.062 22.203 -0.834 1 94.94 194 GLU A CA 1
ATOM 1593 C C . GLU A 1 194 ? 9.258 23.469 -0.55 1 94.94 194 GLU A C 1
ATOM 1595 O O . GLU A 1 194 ? 9.805 24.469 -0.06 1 94.94 194 GLU A O 1
ATOM 1600 N N . ARG A 1 195 ? 8.008 23.391 -0.875 1 96.12 195 ARG A N 1
ATOM 1601 C CA . ARG A 1 195 ? 7.145 24.531 -0.613 1 96.12 195 ARG A CA 1
ATOM 1602 C C . ARG A 1 195 ? 7.055 24.828 0.882 1 96.12 195 ARG A C 1
ATOM 1604 O O . ARG A 1 195 ? 7.109 25.984 1.301 1 96.12 195 ARG A O 1
ATOM 1611 N N . ILE A 1 196 ? 6.902 23.844 1.689 1 95.88 196 ILE A N 1
ATOM 1612 C CA . ILE A 1 196 ? 6.812 24 3.137 1 95.88 196 ILE A CA 1
ATOM 1613 C C . ILE A 1 196 ? 8.109 24.609 3.666 1 95.88 196 ILE A C 1
ATOM 1615 O O . ILE A 1 196 ? 8.086 25.516 4.492 1 95.88 196 ILE A O 1
ATOM 1619 N N . ALA A 1 197 ? 9.258 24.109 3.154 1 96.69 197 ALA A N 1
ATOM 1620 C CA . ALA A 1 197 ? 10.555 24.672 3.541 1 96.69 197 ALA A CA 1
ATOM 1621 C C . ALA A 1 197 ? 10.641 26.156 3.199 1 96.69 197 ALA A C 1
ATOM 1623 O O . ALA A 1 197 ? 11.133 26.953 4 1 96.69 197 ALA A O 1
ATOM 1624 N N . GLU A 1 198 ? 10.164 26.422 2.035 1 97.44 198 GLU A N 1
ATOM 1625 C CA . GLU A 1 198 ? 10.156 27.812 1.606 1 97.44 198 GLU A CA 1
ATOM 1626 C C . GLU A 1 198 ? 9.289 28.672 2.527 1 97.44 198 GLU A C 1
ATOM 1628 O O . GLU A 1 198 ? 9.648 29.812 2.848 1 97.44 198 GLU A O 1
ATOM 1633 N N . ASP A 1 199 ? 8.156 28.172 2.883 1 97.56 199 ASP A N 1
ATOM 1634 C CA . ASP A 1 199 ? 7.273 28.906 3.799 1 97.56 199 ASP A CA 1
ATOM 1635 C C . ASP A 1 199 ? 7.973 29.172 5.129 1 97.56 199 ASP A C 1
ATOM 1637 O O . ASP A 1 199 ? 7.883 30.281 5.664 1 97.56 199 ASP A O 1
ATOM 1641 N N . TYR A 1 200 ? 8.648 28.172 5.676 1 97.75 200 TYR A N 1
ATOM 1642 C CA . TYR A 1 200 ? 9.398 28.359 6.906 1 97.75 200 TYR A CA 1
ATOM 1643 C C . TYR A 1 200 ? 10.477 29.422 6.73 1 97.75 200 TYR A C 1
ATOM 1645 O O . TYR A 1 200 ? 10.664 30.281 7.605 1 97.75 200 TYR A O 1
ATOM 1653 N N . GLN A 1 201 ? 11.219 29.344 5.617 1 97.94 201 GLN A N 1
ATOM 1654 C CA . GLN A 1 201 ? 12.289 30.297 5.359 1 97.94 201 GLN A CA 1
ATOM 1655 C C . GLN A 1 201 ? 11.75 31.719 5.273 1 97.94 201 GLN A C 1
ATOM 1657 O O . GLN A 1 201 ? 12.344 32.656 5.812 1 97.94 201 GLN A O 1
ATOM 1662 N N . GLN A 1 202 ? 10.672 31.844 4.582 1 96.81 202 GLN A N 1
ATOM 1663 C CA . GLN A 1 202 ? 10.039 33.156 4.484 1 96.81 202 GLN A CA 1
ATOM 1664 C C . GLN A 1 202 ? 9.609 33.656 5.859 1 96.81 202 GLN A C 1
ATOM 1666 O O . GLN A 1 202 ? 9.758 34.844 6.164 1 96.81 202 GLN A O 1
ATOM 1671 N N . PHE A 1 203 ? 9.047 32.812 6.609 1 97.31 203 PHE A N 1
ATOM 1672 C CA . PHE A 1 203 ? 8.672 33.156 7.977 1 97.31 203 PHE A CA 1
ATOM 1673 C C . PHE A 1 203 ? 9.883 33.656 8.758 1 97.31 203 PHE A C 1
ATOM 1675 O O . PHE A 1 203 ? 9.82 34.688 9.438 1 97.31 203 PHE A O 1
ATOM 1682 N N . ILE A 1 204 ? 11 32.938 8.703 1 98 204 ILE A N 1
ATOM 1683 C CA . ILE A 1 204 ? 12.227 33.25 9.422 1 98 204 ILE A CA 1
ATOM 1684 C C . ILE A 1 204 ? 12.742 34.625 8.969 1 98 204 ILE A C 1
ATOM 1686 O O . ILE A 1 204 ? 13.086 35.469 9.797 1 98 204 ILE A O 1
ATOM 1690 N N . GLU A 1 205 ? 12.742 34.812 7.699 1 96.81 205 GLU A N 1
ATOM 1691 C CA . GLU A 1 205 ? 13.219 36.062 7.148 1 96.81 205 GLU A CA 1
ATOM 1692 C C . GLU A 1 205 ? 12.344 37.219 7.598 1 96.81 205 GLU A C 1
ATOM 1694 O O . GLU A 1 205 ? 12.844 38.344 7.812 1 96.81 205 GLU A O 1
ATOM 1699 N N . LEU A 1 206 ? 11.125 36.969 7.727 1 94.5 206 LEU A N 1
ATOM 1700 C CA . LEU A 1 206 ? 10.164 38 8.094 1 94.5 206 LEU A CA 1
ATOM 1701 C C . LEU A 1 206 ? 10.297 38.375 9.562 1 94.5 206 LEU A C 1
ATOM 1703 O O . LEU A 1 206 ? 10.219 39.531 9.922 1 94.5 206 LEU A O 1
ATOM 1707 N N . PHE A 1 207 ? 10.508 37.438 10.453 1 97 207 PHE A N 1
ATOM 1708 C CA . PHE A 1 207 ? 10.367 37.719 11.875 1 97 207 PHE A CA 1
ATOM 1709 C C . PHE A 1 207 ? 11.734 37.844 12.539 1 97 207 PHE A C 1
ATOM 1711 O O . PHE A 1 207 ? 11.836 38.312 13.672 1 97 207 PHE A O 1
ATOM 1718 N N . ARG A 1 208 ? 12.82 37.375 11.875 1 96.62 208 ARG A N 1
ATOM 1719 C CA . ARG A 1 208 ? 14.148 37.5 12.461 1 96.62 208 ARG A CA 1
ATOM 1720 C C . ARG A 1 208 ? 14.477 38.938 12.805 1 96.62 208 ARG A C 1
ATOM 1722 O O . ARG A 1 208 ? 14.93 39.219 13.914 1 96.62 208 ARG A O 1
ATOM 1729 N N . PRO A 1 209 ? 14.297 39.875 11.852 1 94.88 209 PRO A N 1
ATOM 1730 C CA . PRO A 1 209 ? 14.555 41.25 12.203 1 94.88 209 PRO A CA 1
ATOM 1731 C C . PRO A 1 209 ? 13.711 41.75 13.383 1 94.88 209 PRO A C 1
ATOM 1733 O O . PRO A 1 209 ? 14.188 42.5 14.219 1 94.88 209 PRO A O 1
ATOM 1736 N N . ALA A 1 210 ? 12.453 41.312 13.453 1 94.75 210 ALA A N 1
ATOM 1737 C CA . ALA A 1 210 ? 11.586 41.688 14.562 1 94.75 210 ALA A CA 1
ATOM 1738 C C . ALA A 1 210 ? 12.133 41.188 15.891 1 94.75 210 ALA A C 1
ATOM 1740 O O . ALA A 1 210 ? 12.094 41.875 16.906 1 94.75 210 ALA A O 1
ATOM 1741 N N . TRP A 1 211 ? 12.633 39.969 15.852 1 96.5 211 TRP A N 1
ATOM 1742 C CA . TRP A 1 211 ? 13.234 39.406 17.047 1 96.5 211 TRP A CA 1
ATOM 1743 C C . TRP A 1 211 ? 14.453 40.219 17.5 1 96.5 211 TRP A C 1
ATOM 1745 O O . TRP A 1 211 ? 14.625 40.469 18.688 1 96.5 211 TRP A O 1
ATOM 1755 N N . GLU A 1 212 ? 15.258 40.594 16.562 1 95.06 212 GLU A N 1
ATOM 1756 C CA . GLU A 1 212 ? 16.438 41.406 16.891 1 95.06 212 GLU A CA 1
ATOM 1757 C C . GLU A 1 212 ? 16.062 42.719 17.562 1 95.06 212 GLU A C 1
ATOM 1759 O O . GLU A 1 212 ? 16.734 43.156 18.5 1 95.06 212 GLU A O 1
ATOM 1764 N N . ILE A 1 213 ? 15.016 43.25 17.156 1 93.94 213 ILE A N 1
ATOM 1765 C CA . ILE A 1 213 ? 14.531 44.5 17.734 1 93.94 213 ILE A CA 1
ATOM 1766 C C . ILE A 1 213 ? 14.031 44.25 19.156 1 93.94 213 ILE A C 1
ATOM 1768 O O . ILE A 1 213 ? 14.469 44.938 20.094 1 93.94 213 ILE A O 1
ATOM 1772 N N . ILE A 1 214 ? 13.18 43.281 19.344 1 94.19 214 ILE A N 1
ATOM 1773 C CA . ILE A 1 214 ? 12.531 43.031 20.641 1 94.19 214 ILE A CA 1
ATOM 1774 C C . ILE A 1 214 ? 13.555 42.531 21.641 1 94.19 214 ILE A C 1
ATOM 1776 O O . ILE A 1 214 ? 13.477 42.844 22.828 1 94.19 214 ILE A O 1
ATOM 1780 N N . GLU A 1 215 ? 14.438 41.719 21.141 1 93.94 215 GLU A N 1
ATOM 1781 C CA . GLU A 1 215 ? 15.477 41.156 22 1 93.94 215 GLU A CA 1
ATOM 1782 C C . GLU A 1 215 ? 16.344 42.281 22.594 1 93.94 215 GLU A C 1
ATOM 1784 O O . GLU A 1 215 ? 16.797 42.188 23.734 1 93.94 215 GLU A O 1
ATOM 1789 N N . SER A 1 216 ? 16.531 43.312 21.844 1 92.25 216 SER A N 1
ATOM 1790 C CA . SER A 1 216 ? 17.391 44.406 22.266 1 92.25 216 SER A CA 1
ATOM 1791 C C . SER A 1 216 ? 16.656 45.375 23.203 1 92.25 216 SER A C 1
ATOM 1793 O O . SER A 1 216 ? 17.266 46.188 23.859 1 92.25 216 SER A O 1
ATOM 1795 N N . MET A 1 217 ? 15.406 45.219 23.312 1 91.75 217 MET A N 1
ATOM 1796 C CA . MET A 1 217 ? 14.586 46.094 24.141 1 91.75 217 MET A CA 1
ATOM 1797 C C . MET A 1 217 ? 14.438 45.531 25.547 1 91.75 217 MET A C 1
ATOM 1799 O O . MET A 1 217 ? 14.406 44.312 25.734 1 91.75 217 MET A O 1
ATOM 1803 N N . THR A 1 218 ? 14.414 46.438 26.438 1 90.06 218 THR A N 1
ATOM 1804 C CA . THR A 1 218 ? 14.031 46.031 27.781 1 90.06 218 THR A CA 1
ATOM 1805 C C . THR A 1 218 ? 12.547 45.688 27.844 1 90.06 218 THR A C 1
ATOM 1807 O O . THR A 1 218 ? 11.758 46.219 27.062 1 90.06 218 THR A O 1
ATOM 1810 N N . ASP A 1 219 ? 12.164 44.906 28.719 1 86.75 219 ASP A N 1
ATOM 1811 C CA . ASP A 1 219 ? 10.773 44.5 28.828 1 86.75 219 ASP A CA 1
ATOM 1812 C C . ASP A 1 219 ? 9.844 45.688 28.984 1 86.75 219 ASP A C 1
ATOM 1814 O O . ASP A 1 219 ? 8.742 45.719 28.422 1 86.75 219 ASP A O 1
ATOM 1818 N N . ASP A 1 220 ? 10.297 46.625 29.688 1 89 220 ASP A N 1
ATOM 1819 C CA . ASP A 1 220 ? 9.469 47.812 29.969 1 89 220 ASP A CA 1
ATOM 1820 C C . ASP A 1 220 ? 9.305 48.656 28.719 1 89 220 ASP A C 1
ATOM 1822 O O . ASP A 1 220 ? 8.359 49.438 28.625 1 89 220 ASP A O 1
ATOM 1826 N N . ALA A 1 221 ? 10.211 48.469 27.828 1 91.31 221 ALA A N 1
ATOM 1827 C CA . ALA A 1 221 ? 10.211 49.312 26.641 1 91.31 221 ALA A CA 1
ATOM 1828 C C . ALA A 1 221 ? 9.188 48.781 25.625 1 91.31 221 ALA A C 1
ATOM 1830 O O . ALA A 1 221 ? 8.789 49.531 24.703 1 91.31 221 ALA A O 1
ATOM 1831 N N . ILE A 1 222 ? 8.758 47.594 25.75 1 93.81 222 ILE A N 1
ATOM 1832 C CA . ILE A 1 222 ? 7.738 47.062 24.859 1 93.81 222 ILE A CA 1
ATOM 1833 C C . ILE A 1 222 ? 6.352 47.344 25.438 1 93.81 222 ILE A C 1
ATOM 1835 O O . ILE A 1 222 ? 6.016 46.906 26.531 1 93.81 222 ILE A O 1
ATOM 1839 N N . SER A 1 223 ? 5.574 48.125 24.719 1 95.12 223 SER A N 1
ATOM 1840 C CA . SER A 1 223 ? 4.227 48.438 25.188 1 95.12 223 SER A CA 1
ATOM 1841 C C . SER A 1 223 ? 3.35 47.188 25.172 1 95.12 223 SER A C 1
ATOM 1843 O O . SER A 1 223 ? 3.623 46.219 24.438 1 95.12 223 SER A O 1
ATOM 1845 N N . GLU A 1 224 ? 2.311 47.156 25.953 1 96.38 224 GLU A N 1
ATOM 1846 C CA . GLU A 1 224 ? 1.37 46.062 25.969 1 96.38 224 GLU A CA 1
ATOM 1847 C C . GLU A 1 224 ? 0.735 45.844 24.594 1 96.38 224 GLU A C 1
ATOM 1849 O O . GLU A 1 224 ? 0.565 44.688 24.156 1 96.38 224 GLU A O 1
ATOM 1854 N N . GLU A 1 225 ? 0.404 46.875 23.906 1 95.88 225 GLU A N 1
ATOM 1855 C CA . GLU A 1 225 ? -0.192 46.781 22.578 1 95.88 225 GLU A CA 1
ATOM 1856 C C . GLU A 1 225 ? 0.782 46.188 21.578 1 95.88 225 GLU A C 1
ATOM 1858 O O . GLU A 1 225 ? 0.398 45.312 20.766 1 95.88 225 GLU A O 1
ATOM 1863 N N . ASP A 1 226 ? 2.047 46.625 21.641 1 95.44 226 ASP A N 1
ATOM 1864 C CA . ASP A 1 226 ? 3.057 46.094 20.734 1 95.44 226 ASP A CA 1
ATOM 1865 C C . ASP A 1 226 ? 3.289 44.594 21 1 95.44 226 ASP A C 1
ATOM 1867 O O . ASP A 1 226 ? 3.492 43.812 20.062 1 95.44 226 ASP A O 1
ATOM 1871 N N . ALA A 1 227 ? 3.281 44.219 22.266 1 97.06 227 ALA A N 1
ATOM 1872 C CA . ALA A 1 227 ? 3.418 42.812 22.641 1 97.06 227 ALA A CA 1
ATOM 1873 C C . ALA A 1 227 ? 2.254 42 22.094 1 97.06 227 ALA A C 1
ATOM 1875 O O . ALA A 1 227 ? 2.455 40.906 21.562 1 97.06 227 ALA A O 1
ATOM 1876 N N . PHE A 1 228 ? 1.057 42.5 22.188 1 97.38 228 PHE A N 1
ATOM 1877 C CA . PHE A 1 228 ? -0.142 41.844 21.672 1 97.38 228 PHE A CA 1
ATOM 1878 C C . PHE A 1 228 ? -0.014 41.625 20.172 1 97.38 228 PHE A C 1
ATOM 1880 O O . PHE A 1 228 ? -0.218 40.5 19.703 1 97.38 228 PHE A O 1
ATOM 1887 N N . LYS A 1 229 ? 0.357 42.688 19.469 1 95.94 229 LYS A N 1
ATOM 1888 C CA . LYS A 1 229 ? 0.48 42.594 18.016 1 95.94 229 LYS A CA 1
ATOM 1889 C C . LYS A 1 229 ? 1.531 41.562 17.609 1 95.94 229 LYS A C 1
ATOM 1891 O O . LYS A 1 229 ? 1.291 40.75 16.734 1 95.94 229 LYS A O 1
ATOM 1896 N N . MET A 1 230 ? 2.648 41.625 18.281 1 96.75 230 MET A N 1
ATOM 1897 C CA . MET A 1 230 ? 3.762 40.75 17.938 1 96.75 230 MET A CA 1
ATOM 1898 C C . MET A 1 230 ? 3.389 39.281 18.172 1 96.75 230 MET A C 1
ATOM 1900 O O . MET A 1 230 ? 3.604 38.438 17.312 1 96.75 230 MET A O 1
ATOM 1904 N N . ARG A 1 231 ? 2.787 38.969 19.359 1 97.94 231 ARG A N 1
ATOM 1905 C CA . ARG A 1 231 ? 2.393 37.594 19.672 1 97.94 231 ARG A CA 1
ATOM 1906 C C . ARG A 1 231 ? 1.371 37.062 18.672 1 97.94 231 ARG A C 1
ATOM 1908 O O . ARG A 1 231 ? 1.516 35.969 18.141 1 97.94 231 ARG A O 1
ATOM 1915 N N . LEU A 1 232 ? 0.401 37.875 18.391 1 97.31 232 LEU A N 1
ATOM 1916 C CA . LEU A 1 232 ? -0.643 37.438 17.484 1 97.31 232 LEU A CA 1
ATOM 1917 C C . LEU A 1 232 ? -0.072 37.188 16.078 1 97.31 232 LEU A C 1
ATOM 1919 O O . LEU A 1 232 ? -0.385 36.188 15.453 1 97.31 232 LEU A O 1
ATOM 1923 N N . LEU A 1 233 ? 0.764 38.094 15.625 1 96.06 233 LEU A N 1
ATOM 1924 C CA . LEU A 1 233 ? 1.298 38 14.273 1 96.06 233 LEU A CA 1
ATOM 1925 C C . LEU A 1 233 ? 2.248 36.812 14.141 1 96.06 233 LEU A C 1
ATOM 1927 O O . LEU A 1 233 ? 2.18 36.062 13.172 1 96.06 233 LEU A O 1
ATOM 1931 N N . VAL A 1 234 ? 3.145 36.625 15.125 1 97.69 234 VAL A N 1
ATOM 1932 C CA . VAL A 1 234 ? 4.102 35.531 15.023 1 97.69 234 VAL A CA 1
ATOM 1933 C C . VAL A 1 234 ? 3.361 34.188 15.031 1 97.69 234 VAL A C 1
ATOM 1935 O O . VAL A 1 234 ? 3.68 33.281 14.25 1 97.69 234 VAL A O 1
ATOM 1938 N N . ILE A 1 235 ? 2.336 34.031 15.875 1 97.88 235 ILE A N 1
ATOM 1939 C CA . ILE A 1 235 ? 1.572 32.781 15.945 1 97.88 235 ILE A CA 1
ATOM 1940 C C . ILE A 1 235 ? 0.743 32.625 14.672 1 97.88 235 ILE A C 1
ATOM 1942 O O . ILE A 1 235 ? 0.638 31.516 14.133 1 97.88 235 ILE A O 1
ATOM 1946 N N . HIS A 1 236 ? 0.162 33.719 14.188 1 96.62 236 HIS A N 1
ATOM 1947 C CA . HIS A 1 236 ? -0.655 33.656 12.984 1 96.62 236 HIS A CA 1
ATOM 1948 C C . HIS A 1 236 ? 0.148 33.156 11.797 1 96.62 236 HIS A C 1
ATOM 1950 O O . HIS A 1 236 ? -0.309 32.25 11.078 1 96.62 236 HIS A O 1
ATOM 1956 N N . PHE A 1 237 ? 1.307 33.656 11.617 1 96.19 237 PHE A N 1
ATOM 1957 C CA . PHE A 1 237 ? 2.111 33.25 10.469 1 96.19 237 PHE A CA 1
ATOM 1958 C C . PHE A 1 237 ? 2.717 31.875 10.672 1 96.19 237 PHE A C 1
ATOM 1960 O O . PHE A 1 237 ? 2.822 31.094 9.727 1 96.19 237 PHE A O 1
ATOM 1967 N N . TYR A 1 238 ? 3.061 31.547 11.898 1 97.19 238 TYR A N 1
ATOM 1968 C CA . TYR A 1 238 ? 3.652 30.25 12.195 1 97.19 238 TYR A CA 1
ATOM 1969 C C . TYR A 1 238 ? 2.623 29.141 12.039 1 97.19 238 TYR A C 1
ATOM 1971 O O . TYR A 1 238 ? 2.91 28.094 11.445 1 97.19 238 TYR A O 1
ATOM 1979 N N . ARG A 1 239 ? 1.439 29.328 12.562 1 96.19 239 ARG A N 1
ATOM 1980 C CA . ARG A 1 239 ? 0.417 28.297 12.578 1 96.19 239 ARG A CA 1
ATOM 1981 C C . ARG A 1 239 ? 0.022 27.891 11.156 1 96.19 239 ARG A C 1
ATOM 1983 O O . ARG A 1 239 ? -0.31 26.734 10.906 1 96.19 239 ARG A O 1
ATOM 1990 N N . ARG A 1 240 ? 0.055 28.812 10.258 1 93.94 240 ARG A N 1
ATOM 1991 C CA . ARG A 1 240 ? -0.337 28.562 8.875 1 93.94 240 ARG A CA 1
ATOM 1992 C C . ARG A 1 240 ? 0.611 27.578 8.211 1 93.94 240 ARG A C 1
ATOM 1994 O O . ARG A 1 240 ? 0.227 26.875 7.266 1 93.94 240 ARG A O 1
ATOM 2001 N N . ILE A 1 241 ? 1.821 27.5 8.664 1 95.44 241 ILE A N 1
ATOM 2002 C CA . ILE A 1 241 ? 2.82 26.578 8.117 1 95.44 241 ILE A CA 1
ATOM 2003 C C . ILE A 1 241 ? 2.775 25.25 8.875 1 95.44 241 ILE A C 1
ATOM 2005 O O . ILE A 1 241 ? 2.654 24.188 8.258 1 95.44 241 ILE A O 1
ATOM 2009 N N . ILE A 1 242 ? 2.783 25.328 10.227 1 94.12 242 ILE A N 1
ATOM 2010 C CA . ILE A 1 242 ? 2.977 24.141 11.07 1 94.12 242 ILE A CA 1
ATOM 2011 C C . ILE A 1 242 ? 1.761 23.234 10.953 1 94.12 242 ILE A C 1
ATOM 2013 O O . ILE A 1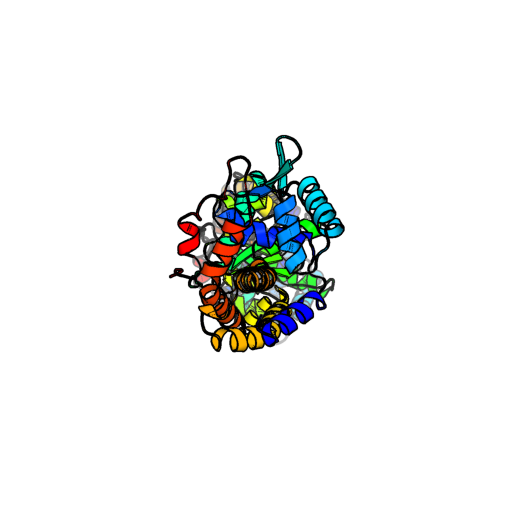 242 ? 1.889 22 11.031 1 94.12 242 ILE A O 1
ATOM 2017 N N . VAL A 1 243 ? 0.593 23.797 10.773 1 90.81 243 VAL A N 1
ATOM 2018 C CA . VAL A 1 243 ? -0.619 22.984 10.664 1 90.81 243 VAL A CA 1
ATOM 2019 C C . VAL A 1 243 ? -0.598 22.188 9.359 1 90.81 243 VAL A C 1
ATOM 2021 O O . VAL A 1 243 ? -1.122 21.078 9.289 1 90.81 243 VAL A O 1
ATOM 2024 N N . LYS A 1 244 ? 0.044 22.719 8.336 1 90.38 244 LYS A N 1
ATOM 2025 C CA . LYS A 1 244 ? 0.126 22.062 7.035 1 90.38 244 LYS A CA 1
ATOM 2026 C C . LYS A 1 244 ? 1.321 21.109 6.973 1 90.38 244 LYS A C 1
ATOM 2028 O O . LYS A 1 244 ? 1.408 20.266 6.078 1 90.38 244 LYS A O 1
ATOM 2033 N N . ASP A 1 245 ? 2.268 21.281 7.84 1 92.12 245 ASP A N 1
ATOM 2034 C CA . ASP A 1 245 ? 3.441 20.422 7.906 1 92.12 245 ASP A CA 1
ATOM 2035 C C . ASP A 1 245 ? 3.057 19 8.305 1 92.12 245 ASP A C 1
ATOM 2037 O O . ASP A 1 245 ? 2.42 18.781 9.344 1 92.12 245 ASP A O 1
ATOM 2041 N N . PRO A 1 246 ? 3.383 18.031 7.574 1 90.25 246 PRO A N 1
ATOM 2042 C CA . PRO A 1 246 ? 3.018 16.641 7.887 1 90.25 246 PRO A CA 1
ATOM 2043 C C . PRO A 1 246 ? 3.836 16.062 9.039 1 90.25 246 PRO A C 1
ATOM 2045 O O . PRO A 1 246 ? 3.551 14.961 9.508 1 90.25 246 PRO A O 1
ATOM 2048 N N . ASP A 1 247 ? 4.809 16.781 9.531 1 89.88 247 ASP A N 1
ATOM 2049 C CA . ASP A 1 247 ? 5.602 16.344 10.68 1 89.88 247 ASP A CA 1
ATOM 2050 C C . ASP A 1 247 ? 6.359 15.062 10.367 1 89.88 247 ASP A C 1
ATOM 2052 O O . ASP A 1 247 ? 6.293 14.094 11.133 1 89.88 247 ASP A O 1
ATOM 2056 N N . LEU A 1 248 ? 7.074 15.055 9.305 1 92.88 248 LEU A N 1
ATOM 2057 C CA . LEU A 1 248 ? 7.84 13.875 8.898 1 92.88 248 LEU A CA 1
ATOM 2058 C C . LEU A 1 248 ? 9.055 13.68 9.805 1 92.88 248 LEU A C 1
ATOM 2060 O O . LEU A 1 248 ? 9.586 14.648 10.352 1 92.88 248 LEU A O 1
ATOM 2064 N N . PRO A 1 249 ? 9.469 12.492 10 1 91.69 249 PRO A N 1
ATOM 2065 C CA . PRO A 1 249 ? 10.727 12.25 10.711 1 91.69 249 PRO A CA 1
ATOM 2066 C C . PRO A 1 249 ? 11.914 12.969 10.078 1 91.69 249 PRO A C 1
ATOM 2068 O O . PRO A 1 249 ? 12 13.062 8.852 1 91.69 249 PRO A O 1
ATOM 2071 N N . THR A 1 250 ? 12.812 13.367 10.898 1 89.31 250 THR A N 1
ATOM 2072 C CA . THR A 1 250 ? 13.961 14.141 10.445 1 89.31 250 THR A CA 1
ATOM 2073 C C . THR A 1 250 ? 14.781 13.352 9.43 1 89.31 250 THR A C 1
ATOM 2075 O O . THR A 1 250 ? 15.359 13.922 8.5 1 89.31 250 THR A O 1
ATOM 2078 N N . GLU A 1 251 ? 14.805 12.023 9.562 1 89.19 251 GLU A N 1
ATOM 2079 C CA . GLU A 1 251 ? 15.562 11.148 8.672 1 89.19 251 GLU A CA 1
ATOM 2080 C C . GLU A 1 251 ? 15.055 11.25 7.234 1 89.19 251 GLU A C 1
ATOM 2082 O O . GLU A 1 251 ? 15.781 10.914 6.293 1 89.19 251 GLU A O 1
ATOM 2087 N N . LEU A 1 252 ? 13.828 11.68 7.098 1 91.88 252 LEU A N 1
ATOM 2088 C CA . LEU A 1 252 ? 13.219 11.727 5.777 1 91.88 252 LEU A CA 1
ATOM 2089 C C . LEU A 1 252 ? 13.305 13.133 5.188 1 91.88 252 LEU A C 1
ATOM 2091 O O . LEU A 1 252 ? 12.859 13.367 4.062 1 91.88 252 LEU A O 1
ATOM 2095 N N . LEU A 1 253 ? 13.891 14.055 5.93 1 93.06 253 LEU A N 1
ATOM 2096 C CA . LEU A 1 253 ? 13.922 15.461 5.543 1 93.06 253 LEU A CA 1
ATOM 2097 C C . LEU A 1 253 ? 15.344 15.891 5.188 1 93.06 253 LEU A C 1
ATOM 2099 O O . LEU A 1 253 ? 16.312 15.234 5.578 1 93.06 253 LEU A O 1
ATOM 2103 N N . PRO A 1 254 ? 15.422 16.984 4.387 1 91.56 254 PRO A N 1
ATOM 2104 C CA . PRO A 1 254 ? 16.766 17.516 4.125 1 91.56 254 PRO A CA 1
ATOM 2105 C C . PRO A 1 254 ? 17.484 17.938 5.398 1 91.56 254 PRO A C 1
ATOM 2107 O O . PRO A 1 254 ? 16.859 18.281 6.395 1 91.56 254 PRO A O 1
ATOM 2110 N N . GLU A 1 255 ? 18.734 17.891 5.32 1 90.56 255 GLU A N 1
ATOM 2111 C CA . GLU A 1 255 ? 19.562 18.203 6.477 1 90.56 255 GLU A CA 1
ATOM 2112 C C . GLU A 1 255 ? 19.312 19.641 6.949 1 90.56 255 GLU A C 1
ATOM 2114 O O . GLU A 1 255 ? 19.391 19.922 8.148 1 90.56 255 GLU A O 1
ATOM 2119 N N . ASP A 1 256 ? 19.016 20.547 6.102 1 93.62 256 ASP A N 1
ATOM 2120 C CA . ASP A 1 256 ? 18.844 21.953 6.434 1 93.62 256 ASP A CA 1
ATOM 2121 C C . ASP A 1 256 ? 17.359 22.297 6.598 1 93.62 256 ASP A C 1
ATOM 2123 O O . ASP A 1 256 ? 16.938 23.422 6.293 1 93.62 256 ASP A O 1
ATOM 2127 N N . TRP A 1 257 ? 16.609 21.375 7.027 1 94.44 257 TRP A N 1
ATOM 2128 C CA . TRP A 1 257 ? 15.188 21.609 7.234 1 94.44 257 TRP A CA 1
ATOM 2129 C C . TRP A 1 257 ? 14.961 22.766 8.211 1 94.44 257 TRP A C 1
ATOM 2131 O O . TRP A 1 257 ? 15.453 22.734 9.344 1 94.44 257 TRP A O 1
ATOM 2141 N N . PRO A 1 258 ? 14.242 23.75 7.828 1 96.81 258 PRO A N 1
ATOM 2142 C CA . PRO A 1 258 ? 14.227 25.016 8.547 1 96.81 258 PRO A CA 1
ATOM 2143 C C . PRO A 1 258 ? 13.258 25.016 9.727 1 96.81 258 PRO A C 1
ATOM 2145 O O . PRO A 1 258 ? 13.219 25.984 10.5 1 96.81 258 PRO A O 1
ATOM 2148 N N . ARG A 1 259 ? 12.453 24.047 9.961 1 94.88 259 ARG A N 1
ATOM 2149 C CA . ARG A 1 259 ? 11.391 24.062 10.961 1 94.88 259 ARG A CA 1
ATOM 2150 C C . ARG A 1 259 ? 11.938 24.359 12.352 1 94.88 259 ARG A C 1
ATOM 2152 O O . ARG A 1 259 ? 11.352 25.156 13.086 1 94.88 259 ARG A O 1
ATOM 2159 N N . LYS A 1 260 ? 13.008 23.734 12.695 1 93.62 260 LYS A N 1
ATOM 2160 C CA . LYS A 1 260 ? 13.57 23.938 14.023 1 93.62 260 LYS A CA 1
ATOM 2161 C C . LYS A 1 260 ? 13.891 25.406 14.273 1 93.62 260 LYS A C 1
ATOM 2163 O O . LYS A 1 260 ? 13.609 25.938 15.352 1 93.62 260 LYS A O 1
ATOM 2168 N N . GLU A 1 261 ? 14.516 25.984 13.359 1 96.56 261 GLU A N 1
ATOM 2169 C CA . GLU A 1 261 ? 14.852 27.406 13.477 1 96.56 261 GLU A CA 1
ATOM 2170 C C . GLU A 1 261 ? 13.594 28.266 13.586 1 96.56 261 GLU A C 1
ATOM 2172 O O . GLU A 1 261 ? 13.539 29.188 14.398 1 96.56 261 GLU A O 1
ATOM 2177 N N . ALA A 1 262 ? 12.602 27.969 12.758 1 97.56 262 ALA A N 1
ATOM 2178 C CA . ALA A 1 262 ? 11.344 28.703 12.805 1 97.56 262 ALA A CA 1
ATOM 2179 C C . ALA A 1 262 ? 10.664 28.547 14.164 1 97.56 262 ALA A C 1
ATOM 2181 O O . ALA A 1 262 ? 10.156 29.516 14.727 1 97.56 262 ALA A O 1
ATOM 2182 N N . GLU A 1 263 ? 10.641 27.359 14.609 1 96.06 263 GLU A N 1
ATOM 2183 C CA . GLU A 1 263 ? 10.047 27.078 15.906 1 96.06 263 GLU A CA 1
ATOM 2184 C C . GLU A 1 263 ? 10.758 27.828 17.031 1 96.06 263 GLU A C 1
ATOM 2186 O O . GLU A 1 263 ? 10.117 28.438 17.875 1 96.06 263 GLU A O 1
ATOM 2191 N N . GLN A 1 264 ? 12.055 27.781 17.016 1 96.56 264 GLN A N 1
ATOM 2192 C CA . GLN A 1 264 ? 12.836 28.469 18.047 1 96.56 264 GLN A CA 1
ATOM 2193 C C . GLN A 1 264 ? 12.609 29.969 17.984 1 96.56 264 GLN A C 1
ATOM 2195 O O . GLN A 1 264 ? 12.5 30.625 19.031 1 96.56 264 GLN A O 1
ATOM 2200 N N . LEU A 1 265 ? 12.578 30.469 16.828 1 98 265 LEU A N 1
ATOM 2201 C CA . LEU A 1 265 ? 12.289 31.891 16.656 1 98 265 LEU A CA 1
ATOM 2202 C C . LEU A 1 265 ? 10.922 32.25 17.234 1 98 265 LEU A C 1
ATOM 2204 O O . LEU A 1 265 ? 10.781 33.25 17.938 1 98 265 LEU A O 1
ATOM 2208 N N . THR A 1 266 ? 9.922 31.438 16.953 1 98.25 266 THR A N 1
ATOM 2209 C CA . THR A 1 266 ? 8.57 31.625 17.484 1 98.25 266 THR A CA 1
ATOM 2210 C C . THR A 1 266 ? 8.57 31.578 19 1 98.25 266 THR A C 1
ATOM 2212 O O . THR A 1 266 ? 7.977 32.438 19.656 1 98.25 266 THR A O 1
ATOM 2215 N N . ILE A 1 267 ? 9.266 30.609 19.516 1 97.06 267 ILE A N 1
ATOM 2216 C CA . ILE A 1 267 ? 9.352 30.438 20.953 1 97.06 267 ILE A CA 1
ATOM 2217 C C . ILE A 1 267 ? 9.984 31.656 21.594 1 97.06 267 ILE A C 1
ATOM 2219 O O . ILE A 1 267 ? 9.469 32.188 22.578 1 97.06 267 ILE A O 1
ATOM 2223 N N . ASN A 1 268 ? 11.102 32.094 21.047 1 97.44 268 ASN A N 1
ATOM 2224 C CA . ASN A 1 268 ? 11.812 33.25 21.578 1 97.44 268 ASN A CA 1
ATOM 2225 C C . ASN A 1 268 ? 10.922 34.469 21.609 1 97.44 268 ASN A C 1
ATOM 2227 O O . ASN A 1 268 ? 10.82 35.156 22.641 1 97.44 268 ASN A O 1
ATOM 2231 N N . ILE A 1 269 ? 10.289 34.75 20.547 1 97.81 269 ILE A N 1
ATOM 2232 C CA . ILE A 1 269 ? 9.43 35.906 20.453 1 97.81 269 ILE A CA 1
ATOM 2233 C C . ILE A 1 269 ? 8.258 35.781 21.406 1 97.81 269 ILE A C 1
ATOM 2235 O O . ILE A 1 269 ? 7.953 36.688 22.172 1 97.81 269 ILE A O 1
ATOM 2239 N N . TYR A 1 270 ? 7.621 34.625 21.359 1 97.88 270 TYR A N 1
ATOM 2240 C CA . TYR A 1 270 ? 6.453 34.375 22.188 1 97.88 270 TYR A CA 1
ATOM 2241 C C . TYR A 1 270 ? 6.785 34.562 23.672 1 97.88 270 TYR A C 1
ATOM 2243 O O . TYR A 1 270 ? 6.059 35.25 24.391 1 97.88 270 TYR A O 1
ATOM 2251 N N . ARG A 1 271 ? 7.863 34.062 24.094 1 96.5 271 ARG A N 1
ATOM 2252 C CA . ARG A 1 271 ? 8.258 34.125 25.5 1 96.5 271 ARG A CA 1
ATOM 2253 C C . ARG A 1 271 ? 8.57 35.562 25.922 1 96.5 271 ARG A C 1
ATOM 2255 O O . ARG A 1 271 ? 8.289 35.969 27.047 1 96.5 271 ARG A O 1
ATOM 2262 N N . LYS A 1 272 ? 9.133 36.281 25.047 1 96.56 272 LYS A N 1
ATOM 2263 C CA . LYS A 1 272 ? 9.516 37.656 25.328 1 96.56 272 LYS A CA 1
ATOM 2264 C C . LYS A 1 272 ? 8.289 38.531 25.531 1 96.56 272 LYS A C 1
ATOM 2266 O O . LYS A 1 272 ? 8.312 39.469 26.344 1 96.56 272 LYS A O 1
ATOM 2271 N N . VAL A 1 273 ? 7.184 38.219 24.875 1 97.06 273 VAL A N 1
ATOM 2272 C CA . VAL A 1 273 ? 6.113 39.188 24.828 1 97.06 273 VAL A CA 1
ATOM 2273 C C . VAL A 1 273 ? 4.859 38.625 25.5 1 97.06 273 VAL A C 1
ATOM 2275 O O . VAL A 1 273 ? 3.885 39.344 25.719 1 97.06 273 VAL A O 1
ATOM 2278 N N . HIS A 1 274 ? 4.77 37.375 25.812 1 96.56 274 HIS A N 1
ATOM 2279 C CA . HIS A 1 274 ? 3.52 36.688 26.125 1 96.56 274 HIS A CA 1
ATOM 2280 C C . HIS A 1 274 ? 2.801 37.344 27.297 1 96.56 274 HIS A C 1
ATOM 2282 O O . HIS A 1 274 ? 1.58 37.531 27.266 1 96.56 274 HIS A O 1
ATOM 2288 N N . ASP A 1 275 ? 3.543 37.75 28.328 1 95.44 275 ASP A N 1
ATOM 2289 C CA . ASP A 1 275 ? 2.92 38.25 29.531 1 95.44 275 ASP A CA 1
ATOM 2290 C C . ASP A 1 275 ? 2.27 39.625 29.281 1 95.44 275 ASP A C 1
ATOM 2292 O O . ASP A 1 275 ? 1.104 39.812 29.625 1 95.44 275 ASP A O 1
ATOM 2296 N N . LYS A 1 276 ? 2.988 40.562 28.719 1 96.56 276 LYS A N 1
ATOM 2297 C CA . LYS A 1 276 ? 2.461 41.875 28.406 1 96.56 276 LYS A CA 1
ATOM 2298 C C . LYS A 1 276 ? 1.325 41.781 27.391 1 96.56 276 LYS A C 1
ATOM 2300 O O . LYS A 1 276 ? 0.368 42.562 27.438 1 96.56 276 LYS A O 1
ATOM 2305 N N . ALA A 1 277 ? 1.531 40.875 26.469 1 97.44 277 ALA A N 1
ATOM 2306 C CA . ALA A 1 277 ? 0.484 40.688 25.469 1 97.44 277 ALA A CA 1
ATOM 2307 C C . ALA A 1 277 ? -0.822 40.25 26.125 1 97.44 277 ALA A C 1
ATOM 2309 O O . ALA A 1 277 ? -1.895 40.75 25.781 1 97.44 277 ALA A O 1
ATOM 2310 N N . MET A 1 278 ? -0.709 39.312 27.047 1 95.88 278 MET A N 1
ATOM 2311 C CA . MET A 1 278 ? -1.899 38.844 27.75 1 95.88 278 MET A CA 1
ATOM 2312 C C . MET A 1 278 ? -2.527 39.938 28.578 1 95.88 278 MET A C 1
ATOM 2314 O O . MET A 1 278 ? -3.75 40.062 28.625 1 95.88 278 MET A O 1
ATOM 2318 N N . LYS A 1 279 ? -1.717 40.719 29.203 1 95.62 279 LYS A N 1
ATOM 2319 C CA . LYS A 1 279 ? -2.209 41.844 30 1 95.62 279 LYS A CA 1
ATOM 2320 C C . LYS A 1 279 ? -3.006 42.812 29.141 1 95.62 279 LYS A C 1
ATOM 2322 O O . LYS A 1 279 ? -4.043 43.312 29.562 1 95.62 279 LYS A O 1
ATOM 2327 N N . TYR A 1 280 ? -2.521 43.062 27.984 1 96.62 280 TYR A N 1
ATOM 2328 C CA . TYR A 1 280 ? -3.227 43.938 27.062 1 96.62 280 TYR A CA 1
ATOM 2329 C C . TYR A 1 280 ? -4.648 43.438 26.812 1 96.62 280 TYR A C 1
ATOM 2331 O O . TYR A 1 280 ? -5.602 44.219 26.891 1 96.62 280 TYR A O 1
ATOM 2339 N N . VAL A 1 281 ? -4.781 42.156 26.516 1 95.62 281 VAL A N 1
ATOM 2340 C CA . VAL A 1 281 ? -6.07 41.594 26.172 1 95.62 281 VAL A CA 1
ATOM 2341 C C . VAL A 1 281 ? -6.973 41.562 27.406 1 95.62 281 VAL A C 1
ATOM 2343 O O . VAL A 1 281 ? -8.172 41.844 27.312 1 95.62 281 VAL A O 1
ATOM 2346 N N . MET A 1 282 ? -6.395 41.25 28.531 1 92.88 282 MET A N 1
ATOM 2347 C CA . MET A 1 282 ? -7.16 41.219 29.766 1 92.88 282 MET A CA 1
ATOM 2348 C C . MET A 1 282 ? -7.699 42.594 30.125 1 92.88 282 MET A C 1
ATOM 2350 O O . MET A 1 282 ? -8.805 42.719 30.641 1 92.88 282 MET A O 1
ATOM 2354 N N . ASP A 1 283 ? -6.949 43.594 29.797 1 93.62 283 ASP A N 1
ATOM 2355 C CA . ASP A 1 283 ? -7.312 44.969 30.172 1 93.62 283 ASP A CA 1
ATOM 2356 C C . ASP A 1 283 ? -8.273 45.562 29.141 1 93.62 283 ASP A C 1
ATOM 2358 O O . ASP A 1 283 ? -9.039 46.469 29.469 1 93.62 283 ASP A O 1
ATOM 2362 N N . SER A 1 284 ? -8.25 45 27.969 1 92.5 284 SER A N 1
ATOM 2363 C CA . SER A 1 284 ? -8.969 45.688 26.891 1 92.5 284 SER A CA 1
ATOM 2364 C C . SER A 1 284 ? -10.195 44.875 26.453 1 92.5 284 SER A C 1
ATOM 2366 O O . SER A 1 284 ? -10.852 45.25 25.469 1 92.5 284 SER A O 1
ATOM 2368 N N . SER A 1 285 ? -10.492 43.875 27.109 1 91.69 285 SER A N 1
ATOM 2369 C CA . SER A 1 285 ? -11.57 43 26.625 1 91.69 285 SER A CA 1
ATOM 2370 C C . SER A 1 285 ? -12.562 42.688 27.734 1 91.69 285 SER A C 1
ATOM 2372 O O . SER A 1 285 ? -12.203 42.688 28.922 1 91.69 285 SER A O 1
ATOM 2374 N N . GLU A 1 286 ? -13.727 42.438 27.312 1 89.12 286 GLU A N 1
ATOM 2375 C CA . GLU A 1 286 ? -14.758 42.125 28.281 1 89.12 286 GLU A CA 1
ATOM 2376 C C . GLU A 1 286 ? -15.641 40.969 27.797 1 89.12 286 GLU A C 1
ATOM 2378 O O . GLU A 1 286 ? -15.68 40.688 26.594 1 89.12 286 GLU A O 1
ATOM 2383 N N . THR A 1 287 ? -16.297 40.375 28.766 1 86.5 287 THR A N 1
ATOM 2384 C CA . THR A 1 287 ? -17.344 39.375 28.578 1 86.5 287 THR A CA 1
ATOM 2385 C C . THR A 1 287 ? -18.641 39.844 29.234 1 86.5 287 THR A C 1
ATOM 2387 O O . THR A 1 287 ? -18.672 40.875 29.891 1 86.5 287 THR A O 1
ATOM 2390 N N . PRO A 1 288 ? -19.656 39.062 28.953 1 84.12 288 PRO A N 1
ATOM 2391 C CA . PRO A 1 288 ? -20.891 39.469 29.609 1 84.12 288 PRO A CA 1
ATOM 2392 C C . PRO A 1 288 ? -20.75 39.562 31.141 1 84.12 288 PRO A C 1
ATOM 2394 O O . PRO A 1 288 ? -21.484 40.312 31.781 1 84.12 288 PRO A O 1
ATOM 2397 N N . ASN A 1 289 ? -19.859 38.844 31.625 1 83.69 289 ASN A N 1
ATOM 2398 C CA . ASN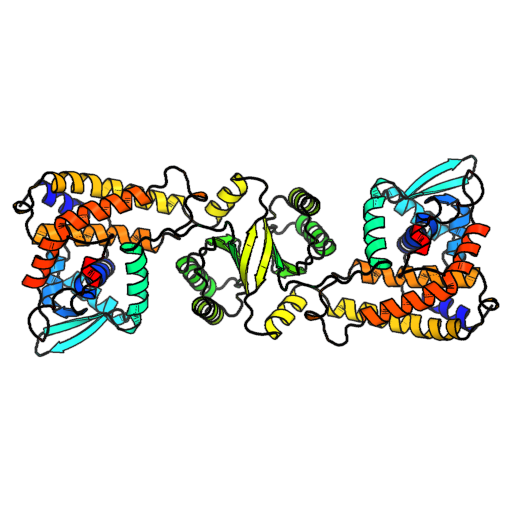 A 1 289 ? -19.672 38.781 33.062 1 83.69 289 ASN A CA 1
ATOM 2399 C C . ASN A 1 289 ? -18.578 39.75 33.531 1 83.69 289 ASN A C 1
ATOM 2401 O O . ASN A 1 289 ? -18.109 39.656 34.688 1 83.69 289 ASN A O 1
ATOM 2405 N N . GLY A 1 290 ? -18.156 40.562 32.656 1 87.12 290 GLY A N 1
ATOM 2406 C CA . GLY A 1 290 ? -17.125 41.531 33 1 87.12 290 GLY A CA 1
ATOM 2407 C C . GLY A 1 290 ? -15.82 41.281 32.25 1 87.12 290 GLY A C 1
ATOM 2408 O O . GLY A 1 290 ? -15.812 41.219 31.031 1 87.12 290 GLY A O 1
ATOM 2409 N N . LYS A 1 291 ? -14.766 41.156 33.062 1 88.81 291 LYS A N 1
ATOM 2410 C CA . LYS A 1 291 ? -13.445 40.969 32.5 1 88.81 291 LYS A CA 1
ATOM 2411 C C . LYS A 1 291 ? -13.266 39.531 31.969 1 88.81 291 LYS A C 1
ATOM 2413 O O . LYS A 1 291 ? -13.977 38.625 32.375 1 88.81 291 LYS A O 1
ATOM 2418 N N . LEU A 1 292 ? -12.297 39.344 31.109 1 90.81 292 LEU A N 1
ATOM 2419 C CA . LEU A 1 292 ? -11.945 38 30.656 1 90.81 292 LEU A CA 1
ATOM 2420 C C . LEU A 1 292 ? -11.438 37.156 31.812 1 90.81 292 LEU A C 1
ATOM 2422 O O . LEU A 1 292 ? -10.758 37.656 32.719 1 90.81 292 LEU A O 1
ATOM 2426 N N . PRO A 1 293 ? -11.773 35.938 31.828 1 89.69 293 PRO A N 1
ATOM 2427 C CA . PRO A 1 293 ? -11.156 35.031 32.812 1 89.69 293 PRO A CA 1
ATOM 2428 C C . PRO A 1 293 ? -9.641 34.938 32.656 1 89.69 293 PRO A C 1
ATOM 2430 O O . PRO A 1 293 ? -9.125 35.094 31.547 1 89.69 293 PRO A O 1
ATOM 2433 N N . VAL A 1 294 ? -8.969 34.719 33.75 1 90.44 294 VAL A N 1
ATOM 2434 C CA . VAL A 1 294 ? -7.523 34.469 33.688 1 90.44 294 VAL A CA 1
ATOM 2435 C C . VAL A 1 294 ? -7.227 33.25 32.844 1 90.44 294 VAL A C 1
ATOM 2437 O O . VAL A 1 294 ? -8.055 32.344 32.75 1 90.44 294 VAL A O 1
ATOM 2440 N N . PRO A 1 295 ? -6.094 33.188 32.25 1 92.12 295 PRO A N 1
ATOM 2441 C CA . PRO A 1 295 ? -5.766 32.062 31.391 1 92.12 295 PRO A CA 1
ATOM 2442 C C . PRO A 1 295 ? -5.746 30.734 32.156 1 92.12 295 PRO A C 1
ATOM 2444 O O . PRO A 1 295 ? -5.305 30.688 33.281 1 92.12 295 PRO A O 1
ATOM 2447 N N . SER A 1 296 ? -6.184 29.688 31.531 1 91.56 296 SER A N 1
ATOM 2448 C CA . SER A 1 296 ? -6.105 28.328 32.094 1 91.56 296 SER A CA 1
ATOM 2449 C C . SER A 1 296 ? -4.66 27.875 32.219 1 91.56 296 SER A C 1
ATOM 2451 O O . SER A 1 296 ? -3.766 28.422 31.562 1 91.56 296 SER A O 1
ATOM 2453 N N . PRO A 1 297 ? -4.387 26.875 32.969 1 88.81 297 PRO A N 1
ATOM 2454 C CA . PRO A 1 297 ? -3.033 26.344 33.125 1 88.81 297 PRO A CA 1
ATOM 2455 C C . PRO A 1 297 ? -2.412 25.891 31.812 1 88.81 297 PRO A C 1
ATOM 2457 O O . PRO A 1 297 ? -1.188 25.906 31.656 1 88.81 297 PRO A O 1
ATOM 2460 N N . ASN A 1 298 ? -3.207 25.547 30.859 1 88.88 298 ASN A N 1
ATOM 2461 C CA . ASN A 1 298 ? -2.727 25.094 29.547 1 88.88 298 ASN A CA 1
ATOM 2462 C C . ASN A 1 298 ? -1.944 26.188 28.828 1 88.88 298 ASN A C 1
ATOM 2464 O O . ASN A 1 298 ? -1.104 25.891 27.984 1 88.88 298 ASN A O 1
ATOM 2468 N N . TYR A 1 299 ? -2.334 27.375 29.203 1 92.88 299 TYR A N 1
ATOM 2469 C CA . TYR A 1 299 ? -1.604 28.5 28.625 1 92.88 299 TYR A CA 1
ATOM 2470 C C . TYR A 1 299 ? -0.146 28.484 29.062 1 92.88 299 TYR A C 1
ATOM 2472 O O . TYR A 1 299 ? 0.758 28.672 28.25 1 92.88 299 TYR A O 1
ATOM 2480 N N . TYR A 1 300 ? 0.146 28.141 30.234 1 93 300 TYR A N 1
ATOM 2481 C CA . TYR A 1 300 ? 1.464 28.328 30.828 1 93 300 TYR A CA 1
ATOM 2482 C C . TYR A 1 300 ? 2.391 27.172 30.484 1 93 300 TYR A C 1
ATOM 2484 O O . TYR A 1 300 ? 3.604 27.266 30.672 1 93 300 TYR A O 1
ATOM 2492 N N . ILE A 1 301 ? 1.875 26.125 29.875 1 91.75 301 ILE A N 1
ATOM 2493 C CA . ILE A 1 301 ? 2.713 24.984 29.531 1 91.75 301 ILE A CA 1
ATOM 2494 C C . ILE A 1 301 ? 3.113 25.062 28.047 1 91.75 301 ILE A C 1
ATOM 2496 O O . ILE A 1 301 ? 3.881 24.234 27.562 1 91.75 301 ILE A O 1
ATOM 2500 N N . ARG A 1 302 ? 2.619 26.078 27.391 1 94.56 302 ARG A N 1
ATOM 2501 C CA . ARG A 1 302 ? 2.977 26.25 25.984 1 94.56 302 ARG A CA 1
ATOM 2502 C C . ARG A 1 302 ? 4.488 26.375 25.812 1 94.56 302 ARG A C 1
ATOM 2504 O O . ARG A 1 302 ? 5.168 26.969 26.656 1 94.56 302 ARG A O 1
ATOM 2511 N N . PHE A 1 303 ? 4.957 25.781 24.719 1 94.62 303 PHE A N 1
ATOM 2512 C CA . PHE A 1 303 ? 6.355 25.875 24.312 1 94.62 303 PHE A CA 1
ATOM 2513 C C . PHE A 1 303 ? 7.277 25.422 25.438 1 94.62 303 PHE A C 1
ATOM 2515 O O . PHE A 1 303 ? 8.305 26.062 25.703 1 94.62 303 PHE A O 1
ATOM 2522 N N . GLY A 1 304 ? 6.848 24.391 26.172 1 88.88 304 GLY A N 1
ATOM 2523 C CA . GLY A 1 304 ? 7.648 23.797 27.219 1 88.88 304 GLY A CA 1
ATOM 2524 C C . GLY A 1 304 ? 7.559 24.547 28.531 1 88.88 304 GLY A C 1
ATOM 2525 O O . GLY A 1 304 ? 8.289 24.25 29.484 1 88.88 304 GLY A O 1
ATOM 2526 N N . GLY A 1 305 ? 6.758 25.562 28.578 1 91.31 305 GLY A N 1
ATOM 2527 C CA . GLY A 1 305 ? 6.57 26.328 29.797 1 91.31 305 GLY A CA 1
ATOM 2528 C C . GLY A 1 305 ? 6.816 27.812 29.609 1 91.31 305 GLY A C 1
ATOM 2529 O O . GLY A 1 305 ? 7.82 28.219 29.016 1 91.31 305 GLY A O 1
ATOM 2530 N N . LEU A 1 306 ? 5.793 28.594 30.109 1 88.62 306 LEU A N 1
ATOM 2531 C CA . LEU A 1 306 ? 5.91 30.047 30.047 1 88.62 306 LEU A CA 1
ATOM 2532 C C . LEU A 1 306 ? 6.18 30.625 31.422 1 88.62 306 LEU A C 1
ATOM 2534 O O . LEU A 1 306 ? 5.633 30.156 32.438 1 88.62 306 LEU A O 1
ATOM 2538 N N . SER A 1 307 ? 7.309 31.281 31.609 1 77.44 307 SER A N 1
ATOM 2539 C CA . SER A 1 307 ? 7.645 31.906 32.875 1 77.44 307 SER A CA 1
ATOM 2540 C C . SER A 1 307 ? 7.156 33.344 32.938 1 77.44 307 SER A C 1
ATOM 2542 O O . SER A 1 307 ? 7.023 34 31.891 1 77.44 307 SER A O 1
ATOM 2544 N N . MET B 1 1 ? -6.59 -54.438 -22.672 1 55.91 1 MET B N 1
ATOM 2545 C CA . MET B 1 1 ? -6.824 -53 -22.5 1 55.91 1 MET B CA 1
ATOM 2546 C C . MET B 1 1 ? -8.227 -52.75 -21.953 1 55.91 1 MET B C 1
ATOM 2548 O O . MET B 1 1 ? -9.203 -53.312 -22.453 1 55.91 1 MET B O 1
ATOM 2552 N N . ASN B 1 2 ? -8.258 -52.125 -20.703 1 71.25 2 ASN B N 1
ATOM 2553 C CA . ASN B 1 2 ? -9.562 -51.906 -20.078 1 71.25 2 ASN B CA 1
ATOM 2554 C C . ASN B 1 2 ? -10.406 -50.906 -20.859 1 71.25 2 ASN B C 1
ATOM 2556 O O . ASN B 1 2 ? -9.961 -49.781 -21.141 1 71.25 2 ASN B O 1
ATOM 2560 N N . GLN B 1 3 ? -11.508 -51.312 -21.453 1 75.94 3 GLN B N 1
ATOM 2561 C CA . GLN B 1 3 ? -12.391 -50.562 -22.344 1 75.94 3 GLN B CA 1
ATOM 2562 C C . GLN B 1 3 ? -12.805 -49.25 -21.719 1 75.94 3 GLN B C 1
ATOM 2564 O O . GLN B 1 3 ? -12.922 -48.219 -22.422 1 75.94 3 GLN B O 1
ATOM 2569 N N . ASP B 1 4 ? -12.938 -49.312 -20.469 1 82.5 4 ASP B N 1
ATOM 2570 C CA . ASP B 1 4 ? -13.375 -48.094 -19.781 1 82.5 4 ASP B CA 1
ATOM 2571 C C . ASP B 1 4 ? -12.273 -47.031 -19.781 1 82.5 4 ASP B C 1
ATOM 2573 O O . ASP B 1 4 ? -12.547 -45.844 -20 1 82.5 4 ASP B O 1
ATOM 2577 N N . LEU B 1 5 ? -11.078 -47.438 -19.594 1 86.56 5 LEU B N 1
ATOM 2578 C CA . LEU B 1 5 ? -9.961 -46.5 -19.609 1 86.56 5 LEU B CA 1
ATOM 2579 C C . LEU B 1 5 ? -9.734 -45.938 -21 1 86.56 5 LEU B C 1
ATOM 2581 O O . LEU B 1 5 ? -9.438 -44.75 -21.156 1 86.56 5 LEU B O 1
ATOM 2585 N N . HIS B 1 6 ? -9.922 -46.75 -21.953 1 85.44 6 HIS B N 1
ATOM 2586 C CA . HIS B 1 6 ? -9.75 -46.312 -23.344 1 85.44 6 HIS B CA 1
ATOM 2587 C C . HIS B 1 6 ? -10.773 -45.25 -23.719 1 85.44 6 HIS B C 1
ATOM 2589 O O . HIS B 1 6 ? -10.453 -44.281 -24.438 1 85.44 6 HIS B O 1
ATOM 2595 N N . SER B 1 7 ? -11.969 -45.469 -23.266 1 86.38 7 SER B N 1
ATOM 2596 C CA . SER B 1 7 ? -13.008 -44.5 -23.516 1 86.38 7 SER B CA 1
ATOM 2597 C C . SER B 1 7 ? -12.656 -43.156 -22.875 1 86.38 7 SER B C 1
ATOM 2599 O O . SER B 1 7 ? -12.906 -42.094 -23.469 1 86.38 7 SER B O 1
ATOM 2601 N N . PHE B 1 8 ? -12.062 -43.219 -21.688 1 88.94 8 PHE B N 1
ATOM 2602 C CA . PHE B 1 8 ? -11.625 -42 -21.016 1 88.94 8 PHE B CA 1
ATOM 2603 C C . PHE B 1 8 ? -10.547 -41.281 -21.828 1 88.94 8 PHE B C 1
ATOM 2605 O O . PHE B 1 8 ? -10.625 -40.062 -22.031 1 88.94 8 PHE B O 1
ATOM 2612 N N . PHE B 1 9 ? -9.578 -42 -22.312 1 89 9 PHE B N 1
ATOM 2613 C CA . PHE B 1 9 ? -8.469 -41.406 -23.047 1 89 9 PHE B CA 1
ATOM 2614 C C . PHE B 1 9 ? -8.969 -40.781 -24.344 1 89 9 PHE B C 1
ATOM 2616 O O . PHE B 1 9 ? -8.5 -39.719 -24.75 1 89 9 PHE B O 1
ATOM 2623 N N . GLU B 1 10 ? -9.922 -41.406 -24.938 1 83.94 10 GLU B N 1
ATOM 2624 C CA . GLU B 1 10 ? -10.5 -40.875 -26.172 1 83.94 10 GLU B CA 1
ATOM 2625 C C . GLU B 1 10 ? -11.273 -39.594 -25.922 1 83.94 10 GLU B C 1
ATOM 2627 O O . GLU B 1 10 ? -11.219 -38.656 -26.719 1 83.94 10 GLU B O 1
ATOM 2632 N N . GLU B 1 11 ? -11.945 -39.625 -24.906 1 82.75 11 GLU B N 1
ATOM 2633 C CA . GLU B 1 11 ? -12.742 -38.469 -24.547 1 82.75 11 GLU B CA 1
ATOM 2634 C C . GLU B 1 11 ? -11.852 -37.25 -24.234 1 82.75 11 GLU B C 1
ATOM 2636 O O . GLU B 1 11 ? -12.141 -36.156 -24.656 1 82.75 11 GLU B O 1
ATOM 2641 N N . ILE B 1 12 ? -10.812 -37.469 -23.484 1 83.31 12 ILE B N 1
ATOM 2642 C CA . ILE B 1 12 ? -9.945 -36.375 -23.047 1 83.31 12 ILE B CA 1
ATOM 2643 C C . ILE B 1 12 ? -9.164 -35.844 -24.25 1 83.31 12 ILE B C 1
ATOM 2645 O O . ILE B 1 12 ? -8.914 -34.656 -24.344 1 83.31 12 ILE B O 1
ATOM 2649 N N . SER B 1 13 ? -8.789 -36.812 -25.109 1 72.81 13 SER B N 1
ATOM 2650 C CA . SER B 1 13 ? -8.07 -36.375 -26.312 1 72.81 13 SER B CA 1
ATOM 2651 C C . SER B 1 13 ? -8.953 -35.531 -27.203 1 72.81 13 SER B C 1
ATOM 2653 O O . SER B 1 13 ? -8.453 -34.656 -27.938 1 72.81 13 SER B O 1
ATOM 2655 N N . GLY B 1 14 ? -10.25 -35.938 -27.312 1 62.44 14 GLY B N 1
ATOM 2656 C CA . GLY B 1 14 ? -11.219 -35.156 -28.062 1 62.44 14 GLY B CA 1
ATOM 2657 C C . GLY B 1 14 ? -11.578 -33.844 -27.375 1 62.44 14 GLY B C 1
ATOM 2658 O O . GLY B 1 14 ? -12.062 -32.906 -28.031 1 62.44 14 GLY B O 1
ATOM 2659 N N . HIS B 1 15 ? -11.664 -33.969 -26.141 1 57 15 HIS B N 1
ATOM 2660 C CA . HIS B 1 15 ? -12.047 -32.781 -25.406 1 57 15 HIS B CA 1
ATOM 2661 C C . HIS B 1 15 ? -11.047 -31.656 -25.641 1 57 15 HIS B C 1
ATOM 2663 O O . HIS B 1 15 ? -10.031 -31.844 -26.312 1 57 15 HIS B O 1
ATOM 2669 N N . GLN B 1 16 ? -10.742 -30.75 -24.641 1 55.34 16 GLN B N 1
ATOM 2670 C CA . GLN B 1 16 ? -10.062 -29.469 -24.688 1 55.34 16 GLN B CA 1
ATOM 2671 C C . GLN B 1 16 ? -8.664 -29.609 -25.281 1 55.34 16 GLN B C 1
ATOM 2673 O O . GLN B 1 16 ? -7.988 -30.609 -25.062 1 55.34 16 GLN B O 1
ATOM 2678 N N . SER B 1 17 ? -8.5 -29.125 -26.5 1 63.66 17 SER B N 1
ATOM 2679 C CA . SER B 1 17 ? -7.316 -28.953 -27.344 1 63.66 17 SER B CA 1
ATOM 2680 C C . SER B 1 17 ? -6.039 -28.969 -26.516 1 63.66 17 SER B C 1
ATOM 2682 O O . SER B 1 17 ? -5.695 -27.969 -25.891 1 63.66 17 SER B O 1
ATOM 2684 N N . VAL B 1 18 ? -5.723 -30.188 -26.016 1 78.94 18 VAL B N 1
ATOM 2685 C CA . VAL B 1 18 ? -4.414 -30.312 -25.375 1 78.94 18 VAL B CA 1
ATOM 2686 C C . VAL B 1 18 ? -3.328 -29.797 -26.328 1 78.94 18 VAL B C 1
ATOM 2688 O O . VAL B 1 18 ? -3.17 -30.312 -27.438 1 78.94 18 VAL B O 1
ATOM 2691 N N . SER B 1 19 ? -2.764 -28.75 -26.016 1 88.44 19 SER B N 1
ATOM 2692 C CA . SER B 1 19 ? -1.64 -28.203 -26.766 1 88.44 19 SER B CA 1
ATOM 2693 C C . SER B 1 19 ? -0.439 -29.141 -26.734 1 88.44 19 SER B C 1
ATOM 2695 O O . SER B 1 19 ? -0.02 -29.578 -25.672 1 88.44 19 SER B O 1
ATOM 2697 N N . GLY B 1 20 ? 0.036 -29.547 -27.969 1 93.12 20 GLY B N 1
ATOM 2698 C CA . GLY B 1 20 ? 1.23 -30.375 -28.047 1 93.12 20 GLY B CA 1
ATOM 2699 C C . GLY B 1 20 ? 2.398 -29.797 -27.266 1 93.12 20 GLY B C 1
ATOM 2700 O O . GLY B 1 20 ? 3.084 -30.531 -26.531 1 93.12 20 GLY B O 1
ATOM 2701 N N . THR B 1 21 ? 2.592 -28.484 -27.391 1 95.25 21 THR B N 1
ATOM 2702 C CA . THR B 1 21 ? 3.682 -27.812 -26.688 1 95.25 21 THR B CA 1
ATOM 2703 C C . THR B 1 21 ? 3.52 -27.953 -25.172 1 95.25 21 THR B C 1
ATOM 2705 O O . THR B 1 21 ? 4.465 -28.328 -24.469 1 95.25 21 THR B O 1
ATOM 2708 N N . SER B 1 22 ? 2.293 -27.812 -24.734 1 94.56 22 SER B N 1
ATOM 2709 C CA . SER B 1 22 ? 2.033 -27.859 -23.297 1 94.56 22 SER B CA 1
ATOM 2710 C C . SER B 1 22 ? 2.195 -29.281 -22.766 1 94.56 22 SER B C 1
ATOM 2712 O O . SER B 1 22 ? 2.758 -29.484 -21.672 1 94.56 22 SER B O 1
ATOM 2714 N N . LEU B 1 23 ? 1.702 -30.25 -23.484 1 95.5 23 LEU B N 1
ATOM 2715 C CA . LEU B 1 23 ? 1.789 -31.641 -23.062 1 95.5 23 LEU B CA 1
ATOM 2716 C C . LEU B 1 23 ? 3.24 -32.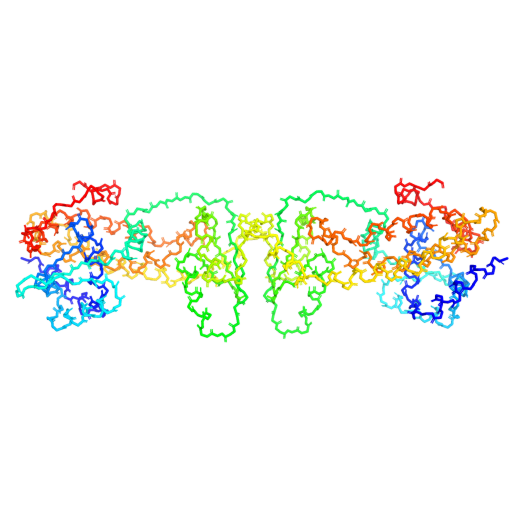094 -23.016 1 95.5 23 LEU B C 1
ATOM 2718 O O . LEU B 1 23 ? 3.633 -32.844 -22.094 1 95.5 23 LEU B O 1
ATOM 2722 N N . ILE B 1 24 ? 4.016 -31.672 -23.969 1 97.06 24 ILE B N 1
ATOM 2723 C CA . ILE B 1 24 ? 5.426 -32.031 -24.016 1 97.06 24 ILE B CA 1
ATOM 2724 C C . ILE B 1 24 ? 6.16 -31.438 -22.828 1 97.06 24 ILE B C 1
ATOM 2726 O O . ILE B 1 24 ? 7 -32.094 -22.203 1 97.06 24 ILE B O 1
ATOM 2730 N N . VAL B 1 25 ? 5.828 -30.203 -22.453 1 96.25 25 VAL B N 1
ATOM 2731 C CA . VAL B 1 25 ? 6.426 -29.578 -21.281 1 96.25 25 VAL B CA 1
ATOM 2732 C C . VAL B 1 25 ? 6.086 -30.391 -20.031 1 96.25 25 VAL B C 1
ATOM 2734 O O . VAL B 1 25 ? 6.945 -30.609 -19.188 1 96.25 25 VAL B O 1
ATOM 2737 N N . SER B 1 26 ? 4.844 -30.875 -19.938 1 96.94 26 SER B N 1
ATOM 2738 C CA . SER B 1 26 ? 4.445 -31.719 -18.828 1 96.94 26 SER B CA 1
ATOM 2739 C C . SER B 1 26 ? 5.246 -33 -18.797 1 96.94 26 SER B C 1
ATOM 2741 O O . SER B 1 26 ? 5.648 -33.469 -17.719 1 96.94 26 SER B O 1
ATOM 2743 N N . TYR B 1 27 ? 5.465 -33.562 -19.969 1 97.31 27 TYR B N 1
ATOM 2744 C CA . TYR B 1 27 ? 6.242 -34.781 -20.094 1 97.31 27 TYR B CA 1
ATOM 2745 C C . TYR B 1 27 ? 7.672 -34.594 -19.609 1 97.31 27 TYR B C 1
ATOM 2747 O O . TYR B 1 27 ? 8.188 -35.375 -18.828 1 97.31 27 TYR B O 1
ATOM 2755 N N . PHE B 1 28 ? 8.297 -33.531 -19.984 1 96.5 28 PHE B N 1
ATOM 2756 C CA . PHE B 1 28 ? 9.656 -33.219 -19.562 1 96.5 28 PHE B CA 1
ATOM 2757 C C . PHE B 1 28 ? 9.703 -32.938 -18.062 1 96.5 28 PHE B C 1
ATOM 2759 O O . PHE B 1 28 ? 10.609 -33.406 -17.375 1 96.5 28 PHE B O 1
ATOM 2766 N N . GLY B 1 29 ? 8.703 -32.25 -17.578 1 96 29 GLY B N 1
ATOM 2767 C CA . GLY B 1 29 ? 8.695 -31.859 -16.188 1 96 29 GLY B CA 1
ATOM 2768 C C . GLY B 1 29 ? 8.391 -33 -15.234 1 96 29 GLY B C 1
ATOM 2769 O O . GLY B 1 29 ? 8.961 -33.062 -14.141 1 96 29 GLY B O 1
ATOM 2770 N N . ASP B 1 30 ? 7.512 -33.844 -15.633 1 96.88 30 ASP B N 1
ATOM 2771 C CA . ASP B 1 30 ? 7.074 -34.906 -14.727 1 96.88 30 ASP B CA 1
ATOM 2772 C C . ASP B 1 30 ? 7.957 -36.156 -14.859 1 96.88 30 ASP B C 1
ATOM 2774 O O . ASP B 1 30 ? 8.391 -36.719 -13.852 1 96.88 30 ASP B O 1
ATOM 2778 N N . TYR B 1 31 ? 8.312 -36.562 -16.062 1 96.44 31 TYR B N 1
ATOM 2779 C CA . TYR B 1 31 ? 9.039 -37.812 -16.281 1 96.44 31 TYR B CA 1
ATOM 2780 C C . TYR B 1 31 ? 10.531 -37.562 -16.453 1 96.44 31 TYR B C 1
ATOM 2782 O O . TYR B 1 31 ? 11.352 -38.062 -15.688 1 96.44 31 TYR B O 1
ATOM 2790 N N . LEU B 1 32 ? 10.891 -36.688 -17.375 1 94.62 32 LEU B N 1
ATOM 2791 C CA . LEU B 1 32 ? 12.258 -36.656 -17.859 1 94.62 32 LEU B CA 1
ATOM 2792 C C . LEU B 1 32 ? 13.141 -35.812 -16.938 1 94.62 32 LEU B C 1
ATOM 2794 O O . LEU B 1 32 ? 14.352 -36.031 -16.859 1 94.62 32 LEU B O 1
ATOM 2798 N N . TRP B 1 33 ? 12.5 -34.844 -16.234 1 91.94 33 TRP B N 1
ATOM 2799 C CA . TRP B 1 33 ? 13.195 -34 -15.273 1 91.94 33 TRP B CA 1
ATOM 2800 C C . TRP B 1 33 ? 14.039 -34.812 -14.312 1 91.94 33 TRP B C 1
ATOM 2802 O O . TRP B 1 33 ? 15.172 -34.469 -13.992 1 91.94 33 TRP B O 1
ATOM 2812 N N . THR B 1 34 ? 13.523 -35.969 -13.914 1 91.94 34 THR B N 1
ATOM 2813 C CA . THR B 1 34 ? 14.203 -36.781 -12.914 1 91.94 34 THR B CA 1
ATOM 2814 C C . THR B 1 34 ? 14.977 -37.906 -13.586 1 91.94 34 THR B C 1
ATOM 2816 O O . THR B 1 34 ? 15.609 -38.719 -12.898 1 91.94 34 THR B O 1
ATOM 2819 N N . CYS B 1 35 ? 14.93 -38.031 -14.906 1 92.81 35 CYS B N 1
ATOM 2820 C CA . CYS B 1 35 ? 15.57 -39.125 -15.633 1 92.81 35 CYS B CA 1
ATOM 2821 C C . CYS B 1 35 ? 16.562 -38.594 -16.656 1 92.81 35 CYS B C 1
ATOM 2823 O O . CYS B 1 35 ? 16.594 -39.062 -17.797 1 92.81 35 CYS B O 1
ATOM 2825 N N . GLY B 1 36 ? 17.281 -37.5 -16.281 1 86.69 36 GLY B N 1
ATOM 2826 C CA . GLY B 1 36 ? 18.359 -37.031 -17.125 1 86.69 36 GLY B CA 1
ATOM 2827 C C . GLY B 1 36 ? 17.953 -35.812 -17.953 1 86.69 36 GLY B C 1
ATOM 2828 O O . GLY B 1 36 ? 18.828 -35.094 -18.438 1 86.69 36 GLY B O 1
ATOM 2829 N N . GLY B 1 37 ? 16.672 -35.594 -18.234 1 87.06 37 GLY B N 1
ATOM 2830 C CA . GLY B 1 37 ? 16.188 -34.344 -18.797 1 87.06 37 GLY B CA 1
ATOM 2831 C C . GLY B 1 37 ? 16.125 -34.344 -20.312 1 87.06 37 GLY B C 1
ATOM 2832 O O . GLY B 1 37 ? 15.914 -33.312 -20.922 1 87.06 37 GLY B O 1
ATOM 2833 N N . GLY B 1 38 ? 16.312 -35.531 -20.938 1 91.69 38 GLY B N 1
ATOM 2834 C CA . GLY B 1 38 ? 16.328 -35.562 -22.391 1 91.69 38 GLY B CA 1
ATOM 2835 C C . GLY B 1 38 ? 15.719 -36.812 -22.969 1 91.69 38 GLY B C 1
ATOM 2836 O O . GLY B 1 38 ? 15.484 -37.781 -22.25 1 91.69 38 GLY B O 1
ATOM 2837 N N . ILE B 1 39 ? 15.516 -36.75 -24.328 1 94.62 39 ILE B N 1
ATOM 2838 C CA . ILE B 1 39 ? 14.883 -37.875 -25 1 94.62 39 ILE B CA 1
ATOM 2839 C C . ILE B 1 39 ? 15.109 -37.781 -26.5 1 94.62 39 ILE B C 1
ATOM 2841 O O . ILE B 1 39 ? 15.211 -36.688 -27.062 1 94.62 39 ILE B O 1
ATOM 2845 N N . TRP B 1 40 ? 15.164 -38.938 -27.094 1 96.69 40 TRP B N 1
ATOM 2846 C CA . TRP B 1 40 ? 15.18 -39 -28.562 1 96.69 40 TRP B CA 1
ATOM 2847 C C . TRP B 1 40 ? 13.836 -38.562 -29.141 1 96.69 40 TRP B C 1
ATOM 2849 O O . TRP B 1 40 ? 12.781 -38.969 -28.625 1 96.69 40 TRP B O 1
ATOM 2859 N N . LEU B 1 41 ? 13.891 -37.781 -30.219 1 97.25 41 LEU B N 1
ATOM 2860 C CA . LEU B 1 41 ? 12.68 -37.25 -30.859 1 97.25 41 LEU B CA 1
ATOM 2861 C C . LEU B 1 41 ? 11.758 -38.406 -31.266 1 97.25 41 LEU B C 1
ATOM 2863 O O . LEU B 1 41 ? 10.539 -38.281 -31.156 1 97.25 41 LEU B O 1
ATOM 2867 N N . GLY B 1 42 ? 12.281 -39.469 -31.75 1 96.69 42 GLY B N 1
ATOM 2868 C CA . GLY B 1 42 ? 11.477 -40.625 -32.125 1 96.69 42 GLY B CA 1
ATOM 2869 C C . GLY B 1 42 ? 10.664 -41.188 -30.984 1 96.69 42 GLY B C 1
ATOM 2870 O O . GLY B 1 42 ? 9.484 -41.5 -31.156 1 96.69 42 GLY B O 1
ATOM 2871 N N . ASN B 1 43 ? 11.281 -41.312 -29.828 1 97.25 43 ASN B N 1
ATOM 2872 C CA . ASN B 1 43 ? 10.57 -41.812 -28.641 1 97.25 43 ASN B CA 1
ATOM 2873 C C . ASN B 1 43 ? 9.5 -40.844 -28.188 1 97.25 43 ASN B C 1
ATOM 2875 O O . ASN B 1 43 ? 8.438 -41.25 -27.719 1 97.25 43 ASN B O 1
ATOM 2879 N N . LEU B 1 44 ? 9.852 -39.562 -28.281 1 97.19 44 LEU B N 1
ATOM 2880 C CA . LEU B 1 44 ? 8.883 -38.531 -27.922 1 97.19 44 LEU B CA 1
ATOM 2881 C C . LEU B 1 44 ? 7.637 -38.656 -28.797 1 97.19 44 LEU B C 1
ATOM 2883 O O . LEU B 1 44 ? 6.512 -38.562 -28.297 1 97.19 44 LEU B O 1
ATOM 2887 N N . ILE B 1 45 ? 7.871 -38.781 -30.078 1 97.06 45 ILE B N 1
ATOM 2888 C CA . ILE B 1 45 ? 6.777 -38.938 -31.031 1 97.06 45 ILE B CA 1
ATOM 2889 C C . ILE B 1 45 ? 5.938 -40.156 -30.672 1 97.06 45 ILE B C 1
ATOM 2891 O O . ILE B 1 45 ? 4.707 -40.094 -30.625 1 97.06 45 ILE B O 1
ATOM 2895 N N . GLN B 1 46 ? 6.582 -41.281 -30.391 1 96.81 46 GLN B N 1
ATOM 2896 C CA . GLN B 1 46 ? 5.891 -42.5 -30.031 1 96.81 46 GLN B CA 1
ATOM 2897 C C . GLN B 1 46 ? 5.035 -42.312 -28.781 1 96.81 46 GLN B C 1
ATOM 2899 O O . GLN B 1 46 ? 3.883 -42.75 -28.734 1 96.81 46 GLN B O 1
ATOM 2904 N N . ALA B 1 47 ? 5.582 -41.688 -27.797 1 96.38 47 ALA B N 1
ATOM 2905 C CA . ALA B 1 47 ? 4.863 -41.438 -26.562 1 96.38 47 ALA B CA 1
ATOM 2906 C C . ALA B 1 47 ? 3.631 -40.562 -26.797 1 96.38 47 ALA B C 1
ATOM 2908 O O . ALA B 1 47 ? 2.541 -40.875 -26.312 1 96.38 47 ALA B O 1
ATOM 2909 N N . MET B 1 48 ? 3.764 -39.5 -27.562 1 95.38 48 MET B N 1
ATOM 2910 C CA . MET B 1 48 ? 2.674 -38.562 -27.797 1 95.38 48 MET B CA 1
ATOM 2911 C C . MET B 1 48 ? 1.597 -39.188 -28.672 1 95.38 48 MET B C 1
ATOM 2913 O O . MET B 1 48 ? 0.413 -38.875 -28.531 1 95.38 48 MET B O 1
ATOM 2917 N N . GLU B 1 49 ? 2.014 -40.062 -29.516 1 93.88 49 GLU B N 1
ATOM 2918 C CA . GLU B 1 49 ? 1.062 -40.719 -30.391 1 93.88 49 GLU B CA 1
ATOM 2919 C C . GLU B 1 49 ? 0.077 -41.594 -29.609 1 93.88 49 GLU B C 1
ATOM 2921 O O . GLU B 1 49 ? -1.083 -41.719 -30 1 93.88 49 GLU B O 1
ATOM 2926 N N . THR B 1 50 ? 0.539 -42.125 -28.484 1 92.81 50 THR B N 1
ATOM 2927 C CA . THR B 1 50 ? -0.361 -42.906 -27.641 1 92.81 50 THR B CA 1
ATOM 2928 C C . THR B 1 50 ? -1.504 -42.031 -27.125 1 92.81 50 THR B C 1
ATOM 2930 O O . THR B 1 50 ? -2.549 -42.562 -26.719 1 92.81 50 THR B O 1
ATOM 2933 N N . LEU B 1 51 ? -1.307 -40.719 -27.141 1 92.69 51 LEU B N 1
ATOM 2934 C CA . LEU B 1 51 ? -2.305 -39.781 -26.641 1 92.69 51 LEU B CA 1
ATOM 2935 C C . LEU B 1 51 ? -3.023 -39.094 -27.781 1 92.69 51 LEU B C 1
ATOM 2937 O O . LEU B 1 51 ? -3.719 -38.094 -27.578 1 92.69 51 LEU B O 1
ATOM 2941 N N . GLY B 1 52 ? -2.719 -39.5 -29.016 1 88.44 52 GLY B N 1
ATOM 2942 C CA . GLY B 1 52 ? -3.496 -39.062 -30.156 1 88.44 52 GLY B CA 1
ATOM 2943 C C . GLY B 1 52 ? -2.848 -37.938 -30.922 1 88.44 52 GLY B C 1
ATOM 2944 O O . GLY B 1 52 ? -3.436 -37.375 -31.859 1 88.44 52 GLY B O 1
ATOM 2945 N N . LEU B 1 53 ? -1.642 -37.531 -30.594 1 92.06 53 LEU B N 1
ATOM 2946 C CA . LEU B 1 53 ? -0.944 -36.5 -31.344 1 92.06 53 LEU B CA 1
ATOM 2947 C C . LEU B 1 53 ? -0.152 -37.094 -32.5 1 92.06 53 LEU B C 1
ATOM 2949 O O . LEU B 1 53 ? 0.6 -38.062 -32.281 1 92.06 53 LEU B O 1
ATOM 2953 N N . ASN B 1 54 ? -0.314 -36.594 -33.594 1 92.31 54 ASN B N 1
ATOM 2954 C CA . ASN B 1 54 ? 0.433 -37.156 -34.719 1 92.31 54 ASN B CA 1
ATOM 2955 C C . ASN B 1 54 ? 1.848 -36.594 -34.781 1 92.31 54 ASN B C 1
ATOM 2957 O O . ASN B 1 54 ? 2.184 -35.656 -34.062 1 92.31 54 ASN B O 1
ATOM 2961 N N . GLN B 1 55 ? 2.596 -37.188 -35.656 1 95.81 55 GLN B N 1
ATOM 2962 C CA . GLN B 1 55 ? 4.02 -36.875 -35.781 1 95.81 55 GLN B CA 1
ATOM 2963 C C . GLN B 1 55 ? 4.238 -35.406 -36.156 1 95.81 55 GLN B C 1
ATOM 2965 O O . GLN B 1 55 ? 5.152 -34.75 -35.656 1 95.81 55 GLN B O 1
ATOM 2970 N N . ARG B 1 56 ? 3.441 -34.938 -37 1 96.12 56 ARG B N 1
ATOM 2971 C CA . ARG B 1 56 ? 3.59 -33.562 -37.5 1 96.12 56 ARG B CA 1
ATOM 2972 C C . ARG B 1 56 ? 3.396 -32.562 -36.344 1 96.12 56 ARG B C 1
ATOM 2974 O O . ARG B 1 56 ? 4.184 -31.641 -36.188 1 96.12 56 ARG B O 1
ATOM 2981 N N . VAL B 1 57 ? 2.359 -32.781 -35.594 1 94 57 VAL B N 1
ATOM 2982 C CA . VAL B 1 57 ? 2.045 -31.891 -34.469 1 94 57 VAL B CA 1
ATOM 2983 C C . VAL B 1 57 ? 3.184 -31.938 -33.469 1 94 57 VAL B C 1
ATOM 2985 O O . VAL B 1 57 ? 3.6 -30.891 -32.938 1 94 57 VAL B O 1
ATOM 2988 N N . VAL B 1 58 ? 3.715 -33.125 -33.188 1 97.12 58 VAL B N 1
ATOM 2989 C CA . VAL B 1 58 ? 4.785 -33.25 -32.188 1 97.12 58 VAL B CA 1
ATOM 2990 C C . VAL B 1 58 ? 6.031 -32.531 -32.688 1 97.12 58 VAL B C 1
ATOM 2992 O O . VAL B 1 58 ? 6.637 -31.75 -31.922 1 97.12 58 VAL B O 1
ATOM 2995 N N . ARG B 1 59 ? 6.375 -32.781 -33.969 1 97.06 59 ARG B N 1
ATOM 2996 C CA . ARG B 1 59 ? 7.559 -32.125 -34.531 1 97.06 59 ARG B CA 1
ATOM 2997 C C . ARG B 1 59 ? 7.418 -30.609 -34.5 1 97.06 59 ARG B C 1
ATOM 2999 O O . ARG B 1 59 ? 8.367 -29.891 -34.188 1 97.06 59 ARG B O 1
ATOM 3006 N N . SER B 1 60 ? 6.273 -30.125 -34.844 1 97.19 60 SER B N 1
ATOM 3007 C CA . SER B 1 60 ? 6.031 -28.688 -34.812 1 97.19 60 SER B CA 1
ATOM 3008 C C . SER B 1 60 ? 6.098 -28.125 -33.406 1 97.19 60 SER B C 1
ATOM 3010 O O . SER B 1 60 ? 6.609 -27.031 -33.156 1 97.19 60 SER B O 1
ATOM 3012 N N . SER B 1 61 ? 5.523 -28.891 -32.438 1 97.31 61 SER B N 1
ATOM 3013 C CA . SER B 1 61 ? 5.547 -28.484 -31.047 1 97.31 61 SER B CA 1
ATOM 3014 C C . SER B 1 61 ? 6.977 -28.422 -30.516 1 97.31 61 SER B C 1
ATOM 3016 O O . SER B 1 61 ? 7.348 -27.469 -29.828 1 97.31 61 SER B O 1
ATOM 3018 N N . VAL B 1 62 ? 7.785 -29.391 -30.828 1 97.38 62 VAL B N 1
ATOM 3019 C CA . VAL B 1 62 ? 9.18 -29.438 -30.391 1 97.38 62 VAL B CA 1
ATOM 3020 C C . VAL B 1 62 ? 9.953 -28.281 -31.016 1 97.38 62 VAL B C 1
ATOM 3022 O O . VAL B 1 62 ? 10.789 -27.656 -30.359 1 97.38 62 VAL B O 1
ATOM 3025 N N . PHE B 1 63 ? 9.695 -28.047 -32.25 1 96.75 63 PHE B N 1
ATOM 3026 C CA . PHE B 1 63 ? 10.336 -26.938 -32.938 1 96.75 63 PHE B CA 1
ATOM 3027 C C . PHE B 1 63 ? 10.039 -25.609 -32.219 1 96.75 63 PHE B C 1
ATOM 3029 O O . PHE B 1 63 ? 10.938 -24.797 -32.031 1 96.75 63 PHE B O 1
ATOM 3036 N N . ARG B 1 64 ? 8.797 -25.391 -31.922 1 97.06 64 ARG B N 1
ATOM 3037 C CA . ARG B 1 64 ? 8.391 -24.172 -31.219 1 97.06 64 ARG B CA 1
ATOM 3038 C C . ARG B 1 64 ? 9.07 -24.078 -29.859 1 97.06 64 ARG B C 1
ATOM 3040 O O . ARG B 1 64 ? 9.539 -23.016 -29.469 1 97.06 64 ARG B O 1
ATOM 3047 N N . LEU B 1 65 ? 9.109 -25.156 -29.109 1 97.38 65 LEU B N 1
ATOM 3048 C CA . LEU B 1 65 ? 9.742 -25.188 -27.797 1 97.38 65 LEU B CA 1
ATOM 3049 C C . LEU B 1 65 ? 11.242 -24.906 -27.906 1 97.38 65 LEU B C 1
ATOM 3051 O O . LEU B 1 65 ? 11.836 -24.297 -27.016 1 97.38 65 LEU B O 1
ATOM 3055 N N . HIS B 1 66 ? 11.82 -25.406 -29.016 1 96.75 66 HIS B N 1
ATOM 3056 C CA . HIS B 1 66 ? 13.227 -25.109 -29.281 1 96.75 66 HIS B CA 1
ATOM 3057 C C . HIS B 1 66 ? 13.43 -23.641 -29.609 1 96.75 66 HIS B C 1
ATOM 3059 O O . HIS B 1 66 ? 14.328 -23 -29.062 1 96.75 66 HIS B O 1
ATOM 3065 N N . LYS B 1 67 ? 12.586 -23.125 -30.422 1 96.56 67 LYS B N 1
ATOM 3066 C CA . LYS B 1 67 ? 12.656 -21.719 -30.812 1 96.56 67 LYS B CA 1
ATOM 3067 C C . LYS B 1 67 ? 12.492 -20.797 -29.609 1 96.56 67 LYS B C 1
ATOM 3069 O O . LYS B 1 67 ? 13.188 -19.781 -29.5 1 96.56 67 LYS B O 1
ATOM 3074 N N . ASP B 1 68 ? 11.617 -21.203 -28.766 1 94.69 68 ASP B N 1
ATOM 3075 C CA . ASP B 1 68 ? 11.32 -20.406 -27.562 1 94.69 68 ASP B CA 1
ATOM 3076 C C . ASP B 1 68 ? 12.336 -20.688 -26.469 1 94.69 68 ASP B C 1
ATOM 3078 O O . ASP B 1 68 ? 12.164 -20.219 -25.328 1 94.69 68 ASP B O 1
ATOM 3082 N N . GLU B 1 69 ? 13.305 -21.516 -26.672 1 95.06 69 GLU B N 1
ATOM 3083 C CA . GLU B 1 69 ? 14.438 -21.797 -25.797 1 95.06 69 GLU B CA 1
ATOM 3084 C C . GLU B 1 69 ? 14.008 -22.594 -24.562 1 95.06 69 GLU B C 1
ATOM 3086 O O . GLU B 1 69 ? 14.531 -22.391 -23.469 1 95.06 69 GLU B O 1
ATOM 3091 N N . TRP B 1 70 ? 13.016 -23.344 -24.719 1 94.56 70 TRP B N 1
ATOM 3092 C CA . TRP B 1 70 ? 12.625 -24.312 -23.703 1 94.56 70 TRP B CA 1
ATOM 3093 C C . TRP B 1 70 ? 13.422 -25.594 -23.828 1 94.56 70 TRP B C 1
ATOM 3095 O O . TRP B 1 70 ? 13.727 -26.25 -22.844 1 94.56 70 TRP B O 1
ATOM 3105 N N . LEU B 1 71 ? 13.727 -25.984 -25.125 1 96.69 71 LEU B N 1
ATOM 3106 C CA . LEU B 1 71 ? 14.469 -27.203 -25.406 1 96.69 71 LEU B CA 1
ATOM 3107 C C . LEU B 1 71 ? 15.719 -26.906 -26.234 1 96.69 71 LEU B C 1
ATOM 3109 O O . LEU B 1 71 ? 15.742 -25.922 -26.984 1 96.69 71 LEU B O 1
ATOM 3113 N N . THR B 1 72 ? 16.703 -27.641 -26.047 1 96.25 72 THR B N 1
ATOM 3114 C CA . THR B 1 72 ? 17.891 -27.656 -26.891 1 96.25 72 THR B CA 1
ATOM 3115 C C . THR B 1 72 ? 18.031 -29 -27.594 1 96.25 72 THR B C 1
ATOM 3117 O O . THR B 1 72 ? 17.484 -30 -27.141 1 96.25 72 THR B O 1
ATOM 3120 N N . VAL B 1 73 ? 18.703 -29.016 -28.703 1 95.81 73 VAL B N 1
ATOM 3121 C CA . VAL B 1 73 ? 18.781 -30.234 -29.5 1 95.81 73 VAL B CA 1
ATOM 3122 C C . VAL B 1 73 ? 20.25 -30.672 -29.594 1 95.81 73 VAL B C 1
ATOM 3124 O O . VAL B 1 73 ? 21.141 -29.844 -29.719 1 95.81 73 VAL B O 1
ATOM 3127 N N . ASN B 1 74 ? 20.5 -31.875 -29.422 1 93.25 74 ASN B N 1
ATOM 3128 C CA . ASN B 1 74 ? 21.766 -32.562 -29.672 1 93.25 74 ASN B CA 1
ATOM 3129 C C . ASN B 1 74 ? 21.609 -33.625 -30.734 1 93.25 74 ASN B C 1
ATOM 3131 O O . ASN B 1 74 ? 20.906 -34.625 -30.516 1 93.25 74 ASN B O 1
ATOM 3135 N N . LYS B 1 75 ? 22.344 -33.5 -31.828 1 95.06 75 LYS B N 1
ATOM 3136 C CA . LYS B 1 75 ? 22.234 -34.469 -32.938 1 95.06 75 LYS B CA 1
ATOM 3137 C C . LYS B 1 75 ? 23.344 -35.5 -32.875 1 95.06 75 LYS B C 1
ATOM 3139 O O . LYS B 1 75 ? 24.531 -35.156 -32.75 1 95.06 75 LYS B O 1
ATOM 3144 N N . VAL B 1 76 ? 23.031 -36.719 -32.875 1 93.69 76 VAL B N 1
ATOM 3145 C CA . VAL B 1 76 ? 23.953 -37.844 -32.938 1 93.69 76 VAL B CA 1
ATOM 3146 C C . VAL B 1 76 ? 23.594 -38.75 -34.125 1 93.69 76 VAL B C 1
ATOM 3148 O O . VAL B 1 76 ? 22.625 -39.5 -34.031 1 93.69 76 VAL B O 1
ATOM 3151 N N . GLY B 1 77 ? 24.406 -38.75 -35.156 1 92.81 77 GLY B N 1
ATOM 3152 C CA . GLY B 1 77 ? 24.016 -39.469 -36.344 1 92.81 77 GLY B CA 1
ATOM 3153 C C . GLY B 1 77 ? 22.75 -38.938 -37 1 92.81 77 GLY B C 1
ATOM 3154 O O . GLY B 1 77 ? 22.656 -37.75 -37.281 1 92.81 77 GLY B O 1
ATOM 3155 N N . ARG B 1 78 ? 21.75 -39.844 -37.094 1 93.25 78 ARG B N 1
ATOM 3156 C CA . ARG B 1 78 ? 20.484 -39.469 -37.719 1 93.25 78 ARG B CA 1
ATOM 3157 C C . ARG B 1 78 ? 19.422 -39.188 -36.656 1 93.25 78 ARG B C 1
ATOM 3159 O O . ARG B 1 78 ? 18.25 -38.938 -37 1 93.25 78 ARG B O 1
ATOM 3166 N N . LYS B 1 79 ? 19.781 -39.25 -35.469 1 94.62 79 LYS B N 1
ATOM 3167 C CA . LYS B 1 79 ? 18.812 -39.094 -34.375 1 94.62 79 LYS B CA 1
ATOM 3168 C C . LYS B 1 79 ? 18.984 -37.719 -33.688 1 94.62 79 LYS B C 1
ATOM 3170 O O . LYS B 1 79 ? 20.109 -37.25 -33.5 1 94.62 79 LYS B O 1
ATOM 3175 N N . SER B 1 80 ? 17.922 -37.094 -33.469 1 96.5 80 SER B N 1
ATOM 3176 C CA . SER B 1 80 ? 17.875 -35.844 -32.719 1 96.5 80 SER B CA 1
ATOM 3177 C C . SER B 1 80 ? 17.422 -36.031 -31.297 1 96.5 80 SER B C 1
ATOM 3179 O O . SER B 1 80 ? 16.328 -36.594 -31.062 1 96.5 80 SER B O 1
ATOM 3181 N N . TYR B 1 81 ? 18.25 -35.594 -30.312 1 96.25 81 TYR B N 1
ATOM 3182 C CA . TYR B 1 81 ? 17.922 -35.688 -28.906 1 96.25 81 TYR B CA 1
ATOM 3183 C C . TYR B 1 81 ? 17.609 -34.281 -28.328 1 96.25 81 TYR B C 1
ATOM 3185 O O . TYR B 1 81 ? 18.375 -33.344 -28.547 1 96.25 81 TYR B O 1
ATOM 3193 N N . TYR B 1 82 ? 16.531 -34.219 -27.625 1 96.44 82 TYR B N 1
ATOM 3194 C CA . TYR B 1 82 ? 16.125 -32.938 -27.062 1 96.44 82 TYR B CA 1
ATOM 3195 C C . TYR B 1 82 ? 16.25 -32.938 -25.531 1 96.44 82 TYR B C 1
ATOM 3197 O O . TYR B 1 82 ? 15.914 -33.938 -24.891 1 96.44 82 TYR B O 1
ATOM 3205 N N . TYR B 1 83 ? 16.719 -31.781 -25 1 95.06 83 TYR B N 1
ATOM 3206 C CA . TYR B 1 83 ? 16.922 -31.594 -23.562 1 95.06 83 TYR B CA 1
ATOM 3207 C C . TYR B 1 83 ? 16.266 -30.297 -23.094 1 95.06 83 TYR B C 1
ATOM 3209 O O . TYR B 1 83 ? 16.109 -29.359 -23.875 1 95.06 83 TYR B O 1
ATOM 3217 N N . LEU B 1 84 ? 15.828 -30.312 -21.891 1 94.06 84 LEU B N 1
ATOM 3218 C CA . LEU B 1 84 ? 15.398 -29.062 -21.281 1 94.06 84 LEU B CA 1
ATOM 3219 C C . LEU B 1 84 ? 16.547 -28.062 -21.234 1 94.06 84 LEU B C 1
ATOM 3221 O O . LEU B 1 84 ? 17.672 -28.422 -20.859 1 94.06 84 LEU B O 1
ATOM 3225 N N . GLU B 1 85 ? 16.25 -26.859 -21.641 1 94.44 85 GLU B N 1
ATOM 3226 C CA . GLU B 1 85 ? 17.25 -25.797 -21.594 1 94.44 85 GLU B CA 1
ATOM 3227 C C . GLU B 1 85 ? 17.594 -25.438 -20.156 1 94.44 85 GLU B C 1
ATOM 3229 O O . GLU B 1 85 ? 16.703 -25.172 -19.344 1 94.44 85 GLU B O 1
ATOM 3234 N N . PRO B 1 86 ? 18.891 -25.391 -19.812 1 91.5 86 PRO B N 1
ATOM 3235 C CA . PRO B 1 86 ? 19.297 -25.094 -18.438 1 91.5 86 PRO B CA 1
ATOM 3236 C C . PRO B 1 86 ? 18.734 -23.781 -17.922 1 91.5 86 PRO B C 1
ATOM 3238 O O . PRO B 1 86 ? 18.422 -23.672 -16.719 1 91.5 86 PRO B O 1
ATOM 3241 N N . ALA B 1 87 ? 18.562 -22.859 -18.719 1 90.5 87 ALA B N 1
ATOM 3242 C CA . ALA B 1 87 ? 18.031 -21.547 -18.344 1 90.5 87 ALA B CA 1
ATOM 3243 C C . ALA B 1 87 ? 16.609 -21.672 -17.797 1 90.5 87 ALA B C 1
ATOM 3245 O O . ALA B 1 87 ? 16.109 -20.766 -17.125 1 90.5 87 ALA B O 1
ATOM 3246 N N . ARG B 1 88 ? 15.93 -22.812 -18.031 1 90.88 88 ARG B N 1
ATOM 3247 C CA . ARG B 1 88 ? 14.539 -23 -17.625 1 90.88 88 ARG B CA 1
ATOM 3248 C C . ARG B 1 88 ? 14.445 -23.844 -16.359 1 90.88 88 ARG B C 1
ATOM 3250 O O . ARG B 1 88 ? 13.352 -24.109 -15.859 1 90.88 88 ARG B O 1
ATOM 3257 N N . TYR B 1 89 ? 15.516 -24.219 -15.781 1 90.31 89 TYR B N 1
ATOM 3258 C CA . TYR B 1 89 ? 15.531 -25.125 -14.633 1 90.31 89 TYR B CA 1
ATOM 3259 C C . TYR B 1 89 ? 14.844 -24.484 -13.43 1 90.31 89 TYR B C 1
ATOM 3261 O O . TYR B 1 89 ? 14.078 -25.156 -12.727 1 90.31 89 TYR B O 1
ATOM 3269 N N . ASN B 1 90 ? 15.125 -23.234 -13.219 1 85.69 90 ASN B N 1
ATOM 3270 C CA . ASN B 1 90 ? 14.523 -22.562 -12.07 1 85.69 90 ASN B CA 1
ATOM 3271 C C . ASN B 1 90 ? 13 -22.516 -12.195 1 85.69 90 ASN B C 1
ATOM 3273 O O . ASN B 1 90 ? 12.289 -22.719 -11.203 1 85.69 90 ASN B O 1
ATOM 3277 N N . GLU B 1 91 ? 12.586 -22.266 -13.383 1 87.38 91 GLU B N 1
ATOM 3278 C CA . GLU B 1 91 ? 11.148 -22.234 -13.633 1 87.38 91 GLU B CA 1
ATOM 3279 C C . GLU B 1 91 ? 10.523 -23.609 -13.375 1 87.38 91 GLU B C 1
ATOM 3281 O O . GLU B 1 91 ? 9.461 -23.703 -12.758 1 87.38 91 GLU B O 1
ATOM 3286 N N . MET B 1 92 ? 11.195 -24.656 -13.797 1 91.12 92 MET B N 1
ATOM 3287 C CA . MET B 1 92 ? 10.719 -26.016 -13.594 1 91.12 92 MET B CA 1
ATOM 3288 C C . MET B 1 92 ? 10.711 -26.375 -12.109 1 91.12 92 MET B C 1
ATOM 3290 O O . MET B 1 92 ? 9.742 -26.953 -11.609 1 91.12 92 MET B O 1
ATOM 3294 N N . LEU B 1 93 ? 11.734 -25.984 -11.477 1 88 93 LEU B N 1
ATOM 3295 C CA . LEU B 1 93 ? 11.859 -26.266 -10.047 1 88 93 LEU B CA 1
ATOM 3296 C C . LEU B 1 93 ? 10.727 -25.594 -9.266 1 88 93 LEU B C 1
ATOM 3298 O O . LEU B 1 93 ? 10.117 -26.234 -8.391 1 88 93 LEU B O 1
ATOM 3302 N N . HIS B 1 94 ? 10.438 -24.453 -9.594 1 85.12 94 HIS B N 1
ATOM 3303 C CA . HIS B 1 94 ? 9.375 -23.719 -8.914 1 85.12 94 HIS B CA 1
ATOM 3304 C C . HIS B 1 94 ? 8.016 -24.359 -9.164 1 85.12 94 HIS B C 1
ATOM 3306 O O . HIS B 1 94 ? 7.227 -24.531 -8.234 1 85.12 94 HIS B O 1
ATOM 3312 N N . ALA B 1 95 ? 7.77 -24.672 -10.375 1 90.75 95 ALA B N 1
ATOM 3313 C CA . ALA B 1 95 ? 6.5 -25.312 -10.719 1 90.75 95 ALA B CA 1
ATOM 3314 C C . ALA B 1 95 ? 6.363 -26.656 -10.023 1 90.75 95 ALA B C 1
ATOM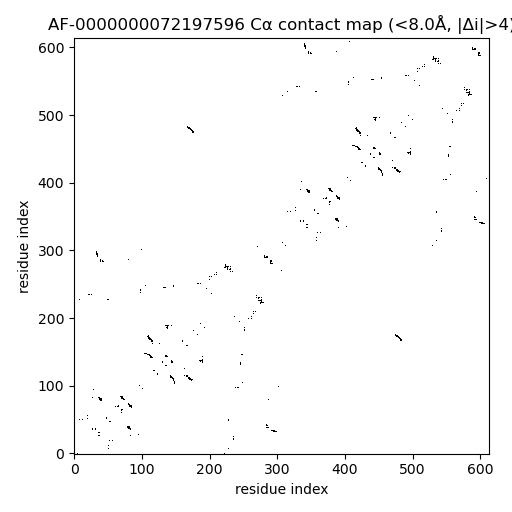 3316 O O . ALA B 1 95 ? 5.32 -26.953 -9.438 1 90.75 95 ALA B O 1
ATOM 3317 N N . ASN B 1 96 ? 7.441 -27.438 -10.047 1 92.06 96 ASN B N 1
ATOM 3318 C CA . ASN B 1 96 ? 7.41 -28.75 -9.445 1 92.06 96 ASN B CA 1
ATOM 3319 C C . ASN B 1 96 ? 7.152 -28.688 -7.941 1 92.06 96 ASN B C 1
ATOM 3321 O O . ASN B 1 96 ? 6.465 -29.531 -7.379 1 92.06 96 ASN B O 1
ATOM 3325 N N . LYS B 1 97 ? 7.711 -27.703 -7.367 1 89.12 97 LYS B N 1
ATOM 3326 C CA . LYS B 1 97 ? 7.461 -27.516 -5.941 1 89.12 97 LYS B CA 1
ATOM 3327 C C . LYS B 1 97 ? 5.973 -27.312 -5.668 1 89.12 97 LYS B C 1
ATOM 3329 O O . LYS B 1 97 ? 5.422 -27.922 -4.742 1 89.12 97 LYS B O 1
ATOM 3334 N N . LYS B 1 98 ? 5.328 -26.562 -6.457 1 90.12 98 LYS B N 1
ATOM 3335 C CA . LYS B 1 98 ? 3.902 -26.297 -6.305 1 90.12 98 LYS B CA 1
ATOM 3336 C C . LYS B 1 98 ? 3.07 -27.531 -6.605 1 90.12 98 LYS B C 1
ATOM 3338 O O . LYS B 1 98 ? 2.078 -27.812 -5.926 1 90.12 98 LYS B O 1
ATOM 3343 N N . ILE B 1 99 ? 3.535 -28.234 -7.602 1 94.81 99 ILE B N 1
ATOM 3344 C CA . ILE B 1 99 ? 2.748 -29.359 -8.086 1 94.81 99 ILE B CA 1
ATOM 3345 C C . ILE B 1 99 ? 2.855 -30.531 -7.094 1 94.81 99 ILE B C 1
ATOM 3347 O O . ILE B 1 99 ? 1.843 -31.109 -6.703 1 94.81 99 ILE B O 1
ATOM 3351 N N . TYR B 1 100 ? 4.082 -30.797 -6.605 1 95.38 100 TYR B N 1
ATOM 3352 C CA . TYR B 1 100 ? 4.309 -32.062 -5.938 1 95.38 100 TYR B CA 1
ATOM 3353 C C . TYR B 1 100 ? 4.484 -31.875 -4.438 1 95.38 100 TYR B C 1
ATOM 3355 O O . TYR B 1 100 ? 4.402 -32.844 -3.668 1 95.38 100 TYR B O 1
ATOM 3363 N N . HIS B 1 101 ? 4.789 -30.625 -3.979 1 83.56 101 HIS B N 1
ATOM 3364 C CA . HIS B 1 101 ? 5.152 -30.391 -2.586 1 83.56 101 HIS B CA 1
ATOM 3365 C C . HIS B 1 101 ? 4.336 -29.25 -1.979 1 83.56 101 HIS B C 1
ATOM 3367 O O . HIS B 1 101 ? 4.895 -28.234 -1.575 1 83.56 101 HIS B O 1
ATOM 3373 N N . SER B 1 102 ? 3.111 -29.438 -1.853 1 74.88 102 SER B N 1
ATOM 3374 C CA . SER B 1 102 ? 2.285 -28.375 -1.292 1 74.88 102 SER B CA 1
ATOM 3375 C C . SER B 1 102 ? 2.578 -28.172 0.191 1 74.88 102 SER B C 1
ATOM 3377 O O . SER B 1 102 ? 2.535 -29.125 0.975 1 74.88 102 SER B O 1
ATOM 3379 N N . GLU B 1 103 ? 3.246 -27.125 0.524 1 72.31 103 GLU B N 1
ATOM 3380 C CA . GLU B 1 103 ? 3.463 -26.781 1.926 1 72.31 103 GLU B CA 1
ATOM 3381 C C . GLU B 1 103 ? 2.508 -25.688 2.379 1 72.31 103 GLU B C 1
ATOM 3383 O O . GLU B 1 103 ? 2.211 -24.766 1.618 1 72.31 103 GLU B O 1
ATOM 3388 N N . LYS B 1 104 ? 1.901 -26.016 3.547 1 73.44 104 LYS B N 1
ATOM 3389 C CA . LYS B 1 104 ? 0.994 -25.031 4.117 1 73.44 104 LYS B CA 1
ATOM 3390 C C . LYS B 1 104 ? 1.701 -24.172 5.168 1 73.44 104 LYS B C 1
ATOM 3392 O O . LYS B 1 104 ? 2.205 -24.703 6.164 1 73.44 104 LYS B O 1
ATOM 3397 N N . VAL B 1 105 ? 1.936 -23.031 4.844 1 78.75 105 VAL B N 1
ATOM 3398 C CA . VAL B 1 105 ? 2.5 -22.109 5.82 1 78.75 105 VAL B CA 1
ATOM 3399 C C . VAL B 1 105 ? 1.38 -21.297 6.484 1 78.75 105 VAL B C 1
ATOM 3401 O O . VAL B 1 105 ? 0.424 -20.891 5.824 1 78.75 105 VAL B O 1
ATOM 3404 N N . ALA B 1 106 ? 1.515 -21.172 7.758 1 87.94 106 ALA B N 1
ATOM 3405 C CA . ALA B 1 106 ? 0.537 -20.375 8.484 1 87.94 106 ALA B CA 1
ATOM 3406 C C . ALA B 1 106 ? 0.66 -18.891 8.117 1 87.94 106 ALA B C 1
ATOM 3408 O O . ALA B 1 106 ? 1.77 -18.375 7.98 1 87.94 106 ALA B O 1
ATOM 3409 N N . TRP B 1 107 ? -0.394 -18.297 7.934 1 91.44 107 TRP B N 1
ATOM 3410 C CA . TRP B 1 107 ? -0.431 -16.891 7.566 1 91.44 107 TRP B CA 1
ATOM 3411 C C . TRP B 1 107 ? -0.452 -16.016 8.812 1 91.44 107 TRP B C 1
ATOM 3413 O O . TRP B 1 107 ? -1.238 -16.234 9.734 1 91.44 107 TRP B O 1
ATOM 3423 N N . SER B 1 108 ? 0.345 -15.016 8.914 1 91.12 108 SER B N 1
ATOM 3424 C CA . SER B 1 108 ? 0.464 -14.094 10.039 1 91.12 108 SER B CA 1
ATOM 3425 C C . SER B 1 108 ? -0.58 -12.984 9.961 1 91.12 108 SER B C 1
ATOM 3427 O O . SER B 1 108 ? -0.558 -12.039 10.758 1 91.12 108 SER B O 1
ATOM 3429 N N . LYS B 1 109 ? -1.461 -13.008 8.938 1 92 109 LYS B N 1
ATOM 3430 C CA . LYS B 1 109 ? -2.496 -12.008 8.688 1 92 109 LYS B CA 1
ATOM 3431 C C . LYS B 1 109 ? -1.887 -10.688 8.234 1 92 109 LYS B C 1
ATOM 3433 O O . LYS B 1 109 ? -2.482 -9.625 8.422 1 92 109 LYS B O 1
ATOM 3438 N N . ARG B 1 110 ? -0.671 -10.797 7.73 1 94.81 110 ARG B N 1
ATOM 3439 C CA . ARG B 1 110 ? 0.004 -9.625 7.191 1 94.81 110 ARG B CA 1
ATOM 3440 C C . ARG B 1 110 ? 0.071 -9.68 5.668 1 94.81 110 ARG B C 1
ATOM 3442 O O . ARG B 1 110 ? -0.167 -10.734 5.07 1 94.81 110 ARG B O 1
ATOM 3449 N N . TRP B 1 111 ? 0.344 -8.516 5.098 1 96.12 111 TRP B N 1
ATOM 3450 C CA . TRP B 1 111 ? 0.244 -8.398 3.646 1 96.12 111 TRP B CA 1
ATOM 3451 C C . TRP B 1 111 ? 1.506 -7.777 3.061 1 96.12 111 TRP B C 1
ATOM 3453 O O . TRP B 1 111 ? 2.166 -6.965 3.713 1 96.12 111 TRP B O 1
ATOM 3463 N N . ASN B 1 112 ? 1.822 -8.195 1.917 1 97.25 112 ASN B N 1
ATOM 3464 C CA . ASN B 1 112 ? 2.771 -7.508 1.052 1 97.25 112 ASN B CA 1
ATOM 3465 C C . ASN B 1 112 ? 2.059 -6.641 0.017 1 97.25 112 ASN B C 1
ATOM 3467 O O . ASN B 1 112 ? 1.04 -7.047 -0.544 1 97.25 112 ASN B O 1
ATOM 3471 N N . ILE B 1 113 ? 2.566 -5.453 -0.194 1 97.19 113 ILE B N 1
ATOM 3472 C CA . ILE B 1 113 ? 1.974 -4.508 -1.137 1 97.19 113 ILE B CA 1
ATOM 3473 C C . ILE B 1 113 ? 3.035 -4.031 -2.125 1 97.19 113 ILE B C 1
ATOM 3475 O O . ILE B 1 113 ? 4.168 -3.742 -1.735 1 97.19 113 ILE B O 1
ATOM 3479 N N . ILE B 1 114 ? 2.68 -4.012 -3.398 1 96.69 114 ILE B N 1
ATOM 3480 C CA . ILE B 1 114 ? 3.541 -3.416 -4.414 1 96.69 114 ILE B CA 1
ATOM 3481 C C . ILE B 1 114 ? 2.779 -2.318 -5.156 1 96.69 114 ILE B C 1
ATOM 3483 O O . ILE B 1 114 ? 1.662 -2.541 -5.629 1 96.69 114 ILE B O 1
ATOM 3487 N N . HIS B 1 115 ? 3.328 -1.158 -5.172 1 94.88 115 HIS B N 1
ATOM 3488 C CA . HIS B 1 115 ? 2.861 -0.092 -6.047 1 94.88 115 HIS B CA 1
ATOM 3489 C C . HIS B 1 115 ? 3.781 0.07 -7.254 1 94.88 115 HIS B C 1
ATOM 3491 O O . HIS B 1 115 ? 4.992 0.234 -7.098 1 94.88 115 HIS B O 1
ATOM 3497 N N . THR B 1 116 ? 3.357 -0.001 -8.477 1 92.81 116 THR B N 1
ATOM 3498 C CA . THR B 1 116 ? 4.215 -0.079 -9.648 1 92.81 116 THR B CA 1
ATOM 3499 C C . THR B 1 116 ? 4.234 1.252 -10.398 1 92.81 116 THR B C 1
ATOM 3501 O O . THR B 1 116 ? 5.199 1.562 -11.102 1 92.81 116 THR B O 1
ATOM 3504 N N . SER B 1 117 ? 3.211 2.137 -10.305 1 85.06 117 SER B N 1
ATOM 3505 C CA . SER B 1 117 ? 3.094 3.361 -11.094 1 85.06 117 SER B CA 1
ATOM 3506 C C . SER B 1 117 ? 3.305 3.09 -12.578 1 85.06 117 SER B C 1
ATOM 3508 O O . SER B 1 117 ? 4.117 3.754 -13.227 1 85.06 117 SER B O 1
ATOM 3510 N N . LEU B 1 118 ? 2.525 2.094 -13.055 1 79.75 118 LEU B N 1
ATOM 3511 C CA . LEU B 1 118 ? 2.688 1.686 -14.445 1 79.75 118 LEU B CA 1
ATOM 3512 C C . LEU B 1 118 ? 1.87 2.578 -15.375 1 79.75 118 LEU B C 1
ATOM 3514 O O . LEU B 1 118 ? 0.783 3.031 -15.008 1 79.75 118 LEU B O 1
ATOM 3518 N N . GLY B 1 119 ? 2.281 3.346 -16.266 1 69.25 119 GLY B N 1
ATOM 3519 C CA . GLY B 1 119 ? 1.575 4.094 -17.281 1 69.25 119 GLY B CA 1
ATOM 3520 C C . GLY B 1 119 ? 0.783 3.205 -18.234 1 69.25 119 GLY B C 1
ATOM 3521 O O . GLY B 1 119 ? 0.779 1.982 -18.078 1 69.25 119 GLY B O 1
ATOM 3522 N N . PRO B 1 120 ? -0.158 3.758 -18.953 1 65.12 120 PRO B N 1
ATOM 3523 C CA . PRO B 1 120 ? -0.982 3.002 -19.906 1 65.12 120 PRO B CA 1
ATOM 3524 C C . PRO B 1 120 ? -0.18 2.467 -21.078 1 65.12 120 PRO B C 1
ATOM 3526 O O . PRO B 1 120 ? -0.116 3.111 -22.125 1 65.12 120 PRO B O 1
ATOM 3529 N N . THR B 1 121 ? 0.782 1.647 -20.953 1 66.44 121 THR B N 1
ATOM 3530 C CA . THR B 1 121 ? 1.536 1.095 -22.078 1 66.44 121 THR B CA 1
ATOM 3531 C C . THR B 1 121 ? 1.394 -0.423 -22.125 1 66.44 121 THR B C 1
ATOM 3533 O O . THR B 1 121 ? 0.922 -1.04 -21.172 1 66.44 121 THR B O 1
ATOM 3536 N N . ASN B 1 122 ? 1.573 -0.982 -23.297 1 59.84 122 ASN B N 1
ATOM 3537 C CA . ASN B 1 122 ? 1.591 -2.428 -23.5 1 59.84 122 ASN B CA 1
ATOM 3538 C C . ASN B 1 122 ? 2.547 -3.115 -22.531 1 59.84 122 ASN B C 1
ATOM 3540 O O . ASN B 1 122 ? 2.254 -4.203 -22.031 1 59.84 122 ASN B O 1
ATOM 3544 N N . SER B 1 123 ? 3.617 -2.539 -22.234 1 70.19 123 SER B N 1
ATOM 3545 C CA . SER B 1 123 ? 4.602 -3.057 -21.297 1 70.19 123 SER B CA 1
ATOM 3546 C C . SER B 1 123 ? 4.012 -3.195 -19.891 1 70.19 123 SER B C 1
ATOM 3548 O O . SER B 1 123 ? 4.453 -4.035 -19.109 1 70.19 123 SER B O 1
ATOM 3550 N N . SER B 1 124 ? 2.914 -2.639 -19.75 1 80.88 124 SER B N 1
ATOM 3551 C CA . SER B 1 124 ? 2.27 -2.684 -18.438 1 80.88 124 SER B CA 1
ATOM 3552 C C . SER B 1 124 ? 1.548 -4.008 -18.234 1 80.88 124 SER B C 1
ATOM 3554 O O . SER B 1 124 ? 1.573 -4.562 -17.125 1 80.88 124 SER B O 1
ATOM 3556 N N . LYS B 1 125 ? 1.094 -4.648 -19.328 1 87.25 125 LYS B N 1
ATOM 3557 C CA . LYS B 1 125 ? 0.365 -5.906 -19.203 1 87.25 125 LYS B CA 1
ATOM 3558 C C . LYS B 1 125 ? 1.306 -7.051 -18.828 1 87.25 125 LYS B C 1
ATOM 3560 O O . LYS B 1 125 ? 0.961 -7.902 -18 1 87.25 125 LYS B O 1
ATOM 3565 N N . ASP B 1 126 ? 2.43 -7.02 -19.438 1 89.06 126 ASP B N 1
ATOM 3566 C CA . ASP B 1 126 ? 3.412 -8.062 -19.141 1 89.06 126 ASP B CA 1
ATOM 3567 C C . ASP B 1 126 ? 3.885 -7.98 -17.688 1 89.06 126 ASP B C 1
ATOM 3569 O O . ASP B 1 126 ? 4.086 -9.008 -17.047 1 89.06 126 ASP B O 1
ATOM 3573 N N . LYS B 1 127 ? 4.059 -6.777 -17.234 1 91.94 127 LYS B N 1
ATOM 3574 C CA . LYS B 1 127 ? 4.504 -6.574 -15.867 1 91.94 127 LYS B CA 1
ATOM 3575 C C . LYS B 1 127 ? 3.424 -6.984 -14.867 1 91.94 127 LYS B C 1
ATOM 3577 O O . LYS B 1 127 ? 3.727 -7.543 -13.812 1 91.94 127 LYS B O 1
ATOM 3582 N N . VAL B 1 128 ? 2.211 -6.77 -15.297 1 91.88 128 VAL B N 1
ATOM 3583 C CA . VAL B 1 128 ? 1.087 -7.195 -14.469 1 91.88 128 VAL B CA 1
ATOM 3584 C C . VAL B 1 128 ? 1.056 -8.719 -14.383 1 91.88 128 VAL B C 1
ATOM 3586 O O . VAL B 1 128 ? 0.955 -9.289 -13.297 1 91.88 128 VAL B O 1
ATOM 3589 N N . ARG B 1 129 ? 1.185 -9.398 -15.477 1 89.44 129 ARG B N 1
ATOM 3590 C CA . ARG B 1 129 ? 1.195 -10.859 -15.516 1 89.44 129 ARG B CA 1
ATOM 3591 C C . ARG B 1 129 ? 2.365 -11.414 -14.711 1 89.44 129 ARG B C 1
ATOM 3593 O O . ARG B 1 129 ? 2.23 -12.438 -14.039 1 89.44 129 ARG B O 1
ATOM 3600 N N . TYR B 1 130 ? 3.451 -10.727 -14.867 1 90.5 130 TYR B N 1
ATOM 3601 C CA . TYR B 1 130 ? 4.645 -11.125 -14.133 1 90.5 130 TYR B CA 1
ATOM 3602 C C . TYR B 1 130 ? 4.371 -11.156 -12.633 1 90.5 130 TYR B C 1
ATOM 3604 O O . TYR B 1 130 ? 4.668 -12.141 -11.961 1 90.5 130 TYR B O 1
ATOM 3612 N N . LEU B 1 131 ? 3.752 -10.078 -12.094 1 93.94 131 LEU B N 1
ATOM 3613 C CA . LEU B 1 131 ? 3.473 -10 -10.664 1 93.94 131 LEU B CA 1
ATOM 3614 C C . LEU B 1 131 ? 2.406 -11.016 -10.266 1 93.94 131 LEU B C 1
ATOM 3616 O O . LEU B 1 131 ? 2.459 -11.578 -9.164 1 93.94 131 LEU B O 1
ATOM 3620 N N . GLN B 1 132 ? 1.481 -11.242 -11.164 1 91.69 132 GLN B N 1
ATOM 3621 C CA . GLN B 1 132 ? 0.468 -12.25 -10.898 1 91.69 132 GLN B CA 1
ATOM 3622 C C . GLN B 1 132 ? 1.093 -13.641 -10.797 1 91.69 132 GLN B C 1
ATOM 3624 O O . GLN B 1 132 ? 0.703 -14.445 -9.945 1 91.69 132 GLN B O 1
ATOM 3629 N N . HIS B 1 133 ? 2.068 -13.875 -11.578 1 87 133 HIS B N 1
ATOM 3630 C CA . HIS B 1 133 ? 2.785 -15.141 -11.539 1 87 133 HIS B CA 1
ATOM 3631 C C . HIS B 1 133 ? 3.547 -15.297 -10.227 1 87 133 HIS B C 1
ATOM 3633 O O . HIS B 1 133 ? 3.738 -16.422 -9.75 1 87 133 HIS B O 1
ATOM 3639 N N . LYS B 1 134 ? 3.896 -14.18 -9.703 1 89.5 134 LYS B N 1
ATOM 3640 C CA . LYS B 1 134 ? 4.613 -14.219 -8.43 1 89.5 134 LYS B CA 1
ATOM 3641 C C . LYS B 1 134 ? 3.646 -14.336 -7.254 1 89.5 134 LYS B C 1
ATOM 3643 O O . LYS B 1 134 ? 4.066 -14.391 -6.098 1 89.5 134 LYS B O 1
ATOM 3648 N N . GLY B 1 135 ? 2.338 -14.352 -7.617 1 91.5 135 GLY B N 1
ATOM 3649 C CA . GLY B 1 135 ? 1.346 -14.586 -6.578 1 91.5 135 GLY B CA 1
ATOM 3650 C C . GLY B 1 135 ? 0.644 -13.312 -6.129 1 91.5 135 GLY B C 1
ATOM 3651 O O . GLY B 1 135 ? -0.206 -13.352 -5.234 1 91.5 135 GLY B O 1
ATOM 3652 N N . PHE B 1 136 ? 0.925 -12.18 -6.707 1 95.88 136 PHE B N 1
ATOM 3653 C CA . PHE B 1 136 ? 0.27 -10.93 -6.336 1 95.88 136 PHE B CA 1
ATOM 3654 C C . PHE B 1 136 ? -1.073 -10.797 -7.043 1 95.88 136 PHE B C 1
ATOM 3656 O O . PHE B 1 136 ? -1.21 -11.172 -8.203 1 95.88 136 PHE B O 1
ATOM 3663 N N . GLY B 1 137 ? -2.029 -10.305 -6.336 1 96.44 137 GLY B N 1
ATOM 3664 C CA . GLY B 1 137 ? -3.305 -9.938 -6.926 1 96.44 137 GLY B CA 1
ATOM 3665 C C . GLY B 1 137 ? -3.395 -8.461 -7.273 1 96.44 137 GLY B C 1
ATOM 3666 O O . GLY B 1 137 ? -2.922 -7.609 -6.512 1 96.44 137 GLY B O 1
ATOM 3667 N N . LEU B 1 138 ? -3.922 -8.188 -8.438 1 94.94 138 LEU B N 1
ATOM 3668 C CA . LEU B 1 138 ? -4.168 -6.801 -8.828 1 94.94 138 LEU B CA 1
ATOM 3669 C C . LEU B 1 138 ? -5.445 -6.273 -8.18 1 94.94 138 LEU B C 1
ATOM 3671 O O . LEU B 1 138 ? -6.551 -6.574 -8.641 1 94.94 138 LEU B O 1
ATOM 3675 N N . PHE B 1 139 ? -5.355 -5.492 -7.156 1 93.06 139 PHE B N 1
ATOM 3676 C CA . PHE B 1 139 ? -6.512 -4.961 -6.445 1 93.06 139 PHE B CA 1
ATOM 3677 C C . PHE B 1 139 ? -7.094 -3.76 -7.18 1 93.06 139 PHE B C 1
ATOM 3679 O O . PHE B 1 139 ? -8.312 -3.643 -7.32 1 93.06 139 PHE B O 1
ATOM 3686 N N . ASP B 1 140 ? -6.215 -2.891 -7.492 1 90.31 140 ASP B N 1
ATOM 3687 C CA . ASP B 1 140 ? -6.547 -1.688 -8.25 1 90.31 140 ASP B CA 1
ATOM 3688 C C . ASP B 1 140 ? -5.395 -1.274 -9.164 1 90.31 140 ASP B C 1
ATOM 3690 O O . ASP B 1 140 ? -4.312 -1.861 -9.109 1 90.31 140 ASP B O 1
ATOM 3694 N N . LYS B 1 141 ? -5.676 -0.31 -10.016 1 87.12 141 LYS B N 1
ATOM 3695 C CA . LYS B 1 141 ? -4.617 0.091 -10.93 1 87.12 141 LYS B CA 1
ATOM 3696 C C . LYS B 1 141 ? -3.309 0.345 -10.188 1 87.12 141 LYS B C 1
ATOM 3698 O O . LYS B 1 141 ? -3.283 1.086 -9.203 1 87.12 141 LYS B O 1
ATOM 3703 N N . ASP B 1 142 ? -2.188 -0.384 -10.523 1 91.38 142 ASP B N 1
ATOM 3704 C CA . ASP B 1 142 ? -0.815 -0.23 -10.055 1 91.38 142 ASP B CA 1
ATOM 3705 C C . ASP B 1 142 ? -0.685 -0.668 -8.594 1 91.38 142 ASP B C 1
ATOM 3707 O O . ASP B 1 142 ? 0.338 -0.415 -7.957 1 91.38 142 ASP B O 1
ATOM 3711 N N . PHE B 1 143 ? -1.802 -1.212 -8.078 1 94.19 143 PHE B N 1
ATOM 3712 C CA . PHE B 1 143 ? -1.807 -1.6 -6.672 1 94.19 143 PHE B CA 1
ATOM 3713 C C . PHE B 1 143 ? -1.986 -3.105 -6.527 1 94.19 143 PHE B C 1
ATOM 3715 O O . PHE B 1 143 ? -3.074 -3.633 -6.773 1 94.19 143 PHE B O 1
ATOM 3722 N N . PHE B 1 144 ? -0.937 -3.77 -6.02 1 96.44 144 PHE B N 1
ATOM 3723 C CA . PHE B 1 144 ? -0.927 -5.223 -5.898 1 96.44 144 PHE B CA 1
ATOM 3724 C C . PHE B 1 144 ? -0.839 -5.645 -4.438 1 96.44 144 PHE B C 1
ATOM 3726 O O . PHE B 1 144 ? -0.129 -5.02 -3.646 1 96.44 144 PHE B O 1
ATOM 3733 N N . VAL B 1 145 ? -1.497 -6.68 -4.055 1 96.81 145 VAL B N 1
ATOM 3734 C CA . VAL B 1 145 ? -1.469 -7.188 -2.686 1 96.81 145 VAL B CA 1
ATOM 3735 C C . VAL B 1 145 ? -1.163 -8.688 -2.695 1 96.81 145 VAL B C 1
ATOM 3737 O O . VAL B 1 145 ? -1.462 -9.375 -3.67 1 96.81 145 VAL B O 1
ATOM 3740 N N . GLN B 1 146 ? -0.575 -9.172 -1.663 1 96.44 146 GLN B N 1
ATOM 3741 C CA . GLN B 1 146 ? -0.252 -10.578 -1.453 1 96.44 146 GLN B CA 1
ATOM 3742 C C . GLN B 1 146 ? -0.207 -10.914 0.034 1 96.44 146 GLN B C 1
ATOM 3744 O O . GLN B 1 146 ? 0.417 -10.203 0.82 1 96.44 146 GLN B O 1
ATOM 3749 N N . PRO B 1 147 ? -1 -11.914 0.488 1 94.81 147 PRO B N 1
ATOM 3750 C CA . PRO B 1 147 ? -0.775 -12.352 1.868 1 94.81 147 PRO B CA 1
ATOM 3751 C C . PRO B 1 147 ? 0.678 -12.734 2.137 1 94.81 147 PRO B C 1
ATOM 3753 O O . PRO B 1 147 ? 1.301 -13.414 1.321 1 94.81 147 PRO B O 1
ATOM 3756 N N . ASP B 1 148 ? 1.216 -12.273 3.176 1 93.38 148 ASP B N 1
ATOM 3757 C CA . ASP B 1 148 ? 2.611 -12.555 3.5 1 93.38 148 ASP B CA 1
ATOM 3758 C C . ASP B 1 148 ? 2.781 -13.977 4.031 1 93.38 148 ASP B C 1
ATOM 3760 O O . ASP B 1 148 ? 2.375 -14.273 5.156 1 93.38 148 ASP B O 1
ATOM 3764 N N . LEU B 1 149 ? 3.381 -14.781 3.312 1 88.81 149 LEU B N 1
ATOM 3765 C CA . LEU B 1 149 ? 3.742 -16.141 3.713 1 88.81 149 LEU B CA 1
ATOM 3766 C C . LEU B 1 149 ? 5.254 -16.328 3.672 1 88.81 149 LEU B C 1
ATOM 3768 O O . LEU B 1 149 ? 5.734 -17.438 3.402 1 88.81 149 LEU B O 1
ATOM 3772 N N . GLN B 1 150 ? 5.949 -15.164 3.736 1 82.06 150 GLN B N 1
ATOM 3773 C CA . GLN B 1 150 ? 7.402 -15.102 3.814 1 82.06 150 GLN B CA 1
ATOM 3774 C C . GLN B 1 150 ? 8.047 -15.508 2.49 1 82.06 150 GLN B C 1
ATOM 3776 O O . GLN B 1 150 ? 9.133 -16.078 2.471 1 82.06 150 GLN B O 1
ATOM 3781 N N . GLN B 1 151 ? 7.379 -15.234 1.469 1 82.06 151 GLN B N 1
ATOM 3782 C CA . GLN B 1 151 ? 7.891 -15.609 0.155 1 82.06 151 GLN B CA 1
ATOM 3783 C C . GLN B 1 151 ? 8.773 -14.508 -0.425 1 82.06 151 GLN B C 1
ATOM 3785 O O . GLN B 1 151 ? 9.555 -14.758 -1.349 1 82.06 151 GLN B O 1
ATOM 3790 N N . LEU B 1 152 ? 8.656 -13.273 0.062 1 89.19 152 LEU B N 1
ATOM 3791 C CA . LEU B 1 152 ? 9.43 -12.156 -0.48 1 89.19 152 LEU B CA 1
ATOM 3792 C C . LEU B 1 152 ? 10.828 -12.133 0.114 1 89.19 152 LEU B C 1
ATOM 3794 O O . LEU B 1 152 ? 11.133 -11.297 0.973 1 89.19 152 LEU B O 1
ATOM 3798 N N . THR B 1 153 ? 11.633 -12.945 -0.411 1 88.75 153 THR B N 1
ATOM 3799 C CA . THR B 1 153 ? 13.039 -12.961 -0.022 1 88.75 153 THR B CA 1
ATOM 3800 C C . THR B 1 153 ? 13.781 -11.781 -0.642 1 88.75 153 THR B C 1
ATOM 3802 O O . THR B 1 153 ? 13.273 -11.133 -1.558 1 88.75 153 THR B O 1
ATOM 3805 N N . PRO B 1 154 ? 14.938 -11.469 -0.152 1 90.06 154 PRO B N 1
ATOM 3806 C CA . PRO B 1 154 ? 15.719 -10.383 -0.759 1 90.06 154 PRO B CA 1
ATOM 3807 C C . PRO B 1 154 ? 15.945 -10.586 -2.256 1 90.06 154 PRO B C 1
ATOM 3809 O O . PRO B 1 154 ? 15.883 -9.625 -3.027 1 90.06 154 PRO B O 1
ATOM 3812 N N . GLU B 1 155 ? 16.125 -11.836 -2.623 1 89.31 155 GLU B N 1
ATOM 3813 C CA . GLU B 1 155 ? 16.375 -12.141 -4.027 1 89.31 155 GLU B CA 1
ATOM 3814 C C . GLU B 1 155 ? 15.141 -11.844 -4.879 1 89.31 155 GLU B C 1
ATOM 3816 O O . GLU B 1 155 ? 15.25 -11.273 -5.965 1 89.31 155 GLU B O 1
ATOM 3821 N N . ILE B 1 156 ? 14.023 -12.219 -4.406 1 90.88 156 ILE B N 1
ATOM 3822 C CA . ILE B 1 156 ? 12.781 -12.016 -5.145 1 90.88 156 ILE B CA 1
ATOM 3823 C C . ILE B 1 156 ? 12.484 -10.516 -5.238 1 90.88 156 ILE B C 1
ATOM 3825 O O . ILE B 1 156 ? 12.086 -10.023 -6.297 1 90.88 156 ILE B O 1
ATOM 3829 N N . LYS B 1 157 ? 12.695 -9.836 -4.176 1 94.31 157 LYS B N 1
ATOM 3830 C CA . LYS B 1 157 ? 12.461 -8.391 -4.168 1 94.31 157 LYS B CA 1
ATOM 3831 C C . LYS B 1 157 ? 13.367 -7.68 -5.168 1 94.31 157 LYS B C 1
ATOM 3833 O O . LYS B 1 157 ? 12.922 -6.797 -5.902 1 94.31 157 LYS B O 1
ATOM 3838 N N . GLN B 1 158 ? 14.578 -8.078 -5.141 1 92.75 158 GLN B N 1
ATOM 3839 C CA . GLN B 1 158 ? 15.523 -7.516 -6.102 1 92.75 158 GLN B CA 1
ATOM 3840 C C . GLN B 1 158 ? 15.086 -7.801 -7.535 1 92.75 158 GLN B C 1
ATOM 3842 O O . GLN B 1 158 ? 15.172 -6.93 -8.398 1 92.75 158 GLN B O 1
ATOM 3847 N N . GLU B 1 159 ? 14.695 -8.992 -7.766 1 92.56 159 GLU B N 1
ATOM 3848 C CA . GLU B 1 159 ? 14.219 -9.375 -9.094 1 92.56 159 GLU B CA 1
ATOM 3849 C C . GLU B 1 159 ? 13.039 -8.508 -9.531 1 92.56 159 GLU B C 1
ATOM 3851 O O . GLU B 1 159 ? 13.008 -8.023 -10.664 1 92.56 159 GLU B O 1
ATOM 3856 N N . ILE B 1 160 ? 12.125 -8.281 -8.641 1 94.12 160 ILE B N 1
ATOM 3857 C CA . ILE B 1 160 ? 10.938 -7.492 -8.945 1 94.12 160 ILE B CA 1
ATOM 3858 C C . ILE B 1 160 ? 11.344 -6.059 -9.273 1 94.12 160 ILE B C 1
ATOM 3860 O O . ILE B 1 160 ? 10.891 -5.488 -10.273 1 94.12 160 ILE B O 1
ATOM 3864 N N . THR B 1 161 ? 12.234 -5.477 -8.477 1 92.5 161 THR B N 1
ATOM 3865 C CA . THR B 1 161 ? 12.641 -4.09 -8.68 1 92.5 161 THR B CA 1
ATOM 3866 C C . THR B 1 161 ? 13.445 -3.949 -9.969 1 92.5 161 THR B C 1
ATOM 3868 O O . THR B 1 161 ? 13.406 -2.904 -10.625 1 92.5 161 THR B O 1
ATOM 3871 N N . LYS B 1 162 ? 14.125 -4.957 -10.344 1 91.81 162 LYS B N 1
ATOM 3872 C CA . LYS B 1 162 ? 14.836 -4.949 -11.617 1 91.81 162 LYS B CA 1
ATOM 3873 C C . LYS B 1 162 ? 13.867 -5.016 -12.789 1 91.81 162 LYS B C 1
ATOM 3875 O O . LYS B 1 162 ? 14.062 -4.344 -13.805 1 91.81 162 LYS B O 1
ATOM 3880 N N . THR B 1 163 ? 12.875 -5.82 -12.648 1 92.69 163 THR B N 1
ATOM 3881 C CA . THR B 1 163 ? 11.891 -6 -13.703 1 92.69 163 THR B CA 1
ATOM 3882 C C . THR B 1 163 ? 10.984 -4.777 -13.812 1 92.69 163 THR B C 1
ATOM 3884 O O . THR B 1 163 ? 10.609 -4.367 -14.914 1 92.69 163 THR B O 1
ATOM 3887 N N . ILE B 1 164 ? 10.625 -4.23 -12.695 1 93.44 164 ILE B N 1
ATOM 3888 C CA . ILE B 1 164 ? 9.789 -3.037 -12.602 1 93.44 164 ILE B CA 1
ATOM 3889 C C . ILE B 1 164 ? 10.492 -1.98 -11.75 1 93.44 164 ILE B C 1
ATOM 3891 O O . ILE B 1 164 ? 10.328 -1.946 -10.531 1 93.44 164 ILE B O 1
ATOM 3895 N N . SER B 1 165 ? 11.156 -1.112 -12.305 1 90.12 165 SER B N 1
ATOM 3896 C CA . SER B 1 165 ? 12.023 -0.161 -11.625 1 90.12 165 SER B CA 1
ATOM 3897 C C . SER B 1 165 ? 11.219 0.814 -10.773 1 90.12 165 SER B C 1
ATOM 3899 O O . SER B 1 165 ? 11.711 1.325 -9.766 1 90.12 165 SER B O 1
ATOM 3901 N N . SER B 1 166 ? 10.031 1.034 -11.117 1 90.5 166 SER B N 1
ATOM 3902 C CA . SER B 1 166 ? 9.195 1.995 -10.406 1 90.5 166 SER B CA 1
ATOM 3903 C C . SER B 1 166 ? 8.492 1.344 -9.211 1 90.5 166 SER B C 1
ATOM 3905 O O . SER B 1 166 ? 7.809 2.02 -8.445 1 90.5 166 SER B O 1
ATOM 3907 N N . ALA B 1 167 ? 8.695 0.036 -9.031 1 93.56 167 ALA B N 1
ATOM 3908 C CA . ALA B 1 167 ? 7.953 -0.703 -8.008 1 93.56 167 ALA B CA 1
ATOM 3909 C C . ALA B 1 167 ? 8.391 -0.298 -6.605 1 93.56 167 ALA B C 1
ATOM 3911 O O . ALA B 1 167 ? 9.586 -0.208 -6.324 1 93.56 167 ALA B O 1
ATOM 3912 N N . LYS B 1 168 ? 7.5 0.011 -5.789 1 94.94 168 LYS B N 1
ATOM 3913 C CA . LYS B 1 168 ? 7.699 0.148 -4.348 1 94.94 168 LYS B CA 1
ATOM 3914 C C . LYS B 1 168 ? 7.102 -1.036 -3.596 1 94.94 168 LYS B C 1
ATOM 3916 O O . LYS B 1 168 ? 5.898 -1.294 -3.689 1 94.94 168 LYS B O 1
ATOM 3921 N N . ILE B 1 169 ? 7.949 -1.734 -2.887 1 96.44 169 ILE B N 1
ATOM 3922 C CA . ILE B 1 169 ? 7.531 -2.959 -2.217 1 96.44 169 ILE B CA 1
ATOM 3923 C C . ILE B 1 169 ? 7.379 -2.701 -0.719 1 96.44 169 ILE B C 1
ATOM 3925 O O . ILE B 1 169 ? 8.328 -2.287 -0.054 1 96.44 169 ILE B O 1
ATOM 3929 N N . PHE B 1 170 ? 6.184 -2.906 -0.202 1 96.5 170 PHE B N 1
ATOM 3930 C CA . PHE B 1 170 ? 5.895 -2.857 1.227 1 96.5 170 PHE B CA 1
ATOM 3931 C C . PHE B 1 170 ? 5.574 -4.246 1.762 1 96.5 170 PHE B C 1
ATOM 3933 O O . PHE B 1 170 ? 4.781 -4.98 1.165 1 96.5 170 PHE B O 1
ATOM 3940 N N . GLN B 1 171 ? 6.191 -4.609 2.887 1 96.19 171 GLN B N 1
ATOM 3941 C CA . GLN B 1 171 ? 5.98 -5.945 3.432 1 96.19 171 GLN B CA 1
ATOM 3942 C C . GLN B 1 171 ? 5.422 -5.879 4.852 1 96.19 171 GLN B C 1
ATOM 3944 O O . GLN B 1 171 ? 5.496 -4.832 5.504 1 96.19 171 GLN B O 1
ATOM 3949 N N . GLN B 1 172 ? 4.781 -6.957 5.301 1 95 172 GLN B N 1
ATOM 3950 C CA . GLN B 1 172 ? 4.332 -7.18 6.668 1 95 172 GLN B CA 1
ATOM 3951 C C . GLN B 1 172 ? 3.322 -6.121 7.098 1 95 172 GLN B C 1
ATOM 3953 O O . GLN B 1 172 ? 3.342 -5.664 8.242 1 95 172 GLN B O 1
ATOM 3958 N N . ALA B 1 173 ? 2.549 -5.691 6.148 1 96.44 173 ALA B N 1
ATOM 3959 C CA . ALA B 1 173 ? 1.539 -4.68 6.449 1 96.44 173 ALA B CA 1
ATOM 3960 C C . ALA B 1 173 ? 0.321 -5.301 7.125 1 96.44 173 ALA B C 1
ATOM 3962 O O . ALA B 1 173 ? -0.109 -6.398 6.758 1 96.44 173 ALA B O 1
ATOM 3963 N N . GLU B 1 174 ? -0.146 -4.625 8.078 1 95.38 174 GLU B N 1
ATOM 3964 C CA . GLU B 1 174 ? -1.381 -5.031 8.742 1 95.38 174 GLU B CA 1
ATOM 3965 C C . GLU B 1 174 ? -2.588 -4.301 8.156 1 95.38 174 GLU B C 1
ATOM 3967 O O . GLU B 1 174 ? -2.635 -3.068 8.156 1 95.38 174 GLU B O 1
ATOM 3972 N N . LEU B 1 175 ? -3.535 -5.031 7.648 1 94.69 175 LEU B N 1
ATOM 3973 C CA . LEU B 1 175 ? -4.75 -4.438 7.105 1 94.69 175 LEU B CA 1
ATOM 3974 C C . LEU B 1 175 ? -5.758 -4.145 8.219 1 94.69 175 LEU B C 1
ATOM 3976 O O . LEU B 1 175 ? -6.078 -5.027 9.016 1 94.69 175 LEU B O 1
ATOM 3980 N N . TYR B 1 176 ? -6.129 -2.877 8.266 1 92.31 176 TYR B N 1
ATOM 3981 C CA . TYR B 1 176 ? -7.254 -2.555 9.133 1 92.31 176 TYR B CA 1
ATOM 3982 C C . TYR B 1 176 ? -8.578 -2.93 8.477 1 92.31 176 TYR B C 1
ATOM 3984 O O . TYR B 1 176 ? -8.891 -2.447 7.387 1 92.31 176 TYR B O 1
ATOM 3992 N N . SER B 1 177 ? -9.164 -3.891 9.008 1 81.12 177 SER B N 1
ATOM 3993 C CA . SER B 1 177 ? -10.477 -4.289 8.508 1 81.12 177 SER B CA 1
ATOM 3994 C C . SER B 1 177 ? -11.492 -4.398 9.641 1 81.12 177 SER B C 1
ATOM 3996 O O . SER B 1 177 ? -11.188 -4.965 10.695 1 81.12 177 SER B O 1
ATOM 3998 N N . GLU B 1 178 ? -12.609 -3.789 9.375 1 69.56 178 GLU B N 1
ATOM 3999 C CA . GLU B 1 178 ? -13.672 -3.844 10.367 1 69.56 178 GLU B CA 1
ATOM 4000 C C . GLU B 1 178 ? -14.484 -5.129 10.234 1 69.56 178 GLU B C 1
ATOM 4002 O O . GLU B 1 178 ? -15.188 -5.527 11.172 1 69.56 178 GLU B O 1
ATOM 4007 N N . SER B 1 179 ? -14.352 -5.742 9.055 1 79.5 179 SER B N 1
ATOM 4008 C CA . SER B 1 179 ? -15.211 -6.906 8.852 1 79.5 179 SER B CA 1
ATOM 4009 C C . SER B 1 179 ? -14.516 -7.961 7.996 1 79.5 179 SER B C 1
ATOM 4011 O O . SER B 1 179 ? -13.617 -7.641 7.215 1 79.5 179 SER B O 1
ATOM 4013 N N . GLU B 1 180 ? -14.922 -9.195 8.164 1 81.94 180 GLU B N 1
ATOM 4014 C CA . GLU B 1 180 ? -14.492 -10.312 7.336 1 81.94 180 GLU B CA 1
ATOM 4015 C C . GLU B 1 180 ? -14.898 -10.117 5.879 1 81.94 180 GLU B C 1
ATOM 4017 O O . GLU B 1 180 ? -14.188 -10.539 4.969 1 81.94 180 GLU B O 1
ATOM 4022 N N . GLU B 1 181 ? -15.93 -9.438 5.719 1 83.62 181 GLU B N 1
ATOM 4023 C CA . GLU B 1 181 ? -16.453 -9.188 4.383 1 83.62 181 GLU B CA 1
ATOM 4024 C C . GLU B 1 181 ? -15.516 -8.297 3.578 1 83.62 181 GLU B C 1
ATOM 4026 O O . GLU B 1 181 ? -15.352 -8.484 2.371 1 83.62 181 GLU B O 1
ATOM 4031 N N . THR B 1 182 ? -14.93 -7.391 4.215 1 83.06 182 THR B N 1
ATOM 4032 C CA . THR B 1 182 ? -13.984 -6.5 3.545 1 83.06 182 THR B CA 1
ATOM 4033 C C . THR B 1 182 ? -12.797 -7.285 3 1 83.06 182 THR B C 1
ATOM 4035 O O . THR B 1 182 ? -12.367 -7.062 1.865 1 83.06 182 THR B O 1
ATOM 4038 N N . LEU B 1 183 ? -12.391 -8.211 3.787 1 87.81 183 LEU B N 1
ATOM 4039 C CA . LEU B 1 183 ? -11.258 -9.039 3.385 1 87.81 183 LEU B CA 1
ATOM 4040 C C . LEU B 1 183 ? -11.625 -9.922 2.195 1 87.81 183 LEU B C 1
ATOM 4042 O O . LEU B 1 183 ? -10.859 -10.031 1.235 1 87.81 183 LEU B O 1
ATOM 4046 N N . LYS B 1 184 ? -12.766 -10.508 2.275 1 86.69 184 LYS B N 1
ATOM 4047 C CA . LYS B 1 184 ? -13.242 -11.367 1.198 1 86.69 184 LYS B CA 1
ATOM 4048 C C . LYS B 1 184 ? -13.398 -10.586 -0.103 1 86.69 184 LYS B C 1
ATOM 4050 O O . LYS B 1 184 ? -13.047 -11.086 -1.176 1 86.69 184 LYS B O 1
ATOM 4055 N N . ASN B 1 185 ? -13.867 -9.414 0.016 1 89 185 ASN B N 1
ATOM 4056 C CA . ASN B 1 185 ? -14.039 -8.562 -1.159 1 89 185 ASN B CA 1
ATOM 4057 C C . ASN B 1 185 ? -12.695 -8.18 -1.772 1 89 185 ASN B C 1
ATOM 4059 O O . ASN B 1 185 ? -12.547 -8.156 -2.996 1 89 185 ASN B O 1
ATOM 4063 N N . MET B 1 186 ? -11.789 -7.906 -0.912 1 90.5 186 MET B N 1
ATOM 4064 C CA . MET B 1 186 ? -10.453 -7.562 -1.402 1 90.5 186 MET B CA 1
ATOM 4065 C C . MET B 1 186 ? -9.844 -8.727 -2.168 1 90.5 186 MET B C 1
ATOM 4067 O O . MET B 1 186 ? -9.242 -8.539 -3.225 1 90.5 186 MET B O 1
ATOM 4071 N N . VAL B 1 187 ? -10.031 -9.906 -1.676 1 93.88 187 VAL B N 1
ATOM 4072 C CA . VAL B 1 187 ? -9.492 -11.102 -2.309 1 93.88 187 VAL B CA 1
ATOM 4073 C C . VAL B 1 187 ? -10.148 -11.305 -3.674 1 93.88 187 VAL B C 1
ATOM 4075 O O . VAL B 1 187 ? -9.461 -11.492 -4.68 1 93.88 187 VAL B O 1
ATOM 4078 N N . ARG B 1 188 ? -11.43 -11.188 -3.777 1 93.06 188 ARG B N 1
ATOM 4079 C CA . ARG B 1 188 ? -12.172 -11.391 -5.02 1 93.06 188 ARG B CA 1
ATOM 4080 C C . ARG B 1 188 ? -11.797 -10.344 -6.059 1 93.06 188 ARG B C 1
ATOM 4082 O O . ARG B 1 188 ? -11.773 -10.633 -7.258 1 93.06 188 ARG B O 1
ATOM 4089 N N . GLN B 1 189 ? -11.492 -9.211 -5.574 1 93.12 189 GLN B N 1
ATOM 4090 C CA . GLN B 1 189 ? -11.117 -8.125 -6.477 1 93.12 189 GLN B CA 1
ATOM 4091 C C . GLN B 1 189 ? -9.695 -8.312 -7 1 93.12 189 GLN B C 1
ATOM 4093 O O . GLN B 1 189 ? -9.367 -7.871 -8.102 1 93.12 189 GLN B O 1
ATOM 4098 N N . SER B 1 190 ? -8.891 -8.969 -6.227 1 95.88 190 SER B N 1
ATOM 4099 C CA . SER B 1 190 ? -7.465 -9.039 -6.527 1 95.88 190 SER B CA 1
ATOM 4100 C C . SER B 1 190 ? -7.133 -10.266 -7.363 1 95.88 190 SER B C 1
ATOM 4102 O O . SER B 1 190 ? -6.211 -10.234 -8.188 1 95.88 190 SER B O 1
ATOM 4104 N N . TRP B 1 191 ? -7.801 -11.352 -7.129 1 95.94 191 TRP B N 1
ATOM 4105 C CA . TRP B 1 191 ? -7.578 -12.617 -7.82 1 95.94 191 TRP B CA 1
ATOM 4106 C C . TRP B 1 191 ? -8.875 -13.156 -8.398 1 95.94 191 TRP B C 1
ATOM 4108 O O . TRP B 1 191 ? -9.945 -12.977 -7.812 1 95.94 191 TRP B O 1
ATOM 4118 N N . ASP B 1 192 ? -8.828 -13.82 -9.484 1 94.06 192 ASP B N 1
ATOM 4119 C CA . ASP B 1 192 ? -9.992 -14.5 -10.055 1 94.06 192 ASP B CA 1
ATOM 4120 C C . ASP B 1 192 ? -10.188 -15.867 -9.414 1 94.06 192 ASP B C 1
ATOM 4122 O O . ASP B 1 192 ? -10.062 -16.891 -10.078 1 94.06 192 ASP B O 1
ATOM 4126 N N . ILE B 1 193 ? -10.547 -15.883 -8.172 1 94.25 193 ILE B N 1
ATOM 4127 C CA . ILE B 1 193 ? -10.594 -17.125 -7.402 1 94.25 193 ILE B CA 1
ATOM 4128 C C . ILE B 1 193 ? -11.75 -17.984 -7.895 1 94.25 193 ILE B C 1
ATOM 4130 O O . ILE B 1 193 ? -11.688 -19.219 -7.82 1 94.25 193 ILE B O 1
ATOM 4134 N N . GLU B 1 194 ? -12.859 -17.344 -8.352 1 94.81 194 GLU B N 1
ATOM 4135 C CA . GLU B 1 194 ? -13.992 -18.109 -8.859 1 94.81 194 GLU B CA 1
ATOM 4136 C C . GLU B 1 194 ? -13.594 -18.953 -10.07 1 94.81 194 GLU B C 1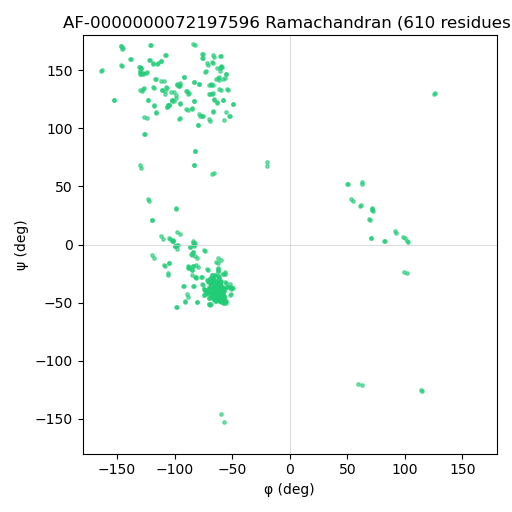
ATOM 4138 O O . GLU B 1 194 ? -13.961 -20.125 -10.18 1 94.81 194 GLU B O 1
ATOM 4143 N N . ARG B 1 195 ? -12.875 -18.312 -10.945 1 96.06 195 ARG B N 1
ATOM 4144 C CA . ARG B 1 195 ? -12.414 -19.031 -12.125 1 96.06 195 ARG B CA 1
ATOM 4145 C C . ARG B 1 195 ? -11.492 -20.188 -11.742 1 96.06 195 ARG B C 1
ATOM 4147 O O . ARG B 1 195 ? -11.609 -21.281 -12.281 1 96.06 195 ARG B O 1
ATOM 4154 N N . ILE B 1 196 ? -10.594 -19.984 -10.852 1 95.81 196 ILE B N 1
ATOM 4155 C CA . ILE B 1 196 ? -9.664 -21.016 -10.406 1 95.81 196 ILE B CA 1
ATOM 4156 C C . ILE B 1 196 ? -10.445 -22.156 -9.766 1 95.81 196 ILE B C 1
ATOM 4158 O O . ILE B 1 196 ? -10.172 -23.328 -10.031 1 95.81 196 ILE B O 1
ATOM 4162 N N . ALA B 1 197 ? -11.453 -21.812 -8.945 1 96.62 197 ALA B N 1
ATOM 4163 C CA . ALA B 1 197 ? -12.305 -22.828 -8.336 1 96.62 197 ALA B CA 1
ATOM 4164 C C . ALA B 1 197 ? -13.008 -23.672 -9.398 1 96.62 197 ALA B C 1
ATOM 4166 O O . ALA B 1 197 ? -13.078 -24.891 -9.281 1 96.62 197 ALA B O 1
ATOM 4167 N N . GLU B 1 198 ? -13.469 -22.969 -10.367 1 97.44 198 GLU B N 1
ATOM 4168 C CA . GLU B 1 198 ? -14.133 -23.656 -11.469 1 97.44 198 GLU B CA 1
ATOM 4169 C C . GLU B 1 198 ? -13.164 -24.594 -12.18 1 97.44 198 GLU B C 1
ATOM 4171 O O . GLU B 1 198 ? -13.547 -25.703 -12.562 1 97.44 198 GLU B O 1
ATOM 4176 N N . ASP B 1 199 ? -11.984 -24.141 -1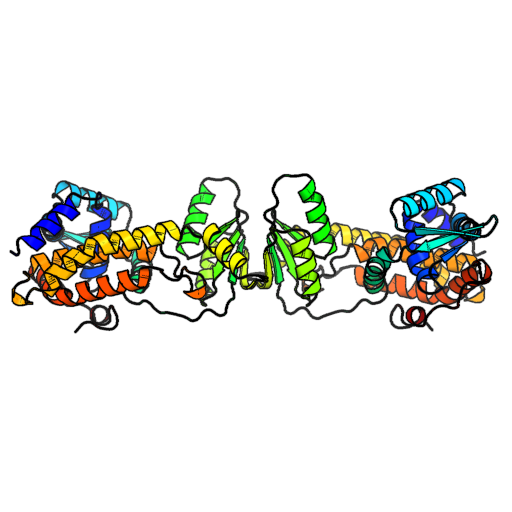2.414 1 97.56 199 ASP B N 1
ATOM 4177 C CA . ASP B 1 199 ? -10.977 -24.984 -13.047 1 97.56 199 ASP B CA 1
ATOM 4178 C C . ASP B 1 199 ? -10.734 -26.266 -12.234 1 97.56 199 ASP B C 1
ATOM 4180 O O . ASP B 1 199 ? -10.656 -27.359 -12.789 1 97.56 199 ASP B O 1
ATOM 4184 N N . TYR B 1 200 ? -10.594 -26.125 -10.914 1 97.75 200 TYR B N 1
ATOM 4185 C CA . TYR B 1 200 ? -10.422 -27.281 -10.047 1 97.75 200 TYR B CA 1
ATOM 4186 C C . TYR B 1 200 ? -11.609 -28.219 -10.156 1 97.75 200 TYR B C 1
ATOM 4188 O O . TYR B 1 200 ? -11.445 -29.438 -10.234 1 97.75 200 TYR B O 1
ATOM 4196 N N . GLN B 1 201 ? -12.828 -27.641 -10.117 1 97.88 201 GLN B N 1
ATOM 4197 C CA . GLN B 1 201 ? -14.039 -28.453 -10.188 1 97.88 201 GLN B CA 1
ATOM 4198 C C . GLN B 1 201 ? -14.102 -29.219 -11.5 1 97.88 201 GLN B C 1
ATOM 4200 O O . GLN B 1 201 ? -14.453 -30.406 -11.508 1 97.88 201 GLN B O 1
ATOM 4205 N N . GLN B 1 202 ? -13.797 -28.547 -12.539 1 96.81 202 GLN B N 1
ATOM 4206 C CA . GLN B 1 202 ? -13.773 -29.219 -13.836 1 96.81 202 GLN B CA 1
ATOM 4207 C C . GLN B 1 202 ? -12.742 -30.344 -13.859 1 96.81 202 GLN B C 1
ATOM 4209 O O . GLN B 1 202 ? -13 -31.422 -14.414 1 96.81 202 GLN B O 1
ATOM 4214 N N . PHE B 1 203 ? -11.625 -30.094 -13.352 1 97.25 203 PHE B N 1
ATOM 4215 C CA . PHE B 1 203 ? -10.594 -31.125 -13.227 1 97.25 203 PHE B CA 1
ATOM 4216 C C . PHE B 1 203 ? -11.125 -32.344 -12.461 1 97.25 203 PHE B C 1
ATOM 4218 O O . PHE B 1 203 ? -10.938 -33.469 -12.891 1 97.25 203 PHE B O 1
ATOM 4225 N N . ILE B 1 204 ? -11.758 -32.094 -11.312 1 98 204 ILE B N 1
ATOM 4226 C CA . ILE B 1 204 ? -12.289 -33.156 -10.453 1 98 204 ILE B CA 1
ATOM 4227 C C . ILE B 1 204 ? -13.336 -33.969 -11.219 1 98 204 ILE B C 1
ATOM 4229 O O . ILE B 1 204 ? -13.312 -35.188 -11.211 1 98 204 ILE B O 1
ATOM 4233 N N . GLU B 1 205 ? -14.195 -33.25 -11.875 1 96.75 205 GLU B N 1
ATOM 4234 C CA . GLU B 1 205 ? -15.242 -33.906 -12.641 1 96.75 205 GLU B CA 1
ATOM 4235 C C . GLU B 1 205 ? -14.664 -34.781 -13.758 1 96.75 205 GLU B C 1
ATOM 4237 O O . GLU B 1 205 ? -15.203 -35.844 -14.086 1 96.75 205 GLU B O 1
ATOM 4242 N N . LEU B 1 206 ? -13.617 -34.312 -14.297 1 94.44 206 LEU B N 1
ATOM 4243 C CA . LEU B 1 206 ? -12.984 -35 -15.422 1 94.44 206 LEU B CA 1
ATOM 4244 C C . LEU B 1 206 ? -12.266 -36.25 -14.953 1 94.44 206 LEU B C 1
ATOM 4246 O O . LEU B 1 206 ? -12.336 -37.312 -15.609 1 94.44 206 LEU B O 1
ATOM 4250 N N . PHE B 1 207 ? -11.602 -36.25 -13.828 1 96.94 207 PHE B N 1
ATOM 4251 C CA . PHE B 1 207 ? -10.68 -37.344 -13.484 1 96.94 207 PHE B CA 1
ATOM 4252 C C . PHE B 1 207 ? -11.289 -38.25 -12.445 1 96.94 207 PHE B C 1
ATOM 4254 O O . PHE B 1 207 ? -10.789 -39.344 -12.203 1 96.94 207 PHE B O 1
ATOM 4261 N N . ARG B 1 208 ? -12.367 -37.812 -11.75 1 96.62 208 ARG B N 1
ATOM 4262 C CA . ARG B 1 208 ? -12.992 -38.656 -10.742 1 96.62 208 ARG B CA 1
ATOM 4263 C C . ARG B 1 208 ? -13.43 -40 -11.344 1 96.62 208 ARG B C 1
ATOM 4265 O O . ARG B 1 208 ? -13.141 -41.062 -10.797 1 96.62 208 ARG B O 1
ATOM 4272 N N . PRO B 1 209 ? -14.156 -39.969 -12.477 1 94.88 209 PRO B N 1
ATOM 4273 C CA . PRO B 1 209 ? -14.523 -41.25 -13.086 1 94.88 209 PRO B CA 1
ATOM 4274 C C . PRO B 1 209 ? -13.312 -42.094 -13.43 1 94.88 209 PRO B C 1
ATOM 4276 O O . PRO B 1 209 ? -13.352 -43.344 -13.281 1 94.88 209 PRO B O 1
ATOM 4279 N N . ALA B 1 210 ? -12.242 -41.5 -13.914 1 94.69 210 ALA B N 1
ATOM 4280 C CA . ALA B 1 210 ? -11.016 -42.219 -14.227 1 94.69 210 ALA B CA 1
ATOM 4281 C C . ALA B 1 210 ? -10.438 -42.906 -12.984 1 94.69 210 ALA B C 1
ATOM 4283 O O . ALA B 1 210 ? -9.984 -44.031 -13.047 1 94.69 210 ALA B O 1
ATOM 4284 N N . TRP B 1 211 ? -10.477 -42.188 -11.906 1 96.5 211 TRP B N 1
ATOM 4285 C CA . TRP B 1 211 ? -10 -42.75 -10.641 1 96.5 211 TRP B CA 1
ATOM 4286 C C . TRP B 1 211 ? -10.836 -43.969 -10.234 1 96.5 211 TRP B C 1
ATOM 4288 O O . TRP B 1 211 ? -10.289 -44.969 -9.805 1 96.5 211 TRP B O 1
ATOM 4298 N N . GLU B 1 212 ? -12.102 -43.844 -10.375 1 95.06 212 GLU B N 1
ATOM 4299 C CA . GLU B 1 212 ? -12.984 -44.969 -10.016 1 95.06 212 GLU B CA 1
ATOM 4300 C C . GLU B 1 212 ? -12.664 -46.219 -10.836 1 95.06 212 GLU B C 1
ATOM 4302 O O . GLU B 1 212 ? -12.672 -47.312 -10.305 1 95.06 212 GLU B O 1
ATOM 4307 N N . ILE B 1 213 ? -12.336 -46.031 -12.023 1 93.88 213 ILE B N 1
ATOM 4308 C CA . ILE B 1 213 ? -11.977 -47.125 -12.914 1 93.88 213 ILE B CA 1
ATOM 4309 C C . ILE B 1 213 ? -10.656 -47.75 -12.461 1 93.88 213 ILE B C 1
ATOM 4311 O O . ILE B 1 213 ? -10.578 -48.938 -12.234 1 93.88 213 ILE B O 1
ATOM 4315 N N . ILE B 1 214 ? -9.633 -46.938 -12.258 1 94.19 214 ILE B N 1
ATOM 4316 C CA . ILE B 1 214 ? -8.297 -47.406 -11.969 1 94.19 214 ILE B CA 1
ATOM 4317 C C . ILE B 1 214 ? -8.258 -48.031 -10.562 1 94.19 214 ILE B C 1
ATOM 4319 O O . ILE B 1 214 ? -7.559 -49 -10.328 1 94.19 214 ILE B O 1
ATOM 4323 N N . GLU B 1 215 ? -8.984 -47.375 -9.695 1 94 215 GLU B N 1
ATOM 4324 C CA . GLU B 1 215 ? -9.039 -47.875 -8.32 1 94 215 GLU B CA 1
ATOM 4325 C C . GLU B 1 215 ? -9.617 -49.281 -8.266 1 94 215 GLU B C 1
ATOM 4327 O O . GLU B 1 215 ? -9.211 -50.094 -7.422 1 94 215 GLU B O 1
ATOM 4332 N N . SER B 1 216 ? -10.523 -49.562 -9.133 1 92.38 216 SER B N 1
ATOM 4333 C CA . SER B 1 216 ? -11.203 -50.875 -9.148 1 92.38 216 SER B CA 1
ATOM 4334 C C . SER B 1 216 ? -10.352 -51.938 -9.836 1 92.38 216 SER B C 1
ATOM 4336 O O . SER B 1 216 ? -10.641 -53.125 -9.734 1 92.38 216 SER B O 1
ATOM 4338 N N . MET B 1 217 ? -9.328 -51.531 -10.477 1 91.75 217 MET B N 1
ATOM 4339 C CA . MET B 1 217 ? -8.469 -52.438 -11.211 1 91.75 217 MET B CA 1
ATOM 4340 C C . MET B 1 217 ? -7.32 -52.938 -10.336 1 91.75 217 MET B C 1
ATOM 4342 O O . MET B 1 217 ? -6.828 -52.219 -9.477 1 91.75 217 MET B O 1
ATOM 4346 N N . THR B 1 218 ? -6.996 -54.156 -10.578 1 90 218 THR B N 1
ATOM 4347 C CA . THR B 1 218 ? -5.762 -54.625 -9.969 1 90 218 THR B CA 1
ATOM 4348 C C . THR B 1 218 ? -4.547 -54 -10.648 1 90 218 THR B C 1
ATOM 4350 O O . THR B 1 218 ? -4.617 -53.625 -11.82 1 90 218 THR B O 1
ATOM 4353 N N . ASP B 1 219 ? -3.506 -53.938 -10 1 86.75 219 ASP B N 1
ATOM 4354 C CA . ASP B 1 219 ? -2.305 -53.312 -10.539 1 86.75 219 ASP B CA 1
ATOM 4355 C C . ASP B 1 219 ? -1.878 -53.969 -11.852 1 86.75 219 ASP B C 1
ATOM 4357 O O . ASP B 1 219 ? -1.45 -53.312 -12.789 1 86.75 219 ASP B O 1
ATOM 4361 N N . ASP B 1 220 ? -2.027 -55.219 -11.906 1 89.25 220 ASP B N 1
ATOM 4362 C CA . ASP B 1 220 ? -1.585 -55.969 -13.078 1 89.25 220 ASP B CA 1
ATOM 4363 C C . ASP B 1 220 ? -2.494 -55.719 -14.273 1 89.25 220 ASP B C 1
ATOM 4365 O O . ASP B 1 220 ? -2.092 -55.906 -15.422 1 89.25 220 ASP B O 1
ATOM 4369 N N . ALA B 1 221 ? -3.65 -55.281 -13.953 1 91.38 221 ALA B N 1
ATOM 4370 C CA . ALA B 1 221 ? -4.637 -55.062 -15.008 1 91.38 221 ALA B CA 1
ATOM 4371 C C . ALA B 1 221 ? -4.387 -53.75 -15.742 1 91.38 221 ALA B C 1
ATOM 4373 O O . ALA B 1 221 ? -4.895 -53.531 -16.844 1 91.38 221 ALA B O 1
ATOM 4374 N N . ILE B 1 222 ? -3.66 -52.875 -15.156 1 93.88 222 ILE B N 1
ATOM 4375 C CA . ILE B 1 222 ? -3.311 -51.625 -15.805 1 93.88 222 ILE B CA 1
ATOM 4376 C C . ILE B 1 222 ? -2.039 -51.781 -16.625 1 93.88 222 ILE B C 1
ATOM 4378 O O . ILE B 1 222 ? -0.977 -52.094 -16.094 1 93.88 222 ILE B O 1
ATOM 4382 N N . SER B 1 223 ? -2.145 -51.625 -17.922 1 95.19 223 SER B N 1
ATOM 4383 C CA . SER B 1 223 ? -0.954 -51.75 -18.766 1 95.19 223 SER B CA 1
ATOM 4384 C C . SER B 1 223 ? 0.031 -50.625 -18.5 1 95.19 223 SER B C 1
ATOM 4386 O O . SER B 1 223 ? -0.358 -49.562 -18.016 1 95.19 223 SER B O 1
ATOM 4388 N N . GLU B 1 224 ? 1.274 -50.844 -18.797 1 96.38 224 GLU B N 1
ATOM 4389 C CA . GLU B 1 224 ? 2.289 -49.781 -18.641 1 96.38 224 GLU B CA 1
ATOM 4390 C C . GLU B 1 224 ? 1.954 -48.562 -19.469 1 96.38 224 GLU B C 1
ATOM 4392 O O . GLU B 1 224 ? 2.125 -47.438 -19.016 1 96.38 224 GLU B O 1
ATOM 4397 N N . GLU B 1 225 ? 1.453 -48.719 -20.656 1 95.94 225 GLU B N 1
ATOM 4398 C CA . GLU B 1 225 ? 1.081 -47.625 -21.531 1 95.94 225 GLU B CA 1
ATOM 4399 C C . GLU B 1 225 ? -0.077 -46.812 -20.953 1 95.94 225 GLU B C 1
ATOM 4401 O O . GLU B 1 225 ? -0.056 -45.594 -20.969 1 95.94 225 GLU B O 1
ATOM 4406 N N . ASP B 1 226 ? -1.088 -47.531 -20.422 1 95.38 226 ASP B N 1
ATOM 4407 C CA . ASP B 1 226 ? -2.23 -46.875 -19.828 1 95.38 226 ASP B CA 1
ATOM 4408 C C . ASP B 1 226 ? -1.807 -46.062 -18.594 1 95.38 226 ASP B C 1
ATOM 4410 O O . ASP B 1 226 ? -2.309 -44.969 -18.359 1 95.38 226 ASP B O 1
ATOM 4414 N N . ALA B 1 227 ? -0.897 -46.656 -17.812 1 97.12 227 ALA B N 1
ATOM 4415 C CA . ALA B 1 227 ? -0.364 -45.969 -16.656 1 97.12 227 ALA B CA 1
ATOM 4416 C C . ALA B 1 227 ? 0.375 -44.688 -17.062 1 97.12 227 ALA B C 1
ATOM 4418 O O . ALA B 1 227 ? 0.209 -43.625 -16.453 1 97.12 227 ALA B O 1
ATOM 4419 N N . PHE B 1 228 ? 1.166 -44.75 -18.094 1 97.38 228 PHE B N 1
ATOM 4420 C CA . PHE B 1 228 ? 1.893 -43.594 -18.641 1 97.38 228 PHE B CA 1
ATOM 4421 C C . PHE B 1 228 ? 0.932 -42.5 -19.031 1 97.38 228 PHE B C 1
ATOM 4423 O O . PHE B 1 228 ? 1.105 -41.344 -18.625 1 97.38 228 PHE B O 1
ATOM 4430 N N . LYS B 1 229 ? -0.078 -42.875 -19.797 1 95.94 229 LYS B N 1
ATOM 4431 C CA . LYS B 1 229 ? -1.053 -41.906 -20.281 1 95.94 229 LYS B CA 1
ATOM 4432 C C . LYS B 1 229 ? -1.778 -41.219 -19.125 1 95.94 229 LYS B C 1
ATOM 4434 O O . LYS B 1 229 ? -1.918 -40 -19.109 1 95.94 229 LYS B O 1
ATOM 4439 N N . MET B 1 230 ? -2.188 -42.031 -18.172 1 96.75 230 MET B N 1
ATOM 4440 C CA . MET B 1 230 ? -2.953 -41.531 -17.047 1 96.75 230 MET B CA 1
ATOM 4441 C C . MET B 1 230 ? -2.117 -40.562 -16.219 1 96.75 230 MET B C 1
ATOM 4443 O O . MET B 1 230 ? -2.574 -39.438 -15.898 1 96.75 230 MET B O 1
ATOM 4447 N N . ARG B 1 231 ? -0.844 -40.938 -15.883 1 97.94 231 ARG B N 1
ATOM 4448 C CA . ARG B 1 231 ? 0.032 -40.062 -15.094 1 97.94 231 ARG B CA 1
ATOM 4449 C C . ARG B 1 231 ? 0.293 -38.75 -15.812 1 97.94 231 ARG B C 1
ATOM 4451 O O . ARG B 1 231 ? 0.18 -37.656 -15.219 1 97.94 231 ARG B O 1
ATOM 4458 N N . LEU B 1 232 ? 0.588 -38.844 -17.062 1 97.31 232 LEU B N 1
ATOM 4459 C CA . LEU B 1 232 ? 0.897 -37.625 -17.812 1 97.31 232 LEU B CA 1
ATOM 4460 C C . LEU B 1 232 ? -0.317 -36.688 -17.875 1 97.31 232 LEU B C 1
ATOM 4462 O O . LEU B 1 232 ? -0.196 -35.5 -17.672 1 97.31 232 LEU B O 1
ATOM 4466 N N . LEU B 1 233 ? -1.477 -37.281 -18.156 1 96.06 233 LEU B N 1
ATOM 4467 C CA . LEU B 1 233 ? -2.684 -36.469 -18.328 1 96.06 233 LEU B CA 1
ATOM 4468 C C . LEU B 1 233 ? -3.113 -35.844 -17.016 1 96.06 233 LEU B C 1
ATOM 4470 O O . LEU B 1 233 ? -3.455 -34.656 -16.969 1 96.06 233 LEU B O 1
ATOM 4474 N N . VAL B 1 234 ? -3.096 -36.625 -15.914 1 97.69 234 VAL B N 1
ATOM 4475 C CA . VAL B 1 234 ? -3.541 -36.062 -14.641 1 97.69 234 VAL B CA 1
ATOM 4476 C C . VAL B 1 234 ? -2.615 -34.906 -14.219 1 97.69 234 VAL B C 1
ATOM 4478 O O . VAL B 1 234 ? -3.078 -33.875 -13.758 1 97.69 234 VAL B O 1
ATOM 4481 N N . ILE B 1 235 ? -1.293 -35.062 -14.398 1 97.88 235 ILE B N 1
ATOM 4482 C CA . ILE B 1 235 ? -0.339 -34.031 -14.023 1 97.88 235 ILE B CA 1
ATOM 4483 C C . ILE B 1 235 ? -0.48 -32.812 -14.969 1 97.88 235 ILE B C 1
ATOM 4485 O O . ILE B 1 235 ? -0.426 -31.672 -14.539 1 97.88 235 ILE B O 1
ATOM 4489 N N . HIS B 1 236 ? -0.682 -33.094 -16.25 1 96.69 236 HIS B N 1
ATOM 4490 C CA . HIS B 1 236 ? -0.828 -32.031 -17.234 1 96.69 236 HIS B CA 1
ATOM 4491 C C . HIS B 1 236 ? -2.004 -31.125 -16.891 1 96.69 236 HIS B C 1
ATOM 4493 O O . HIS B 1 236 ? -1.864 -29.906 -16.875 1 96.69 236 HIS B O 1
ATOM 4499 N N . PHE B 1 237 ? -3.105 -31.688 -16.594 1 96.19 237 PHE B N 1
ATOM 4500 C CA . PHE B 1 237 ? -4.301 -30.906 -16.328 1 96.19 237 PHE B CA 1
ATOM 4501 C C . PHE B 1 237 ? -4.215 -30.25 -14.945 1 96.19 237 PHE B C 1
ATOM 4503 O O . PHE B 1 237 ? -4.664 -29.109 -14.766 1 96.19 237 PHE B O 1
ATOM 4510 N N . TYR B 1 238 ? -3.604 -30.922 -14 1 97.19 238 TYR B N 1
ATOM 4511 C CA . TYR B 1 238 ? -3.477 -30.391 -12.648 1 97.19 238 TYR B CA 1
ATOM 4512 C C . TYR B 1 238 ? -2.506 -29.203 -12.617 1 97.19 238 TYR B C 1
ATOM 4514 O O . TYR B 1 238 ? -2.797 -28.172 -12.023 1 97.19 238 TYR B O 1
ATOM 4522 N N . ARG B 1 239 ? -1.369 -29.359 -13.273 1 96.19 239 ARG B N 1
ATOM 4523 C CA . ARG B 1 239 ? -0.321 -28.344 -13.219 1 96.19 239 ARG B CA 1
ATOM 4524 C C . ARG B 1 239 ? -0.808 -27.016 -13.805 1 96.19 239 ARG B C 1
ATOM 4526 O O . ARG B 1 239 ? -0.386 -25.938 -13.367 1 96.19 239 ARG B O 1
ATOM 4533 N N . ARG B 1 240 ? -1.668 -27.078 -14.773 1 94 240 ARG B N 1
ATOM 4534 C CA . ARG B 1 240 ? -2.178 -25.891 -15.438 1 94 240 ARG B CA 1
ATOM 4535 C C . ARG B 1 240 ? -3 -25.031 -14.477 1 94 240 ARG B C 1
ATOM 4537 O O . ARG B 1 240 ? -3.115 -23.812 -14.664 1 94 240 ARG B O 1
ATOM 4544 N N . ILE B 1 241 ? -3.564 -25.625 -13.484 1 95.44 241 ILE B N 1
ATOM 4545 C CA . ILE B 1 241 ? -4.375 -24.922 -12.492 1 95.44 241 ILE B CA 1
ATOM 4546 C C . ILE B 1 241 ? -3.49 -24.469 -11.328 1 95.44 241 ILE B C 1
ATOM 4548 O O . ILE B 1 241 ? -3.482 -23.297 -10.961 1 95.44 241 ILE B O 1
ATOM 4552 N N . ILE B 1 242 ? -2.666 -25.406 -10.789 1 94.12 242 ILE B N 1
ATOM 4553 C CA . ILE B 1 242 ? -1.944 -25.203 -9.539 1 94.12 242 ILE B CA 1
ATOM 4554 C C . ILE B 1 242 ? -0.871 -24.125 -9.742 1 94.12 242 ILE B C 1
ATOM 4556 O O . ILE B 1 242 ? -0.567 -23.359 -8.82 1 94.12 242 ILE B O 1
ATOM 4560 N N . VAL B 1 243 ? -0.299 -24.062 -10.922 1 90.75 243 VAL B N 1
ATOM 4561 C CA . VAL B 1 243 ? 0.744 -23.078 -11.195 1 90.75 243 VAL B CA 1
ATOM 4562 C C . VAL B 1 243 ? 0.139 -21.672 -11.219 1 90.75 243 VAL B C 1
ATOM 4564 O O . VAL B 1 243 ? 0.8 -20.703 -10.852 1 90.75 243 VAL B O 1
ATOM 4567 N N . LYS B 1 244 ? -1.129 -21.562 -11.586 1 90.31 244 LYS B N 1
ATOM 4568 C CA . LYS B 1 244 ? -1.815 -20.281 -11.656 1 90.31 244 LYS B CA 1
ATOM 4569 C C . LYS B 1 244 ? -2.451 -19.922 -10.312 1 90.31 244 LYS B C 1
ATOM 4571 O O . LYS B 1 244 ? -2.838 -18.766 -10.094 1 90.31 244 LYS B O 1
ATOM 4576 N N . ASP B 1 245 ? -2.631 -20.875 -9.469 1 92.12 245 ASP B N 1
ATOM 4577 C CA . ASP B 1 245 ? -3.195 -20.656 -8.141 1 92.12 245 ASP B CA 1
ATOM 4578 C C . ASP B 1 245 ? -2.258 -19.812 -7.277 1 92.12 245 ASP B C 1
ATOM 4580 O O . ASP B 1 245 ? -1.089 -20.172 -7.102 1 92.12 245 ASP B O 1
ATOM 4584 N N . PRO B 1 246 ? -2.689 -18.75 -6.742 1 90.12 246 PRO B N 1
ATOM 4585 C CA . PRO B 1 246 ? -1.834 -17.891 -5.934 1 90.12 246 PRO B CA 1
ATOM 4586 C C . PRO B 1 246 ? -1.541 -18.469 -4.551 1 90.12 246 PRO B C 1
ATOM 4588 O O . PRO B 1 246 ? -0.729 -17.906 -3.805 1 90.12 246 PRO B O 1
ATOM 4591 N N . ASP B 1 247 ? -2.129 -19.562 -4.195 1 89.69 247 ASP B N 1
ATOM 4592 C CA . ASP B 1 247 ? -1.866 -20.25 -2.93 1 89.69 247 ASP B CA 1
ATOM 4593 C C . ASP B 1 247 ? -2.25 -19.359 -1.745 1 89.69 247 ASP B C 1
ATOM 4595 O O . ASP B 1 247 ? -1.456 -19.172 -0.822 1 89.69 247 ASP B O 1
ATOM 4599 N N . LEU B 1 248 ? -3.428 -18.891 -1.74 1 92.81 248 LEU B N 1
ATOM 4600 C CA . LEU B 1 248 ? -3.908 -18.031 -0.665 1 92.81 248 LEU B CA 1
ATOM 4601 C C . LEU B 1 248 ? -4.168 -18.828 0.602 1 92.81 248 LEU B C 1
ATOM 4603 O O . LEU B 1 248 ? -4.492 -20.016 0.531 1 92.81 248 LEU B O 1
ATOM 4607 N N . PRO B 1 249 ? -3.99 -18.25 1.73 1 91.62 249 PRO B N 1
ATOM 4608 C CA . PRO B 1 249 ? -4.387 -18.922 2.973 1 91.62 249 PRO B CA 1
ATOM 4609 C C . PRO B 1 249 ? -5.852 -19.344 2.969 1 91.62 249 PRO B C 1
ATOM 4611 O O . PRO B 1 249 ? -6.707 -18.641 2.438 1 91.62 249 PRO B O 1
ATOM 4614 N N . THR B 1 250 ? -6.121 -20.438 3.609 1 89.25 250 THR B N 1
ATOM 4615 C CA . THR B 1 250 ? -7.461 -21.016 3.625 1 89.25 250 THR B CA 1
ATOM 4616 C C . THR B 1 250 ? -8.469 -20.031 4.23 1 89.25 250 THR B C 1
ATOM 4618 O O . THR B 1 250 ? -9.625 -20 3.822 1 89.25 250 THR B O 1
ATOM 4621 N N . GLU B 1 251 ? -8.016 -19.203 5.176 1 89.25 251 GLU B N 1
ATOM 4622 C CA . GLU B 1 251 ? -8.875 -18.234 5.848 1 89.25 251 GLU B CA 1
ATOM 4623 C C . GLU B 1 251 ? -9.438 -17.219 4.859 1 89.25 251 GLU B C 1
ATOM 4625 O O . GLU B 1 251 ? -10.453 -16.578 5.129 1 89.25 251 GLU B O 1
ATOM 4630 N N . LEU B 1 252 ? -8.75 -17.062 3.756 1 91.88 252 LEU B N 1
ATOM 4631 C CA . LEU B 1 252 ? -9.148 -16.047 2.781 1 91.88 252 LEU B CA 1
ATOM 4632 C C . LEU B 1 252 ? -9.984 -16.672 1.664 1 91.88 252 LEU B C 1
ATOM 4634 O O . LEU B 1 252 ? -10.43 -15.969 0.754 1 91.88 252 LEU B O 1
ATOM 4638 N N . LEU B 1 253 ? -10.211 -17.969 1.727 1 92.94 253 LEU B N 1
ATOM 4639 C CA . LEU B 1 253 ? -10.883 -18.703 0.66 1 92.94 253 LEU B CA 1
ATOM 4640 C C . LEU B 1 253 ? -12.258 -19.188 1.111 1 92.94 253 LEU B C 1
ATOM 4642 O O . LEU B 1 253 ? -12.523 -19.281 2.312 1 92.94 253 LEU B O 1
ATOM 4646 N N . PRO B 1 254 ? -13.117 -19.453 0.109 1 91.31 254 PRO B N 1
ATOM 4647 C CA . PRO B 1 254 ? -14.406 -20.047 0.476 1 91.31 254 PRO B CA 1
ATOM 4648 C C . PRO B 1 254 ? -14.258 -21.375 1.197 1 91.31 254 PRO B C 1
ATOM 4650 O O . PRO B 1 254 ? -13.266 -22.078 0.996 1 91.31 254 PRO B O 1
ATOM 4653 N N . GLU B 1 255 ? -15.203 -21.656 1.967 1 90.44 255 GLU B N 1
ATOM 4654 C CA . GLU B 1 255 ? -15.172 -22.875 2.762 1 90.44 255 GLU B CA 1
ATOM 4655 C C . GLU B 1 255 ? -15.102 -24.109 1.869 1 90.44 255 GLU B C 1
ATOM 4657 O O . GLU B 1 255 ? -14.477 -25.109 2.232 1 90.44 255 GLU B O 1
ATOM 4662 N N . ASP B 1 256 ? -15.672 -24.109 0.728 1 93.5 256 ASP B N 1
ATOM 4663 C CA . ASP B 1 256 ? -15.734 -25.266 -0.168 1 93.5 256 ASP B CA 1
ATOM 4664 C C . ASP B 1 256 ? -14.656 -25.172 -1.247 1 93.5 256 ASP B C 1
ATOM 4666 O O . ASP B 1 256 ? -14.859 -25.641 -2.371 1 93.5 256 ASP B O 1
ATOM 4670 N N . TRP B 1 257 ? -13.586 -24.594 -0.917 1 94.38 257 TRP B N 1
ATOM 4671 C CA . TRP B 1 257 ? -12.492 -24.469 -1.877 1 94.38 257 TRP B CA 1
ATOM 4672 C C . TRP B 1 257 ? -12.047 -25.859 -2.359 1 94.38 257 TRP B C 1
ATOM 4674 O O . TRP B 1 257 ? -11.68 -26.719 -1.553 1 94.38 257 TRP B O 1
ATOM 4684 N N . PRO B 1 258 ? -12.047 -26.078 -3.631 1 96.81 258 PRO B N 1
ATOM 4685 C CA . PRO B 1 258 ? -11.953 -27.438 -4.176 1 96.81 258 PRO B CA 1
ATOM 4686 C C . PRO B 1 258 ? -10.508 -27.938 -4.281 1 96.81 258 PRO B C 1
ATOM 4688 O O . PRO B 1 258 ? -10.273 -29.094 -4.613 1 96.81 258 PRO B O 1
ATOM 4691 N N . ARG B 1 259 ? -9.492 -27.188 -4.031 1 94.88 259 ARG B N 1
ATOM 4692 C CA . ARG B 1 259 ? -8.102 -27.531 -4.277 1 94.88 259 ARG B CA 1
ATOM 4693 C C . ARG B 1 259 ? -7.715 -28.812 -3.553 1 94.88 259 ARG B C 1
ATOM 4695 O O . ARG B 1 259 ? -7.055 -29.672 -4.125 1 94.88 259 ARG B O 1
ATOM 4702 N N . LYS B 1 260 ? -8.094 -28.906 -2.32 1 93.62 260 LYS B N 1
ATOM 4703 C CA . LYS B 1 260 ? -7.723 -30.078 -1.536 1 93.62 260 LYS B CA 1
ATOM 4704 C C . LYS B 1 260 ? -8.219 -31.359 -2.201 1 93.62 260 LYS B C 1
ATOM 4706 O O . LYS B 1 260 ? -7.492 -32.344 -2.275 1 93.62 260 LYS B O 1
ATOM 4711 N N . GLU B 1 261 ? -9.414 -31.344 -2.576 1 96.56 261 GLU B N 1
ATOM 4712 C CA . GLU B 1 261 ? -9.984 -32.5 -3.252 1 96.56 261 GLU B CA 1
ATOM 4713 C C . GLU B 1 261 ? -9.25 -32.812 -4.555 1 96.56 261 GLU B C 1
ATOM 4715 O O . GLU B 1 261 ? -8.953 -33.969 -4.848 1 96.56 261 GLU B O 1
ATOM 4720 N N . ALA B 1 262 ? -8.969 -31.781 -5.332 1 97.56 262 ALA B N 1
ATOM 4721 C CA . ALA B 1 262 ? -8.227 -31.953 -6.582 1 97.56 262 ALA B CA 1
ATOM 4722 C C . ALA B 1 262 ? -6.844 -32.531 -6.328 1 97.56 262 ALA B C 1
ATOM 4724 O O . ALA B 1 262 ? -6.402 -33.438 -7.043 1 97.56 262 ALA B O 1
ATOM 4725 N N . GLU B 1 263 ? -6.211 -32 -5.367 1 96.06 263 GLU B N 1
ATOM 4726 C CA . GLU B 1 263 ? -4.883 -32.469 -5 1 96.06 263 GLU B CA 1
ATOM 4727 C C . GLU B 1 263 ? -4.918 -33.938 -4.578 1 96.06 263 GLU B C 1
ATOM 4729 O O . GLU B 1 263 ? -4.098 -34.75 -5.027 1 96.06 263 GLU B O 1
ATOM 4734 N N . GLN B 1 264 ? -5.855 -34.281 -3.742 1 96.56 264 GLN B N 1
ATOM 4735 C CA . GLN B 1 264 ? -5.969 -35.656 -3.271 1 96.56 264 GLN B CA 1
ATOM 4736 C C . GLN B 1 264 ? -6.262 -36.594 -4.426 1 96.56 264 GLN B C 1
ATOM 4738 O O . GLN B 1 264 ? -5.715 -37.688 -4.48 1 96.56 264 GLN B O 1
ATOM 4743 N N . LEU B 1 265 ? -7.117 -36.188 -5.262 1 98 265 LEU B N 1
ATOM 4744 C CA . LEU B 1 265 ? -7.418 -36.969 -6.449 1 98 265 LEU B CA 1
ATOM 4745 C C . LEU B 1 265 ? -6.16 -37.188 -7.285 1 98 265 LEU B C 1
ATOM 4747 O O . LEU B 1 265 ? -5.898 -38.312 -7.73 1 98 265 LEU B O 1
ATOM 4751 N N . THR B 1 266 ? -5.379 -36.156 -7.496 1 98.25 266 THR B N 1
ATOM 4752 C CA . THR B 1 266 ? -4.129 -36.25 -8.242 1 98.25 266 THR B CA 1
ATOM 4753 C C . THR B 1 266 ? -3.158 -37.219 -7.57 1 98.25 266 THR B C 1
ATOM 4755 O O . THR B 1 266 ? -2.568 -38.062 -8.234 1 98.25 266 THR B O 1
ATOM 4758 N N . ILE B 1 267 ? -3.068 -37.062 -6.285 1 97.06 267 ILE B N 1
ATOM 4759 C CA . ILE B 1 267 ? -2.17 -37.906 -5.504 1 97.06 267 ILE B CA 1
ATOM 4760 C C . ILE B 1 267 ? -2.584 -39.375 -5.645 1 97.06 267 ILE B C 1
ATOM 4762 O O . ILE B 1 267 ? -1.746 -40.25 -5.902 1 97.06 267 ILE B O 1
ATOM 4766 N N . ASN B 1 268 ? -3.863 -39.656 -5.465 1 97.44 268 ASN B N 1
ATOM 4767 C CA . ASN B 1 268 ? -4.371 -41 -5.551 1 97.44 268 ASN B CA 1
ATOM 4768 C C . ASN B 1 268 ? -4.062 -41.625 -6.906 1 97.44 268 ASN B C 1
ATOM 4770 O O . ASN B 1 268 ? -3.531 -42.75 -6.973 1 97.44 268 ASN B O 1
ATOM 4774 N N . ILE B 1 269 ? -4.344 -40.938 -7.926 1 97.88 269 ILE B N 1
ATOM 4775 C CA . ILE B 1 269 ? -4.121 -41.438 -9.273 1 97.88 269 ILE B CA 1
ATOM 4776 C C . ILE B 1 269 ? -2.623 -41.625 -9.508 1 97.88 269 ILE B C 1
ATOM 4778 O O . ILE B 1 269 ? -2.195 -42.688 -9.984 1 97.88 269 ILE B O 1
ATOM 4782 N N . TYR B 1 270 ? -1.872 -40.625 -9.172 1 97.88 270 TYR B N 1
ATOM 4783 C CA . TYR B 1 270 ? -0.428 -40.656 -9.375 1 97.88 270 TYR B CA 1
ATOM 4784 C C . TYR B 1 270 ? 0.196 -41.844 -8.672 1 97.88 270 TYR B C 1
ATOM 4786 O O . TYR B 1 270 ? 0.971 -42.594 -9.273 1 97.88 270 TYR B O 1
ATOM 4794 N N . ARG B 1 271 ? -0.164 -42.094 -7.492 1 96.5 271 ARG B N 1
ATOM 4795 C CA . ARG B 1 271 ? 0.407 -43.188 -6.691 1 96.5 271 ARG B CA 1
ATOM 4796 C C . ARG B 1 271 ? 0.036 -44.531 -7.27 1 96.5 271 ARG B C 1
ATOM 4798 O O . ARG B 1 271 ? 0.838 -45.469 -7.23 1 96.5 271 ARG B O 1
ATOM 4805 N N . LYS B 1 272 ? -1.12 -44.625 -7.754 1 96.56 272 LYS B N 1
ATOM 4806 C CA . LYS B 1 272 ? -1.612 -45.875 -8.297 1 96.56 272 LYS B CA 1
ATOM 4807 C C . LYS B 1 272 ? -0.85 -46.281 -9.562 1 96.56 272 LYS B C 1
ATOM 4809 O O . LYS B 1 272 ? -0.622 -47.469 -9.82 1 96.56 272 LYS B O 1
ATOM 4814 N N . VAL B 1 273 ? -0.368 -45.281 -10.32 1 97.12 273 VAL B N 1
ATOM 4815 C CA . VAL B 1 273 ? 0.099 -45.656 -11.656 1 97.12 273 VAL B CA 1
ATOM 4816 C C . VAL B 1 273 ? 1.584 -45.312 -11.789 1 97.12 273 VAL B C 1
ATOM 4818 O O . VAL B 1 273 ? 2.223 -45.688 -12.773 1 97.12 273 VAL B O 1
ATOM 4821 N N . HIS B 1 274 ? 2.209 -44.625 -10.883 1 96.62 274 HIS B N 1
ATOM 4822 C CA . HIS B 1 274 ? 3.502 -44 -11.078 1 96.62 274 HIS B CA 1
ATOM 4823 C C . HIS B 1 274 ? 4.57 -45 -11.461 1 96.62 274 HIS B C 1
ATOM 4825 O O . HIS B 1 274 ? 5.383 -44.75 -12.359 1 96.62 274 HIS B O 1
ATOM 4831 N N . ASP B 1 275 ? 4.566 -46.156 -10.828 1 95.44 275 ASP B N 1
ATOM 4832 C CA . ASP B 1 275 ? 5.629 -47.125 -11.039 1 95.44 275 ASP B CA 1
ATOM 4833 C C . ASP B 1 275 ? 5.555 -47.719 -12.445 1 95.44 275 ASP B C 1
ATOM 4835 O O . ASP B 1 275 ? 6.551 -47.75 -13.172 1 95.44 275 ASP B O 1
ATOM 4839 N N . LYS B 1 276 ? 4.418 -48.219 -12.852 1 96.5 276 LYS B N 1
ATOM 4840 C CA . LYS B 1 276 ? 4.223 -48.781 -14.188 1 96.5 276 LYS B CA 1
ATOM 4841 C C . LYS B 1 276 ? 4.438 -47.75 -15.266 1 96.5 276 LYS B C 1
ATOM 4843 O O . LYS B 1 276 ? 4.953 -48.031 -16.344 1 96.5 276 LYS B O 1
ATOM 4848 N N . ALA B 1 277 ? 3.965 -46.562 -14.938 1 97.44 277 ALA B N 1
ATOM 4849 C CA . ALA B 1 277 ? 4.16 -45.469 -15.883 1 97.44 277 ALA B CA 1
ATOM 4850 C C . ALA B 1 277 ? 5.641 -45.219 -16.141 1 97.44 277 ALA B C 1
ATOM 4852 O O . ALA B 1 277 ? 6.066 -45.031 -17.281 1 97.44 277 ALA B O 1
ATOM 4853 N N . MET B 1 278 ? 6.402 -45.188 -15.07 1 95.88 278 MET B N 1
ATOM 4854 C CA . MET B 1 278 ? 7.84 -44.969 -15.203 1 95.88 278 MET B CA 1
ATOM 4855 C C . MET B 1 278 ? 8.5 -46.094 -15.969 1 95.88 278 MET B C 1
ATOM 4857 O O . MET B 1 278 ? 9.359 -45.875 -16.828 1 95.88 278 MET B O 1
ATOM 4861 N N . LYS B 1 279 ? 8.109 -47.281 -15.719 1 95.88 279 LYS B N 1
ATOM 4862 C CA . LYS B 1 279 ? 8.641 -48.469 -16.422 1 95.88 279 LYS B CA 1
ATOM 4863 C C . LYS B 1 279 ? 8.406 -48.344 -17.922 1 95.88 279 LYS B C 1
ATOM 4865 O O . LYS B 1 279 ? 9.281 -48.688 -18.719 1 95.88 279 LYS B O 1
ATOM 4870 N N . TYR B 1 280 ? 7.227 -47.906 -18.25 1 96.5 280 TYR B N 1
ATOM 4871 C CA . TYR B 1 280 ? 6.91 -47.719 -19.656 1 96.5 280 TYR B CA 1
ATOM 4872 C C . TYR B 1 280 ? 7.93 -46.781 -20.328 1 96.5 280 TYR B C 1
ATOM 4874 O O . TYR B 1 280 ? 8.453 -47.125 -21.391 1 96.5 280 TYR B O 1
ATOM 4882 N N . VAL B 1 281 ? 8.195 -45.656 -19.703 1 95.62 281 VAL B N 1
ATOM 4883 C CA . VAL B 1 281 ? 9.086 -44.656 -20.281 1 95.62 281 VAL B CA 1
ATOM 4884 C C . VAL B 1 281 ? 10.516 -45.188 -20.297 1 95.62 281 VAL B C 1
ATOM 4886 O O . VAL B 1 281 ? 11.234 -45 -21.281 1 95.62 281 VAL B O 1
ATOM 4889 N N . MET B 1 282 ? 10.898 -45.844 -19.266 1 92.81 282 MET B N 1
ATOM 4890 C CA . MET B 1 282 ? 12.242 -46.406 -19.188 1 92.81 282 MET B CA 1
ATOM 4891 C C . MET B 1 282 ? 12.453 -47.469 -20.281 1 92.81 282 MET B C 1
ATOM 4893 O O . MET B 1 282 ? 13.555 -47.562 -20.828 1 92.81 282 MET B O 1
ATOM 4897 N N . ASP B 1 283 ? 11.43 -48.156 -20.594 1 93.5 283 ASP B N 1
ATOM 4898 C CA . ASP B 1 283 ? 11.531 -49.25 -21.562 1 93.5 283 ASP B CA 1
ATOM 4899 C C . ASP B 1 283 ? 11.414 -48.719 -23 1 93.5 283 ASP B C 1
ATOM 4901 O O . ASP B 1 283 ? 11.906 -49.344 -23.938 1 93.5 283 ASP B O 1
ATOM 4905 N N . SER B 1 284 ? 10.812 -47.562 -23.109 1 92.31 284 SER B N 1
ATOM 4906 C CA . SER B 1 284 ? 10.469 -47.125 -24.469 1 92.31 284 SER B CA 1
ATOM 4907 C C . SER B 1 284 ? 11.32 -45.938 -24.906 1 92.31 284 SER B C 1
ATOM 4909 O O . SER B 1 284 ? 11.086 -45.375 -25.969 1 92.31 284 SER B O 1
ATOM 4911 N N . SER B 1 285 ? 12.227 -45.562 -24.125 1 91.38 285 SER B N 1
ATOM 4912 C CA . SER B 1 285 ? 12.961 -44.344 -24.453 1 91.38 285 SER B CA 1
ATOM 4913 C C . SER B 1 285 ? 14.469 -44.562 -24.375 1 91.38 285 SER B C 1
ATOM 4915 O O . SER B 1 285 ? 14.938 -45.438 -23.641 1 91.38 285 SER B O 1
ATOM 4917 N N . GLU B 1 286 ? 15.109 -43.781 -25.141 1 88.69 286 GLU B N 1
ATOM 4918 C CA . GLU B 1 286 ? 16.562 -43.906 -25.156 1 88.69 286 GLU B CA 1
ATOM 4919 C C . GLU B 1 286 ? 17.219 -42.531 -25.172 1 88.69 286 GLU B C 1
ATOM 4921 O O . GLU B 1 286 ? 16.594 -41.531 -25.5 1 88.69 286 GLU B O 1
ATOM 4926 N N . THR B 1 287 ? 18.469 -42.531 -24.766 1 86.19 287 THR B N 1
ATOM 4927 C CA . THR B 1 287 ? 19.406 -41.406 -24.844 1 86.19 287 THR B CA 1
ATOM 4928 C C . THR B 1 287 ? 20.625 -41.781 -25.672 1 86.19 287 THR B C 1
ATOM 4930 O O . THR B 1 287 ? 20.766 -42.938 -26.109 1 86.19 287 THR B O 1
ATOM 4933 N N . PRO B 1 288 ? 21.422 -40.75 -25.922 1 84 288 PRO B N 1
ATOM 4934 C CA . PRO B 1 288 ? 22.625 -41.125 -26.688 1 84 288 PRO B CA 1
ATOM 4935 C C . PRO B 1 288 ? 23.438 -42.219 -26.016 1 84 288 PRO B C 1
ATOM 4937 O O . PRO B 1 288 ? 24.156 -42.969 -26.703 1 84 288 PRO B O 1
ATOM 4940 N N . ASN B 1 289 ? 23.281 -42.312 -24.781 1 83.56 289 ASN B N 1
ATOM 4941 C CA . ASN B 1 289 ? 24.078 -43.281 -24.031 1 83.56 289 ASN B CA 1
ATOM 4942 C C . ASN B 1 289 ? 23.312 -44.562 -23.781 1 83.56 289 ASN B C 1
ATOM 4944 O O . ASN B 1 289 ? 23.703 -45.406 -22.953 1 83.56 289 ASN B O 1
ATOM 4948 N N . GLY B 1 290 ? 22.203 -44.688 -24.438 1 86.81 290 GLY B N 1
ATOM 4949 C CA . GLY B 1 290 ? 21.406 -45.875 -24.25 1 86.81 290 GLY B CA 1
ATOM 4950 C C . GLY B 1 290 ? 20.062 -45.594 -23.609 1 86.81 290 GLY B C 1
ATOM 4951 O O . GLY B 1 290 ? 19.297 -44.75 -24.078 1 86.81 290 GLY B O 1
ATOM 4952 N N . LYS B 1 291 ? 19.844 -46.344 -22.5 1 88.5 291 LYS B N 1
ATOM 4953 C CA . LYS B 1 291 ? 18.562 -46.219 -21.797 1 88.5 291 LYS B CA 1
ATOM 4954 C C . LYS B 1 291 ? 18.516 -44.938 -20.969 1 88.5 291 LYS B C 1
ATOM 4956 O O . LYS B 1 291 ? 19.562 -44.375 -20.641 1 88.5 291 LYS B O 1
ATOM 4961 N N . LEU B 1 292 ? 17.328 -44.5 -20.609 1 90.75 292 LEU B N 1
ATOM 4962 C CA . LEU B 1 292 ? 17.172 -43.375 -19.688 1 90.75 292 LEU B CA 1
ATOM 4963 C C . LEU B 1 292 ? 17.781 -43.688 -18.328 1 90.75 292 LEU B C 1
ATOM 4965 O O . LEU B 1 292 ? 17.703 -44.844 -17.859 1 90.75 292 LEU B O 1
ATOM 4969 N N . PRO B 1 293 ? 18.391 -42.75 -17.719 1 89.5 293 PRO B N 1
ATOM 4970 C CA . PRO B 1 293 ? 18.812 -42.969 -16.328 1 89.5 293 PRO B CA 1
ATOM 4971 C C . PRO B 1 293 ? 17.641 -43.25 -15.391 1 89.5 293 PRO B C 1
ATOM 4973 O O . PRO B 1 293 ? 16.531 -42.75 -15.625 1 89.5 293 PRO B O 1
ATOM 4976 N N . VAL B 1 294 ? 17.906 -43.969 -14.352 1 90.31 294 VAL B N 1
ATOM 4977 C CA . VAL B 1 294 ? 16.891 -44.188 -13.328 1 90.31 294 VAL B CA 1
ATOM 4978 C C . VAL B 1 294 ? 16.516 -42.875 -12.68 1 90.31 294 VAL B C 1
ATOM 4980 O O . VAL B 1 294 ? 17.328 -41.938 -12.633 1 90.31 294 VAL B O 1
ATOM 4983 N N . PRO B 1 295 ? 15.305 -42.781 -12.203 1 92.06 295 PRO B N 1
ATOM 4984 C CA . PRO B 1 295 ? 14.859 -41.5 -11.617 1 92.06 295 PRO B CA 1
ATOM 4985 C C . PRO B 1 295 ? 15.695 -41.094 -10.414 1 92.06 295 PRO B C 1
ATOM 4987 O O . PRO B 1 295 ? 16.109 -41.938 -9.617 1 92.06 295 PRO B O 1
ATOM 4990 N N . SER B 1 296 ? 15.945 -39.812 -10.242 1 91.56 296 SER B N 1
ATOM 4991 C CA . SER B 1 296 ? 16.625 -39.25 -9.07 1 91.56 296 SER B CA 1
ATOM 4992 C C . SER B 1 296 ? 15.781 -39.438 -7.812 1 91.56 296 SER B C 1
ATOM 4994 O O . SER B 1 296 ? 14.57 -39.656 -7.895 1 91.56 296 SER B O 1
ATOM 4996 N N . PRO B 1 297 ? 16.328 -39.344 -6.672 1 88.94 297 PRO B N 1
ATOM 4997 C CA . PRO B 1 297 ? 15.594 -39.469 -5.41 1 88.94 297 PRO B CA 1
ATOM 4998 C C . PRO B 1 297 ? 14.453 -38.469 -5.277 1 88.94 297 PRO B C 1
ATOM 5000 O O . PRO B 1 297 ? 13.469 -38.719 -4.59 1 88.94 297 PRO B O 1
ATOM 5003 N N . ASN B 1 298 ? 14.547 -37.375 -5.953 1 88.81 298 ASN B N 1
ATOM 5004 C CA . ASN B 1 298 ? 13.516 -36.344 -5.906 1 88.81 298 ASN B CA 1
ATOM 5005 C C . ASN B 1 298 ? 12.18 -36.844 -6.438 1 88.81 298 ASN B C 1
ATOM 5007 O O . ASN B 1 298 ? 11.125 -36.312 -6.086 1 88.81 298 ASN B O 1
ATOM 5011 N N . TYR B 1 299 ? 12.344 -37.812 -7.309 1 92.81 299 TYR B N 1
ATOM 5012 C CA . TYR B 1 299 ? 11.133 -38.406 -7.832 1 92.81 299 TYR B CA 1
ATOM 5013 C C . TYR B 1 299 ? 10.352 -39.125 -6.73 1 92.81 299 TYR B C 1
ATOM 5015 O O . TYR B 1 299 ? 9.133 -38.969 -6.621 1 92.81 299 TYR B O 1
ATOM 5023 N N . TYR B 1 300 ? 10.961 -39.75 -5.828 1 93 300 TYR B N 1
ATOM 5024 C CA . TYR B 1 300 ? 10.32 -40.656 -4.875 1 93 300 TYR B CA 1
ATOM 5025 C C . TYR B 1 300 ? 9.766 -39.875 -3.684 1 93 300 TYR B C 1
ATOM 5027 O O . TYR B 1 300 ? 8.984 -40.406 -2.9 1 93 300 TYR B O 1
ATOM 5035 N N . ILE B 1 301 ? 10.078 -38.594 -3.564 1 91.75 301 ILE B N 1
ATOM 5036 C CA . ILE B 1 301 ? 9.578 -37.812 -2.441 1 91.75 301 ILE B CA 1
ATOM 5037 C C . ILE B 1 301 ? 8.344 -37.031 -2.869 1 91.75 301 ILE B C 1
ATOM 5039 O O . ILE B 1 301 ? 7.719 -36.344 -2.051 1 91.75 301 ILE B O 1
ATOM 5043 N N . ARG B 1 302 ? 7.996 -37.125 -4.121 1 94.5 302 ARG B N 1
ATOM 5044 C CA . ARG B 1 302 ? 6.812 -36.438 -4.605 1 94.5 302 ARG B CA 1
ATOM 5045 C C . ARG B 1 302 ? 5.574 -36.844 -3.812 1 94.5 302 ARG B C 1
ATOM 5047 O O . ARG B 1 302 ? 5.434 -38 -3.426 1 94.5 302 ARG B O 1
ATOM 5054 N N . PHE B 1 303 ? 4.707 -35.875 -3.598 1 94.56 303 PHE B N 1
ATOM 5055 C CA . PHE B 1 303 ? 3.414 -36.062 -2.951 1 94.56 303 PHE B CA 1
ATOM 5056 C C . PHE B 1 303 ? 3.584 -36.75 -1.606 1 94.56 303 PHE B C 1
ATOM 5058 O O . PHE B 1 303 ? 2.818 -37.656 -1.272 1 94.56 303 PHE B O 1
ATOM 5065 N N . GLY B 1 304 ? 4.641 -36.375 -0.889 1 88.94 304 GLY B N 1
ATOM 5066 C CA . GLY B 1 304 ? 4.895 -36.906 0.449 1 88.94 304 GLY B CA 1
ATOM 5067 C C . GLY B 1 304 ? 5.566 -38.25 0.452 1 88.94 304 GLY B C 1
ATOM 5068 O O . GLY B 1 304 ? 5.707 -38.875 1.505 1 88.94 304 GLY B O 1
ATOM 5069 N N . GLY B 1 305 ? 5.887 -38.75 -0.695 1 91.31 305 GLY B N 1
ATOM 5070 C CA . GLY B 1 305 ? 6.562 -40.031 -0.801 1 91.31 305 GLY B CA 1
ATOM 5071 C C . GLY B 1 305 ? 5.836 -41.031 -1.698 1 91.31 305 GLY B C 1
ATOM 5072 O O . GLY B 1 305 ? 4.621 -41.188 -1.581 1 91.31 305 GLY B O 1
ATOM 5073 N N . LEU B 1 306 ? 6.668 -41.594 -2.635 1 88.88 306 LEU B N 1
ATOM 5074 C CA . LEU B 1 306 ? 6.117 -42.594 -3.541 1 88.88 306 LEU B CA 1
ATOM 5075 C C . LEU B 1 306 ? 6.613 -44 -3.178 1 88.88 306 LEU B C 1
ATOM 5077 O O . LEU B 1 306 ? 7.77 -44.156 -2.785 1 88.88 306 LEU B O 1
ATOM 5081 N N . SER B 1 307 ? 5.723 -44.906 -2.83 1 77.81 307 SER B N 1
ATOM 5082 C CA . SER B 1 307 ? 6.09 -46.281 -2.498 1 77.81 307 SER B CA 1
ATOM 5083 C C . SER B 1 307 ? 6.059 -47.156 -3.734 1 77.81 307 SER B C 1
ATOM 5085 O O . SER B 1 307 ? 5.328 -46.875 -4.688 1 77.81 307 SER B O 1
#

Secondary structure (DSSP, 8-state):
--HHHHHHHHHHHHSS---HHHHHHHHHHHTGGGTTSEEEHHHHHHHHHTTT--HHHHHHHHHHHHHTTSEEEEEETTEEEEEE-GGGHHHHHHHHHHHH----PPP-SEEEEEE----SSHHHHHHHHHHHHTT-EEEETTEEEEE-SS---HHHHHHHHHH-TT-EEEEEEEEE-S-HHHHHHHHHHHS-HHHHHHHHHHHHHHHHHHHHHHHHS-GGGS-HHHHHHHHHHHHHHHHHHHTT-----GGGS-TT-THHHHHHHHHHHHHHHHHHHHHHHHHH-EETTEEPPPPPHHHHTGGG---/--HHHHHHHHHHHHSS---HHHHHHHHHHHTGGGTTSEEEHHHHHHHHHTTT--HHHHHHHHHHHHHTTSEEEEEETTEEEEEE-GGGHHHHHHHHHHHH----PPP-SEEEEEE----SSTHHHHHHHHHHHTT-EEEETTEEEEE-SS---HHHHHHHHHH-TT-EEEEEEEEE-S-HHHHHHHHHHHS-HHHHHHHHHHHHHHHHHHHHHHHHS-GGGS-HHHHHHHHHHHHHHHHHHHTT-----GGGS-TT-THHHHHHHHHHHHHHHHHHHHHHHHHH-EETTEEPPPPPHHHHTGGG---

pLDDT: mean 91.38, std 7.45, range [54.59, 98.25]

Nearest PDB structures (foldseek):
  8a39-assembly2_BP1-2  TM=9.012E-01  e=4.008E-25  Escherichia coli W
  3l09-assembly2_C  TM=7.052E-01  e=2.666E-08  Jannaschia sp. CCS1
  5k1y-assembly1_F  TM=7.381E-01  e=1.731E-01  Sulfolobus sp. NOB8H2
  7r81-assembly1_L2  TM=6.312E-01  e=1.064E+00  Neurospora crassa
  8cq7-assembly1_M  TM=6.172E-01  e=8.692E-01  Candida albicans

Solvent-accessible surface area (backbone atoms only — not comparable to full-atom values): 33446 Å² total; per-residue (Å²): 129,59,64,68,58,51,53,49,53,50,48,54,56,69,38,74,83,72,46,56,50,58,50,50,50,37,45,41,63,69,56,24,55,34,20,82,31,50,37,29,52,69,37,51,38,57,59,42,37,77,61,70,42,50,60,67,54,43,53,52,24,50,49,51,36,35,74,70,54,49,31,41,79,49,76,56,91,93,44,48,29,37,28,63,26,73,89,43,45,64,60,50,51,53,48,47,39,58,67,37,52,79,74,85,70,78,66,79,74,23,26,28,36,38,38,36,79,63,63,101,48,76,72,37,54,56,53,49,51,52,42,40,68,73,35,33,18,53,56,45,92,46,33,30,39,27,78,37,68,80,72,80,40,72,66,52,49,51,51,48,37,68,76,36,72,63,43,43,40,29,36,62,16,36,68,64,66,94,43,71,64,56,54,46,51,50,45,58,54,19,37,69,56,67,60,52,43,48,50,35,47,51,50,39,65,64,44,49,64,55,44,58,53,56,69,72,43,55,74,85,66,54,47,34,65,57,21,33,52,49,45,50,50,53,50,41,61,45,41,68,48,54,65,70,48,58,74,72,55,70,90,72,45,63,91,78,59,41,58,64,61,38,51,50,51,48,48,55,49,38,65,74,26,47,66,45,16,48,48,38,51,49,73,59,33,39,42,97,87,38,62,49,52,74,65,40,73,72,58,42,50,36,67,85,45,59,129,129,60,65,68,58,52,52,49,53,51,48,53,54,70,39,73,82,72,47,55,50,57,50,51,52,38,45,40,62,68,56,24,55,36,20,81,31,50,36,29,51,69,37,52,39,55,58,42,38,78,63,70,43,51,64,66,54,44,53,52,24,51,49,50,35,34,74,70,54,48,31,42,79,48,76,58,91,92,44,50,29,38,28,62,25,74,90,44,46,66,61,49,52,54,48,46,40,58,65,37,52,79,74,86,70,79,65,79,75,22,26,28,36,38,38,35,80,63,63,101,49,75,72,38,55,58,52,48,51,53,42,40,67,73,34,34,18,53,56,45,92,48,33,29,39,29,78,38,68,79,72,80,40,73,67,54,50,51,51,48,37,68,75,36,72,64,43,43,42,32,35,61,15,36,67,66,66,95,45,72,62,58,53,47,49,49,46,59,53,19,37,70,56,68,59,53,42,48,52,35,48,52,50,40,66,65,44,49,64,55,43,56,53,56,70,72,42,54,75,83,67,54,48,35,66,57,19,33,51,48,46,51,49,53,48,42,62,47,43,68,50,54,66,69,49,58,75,71,56,68,90,72,45,65,91,79,59,42,58,64,59,39,50,49,51,48,48,54,49,37,65,74,24,48,66,46,16,49,50,37,50,49,73,58,32,40,42,99,87,38,61,48,53,74,67,42,74,71,58,42,50,36,64,85,45,58,128

InterPro domains:
  IPR011965 Phenylacetic acid degradation operon negative regulatory protein PaaX [PIRSF020623] (1-306)
  IPR012906 Transcriptional repressor PaaX-like, N-terminal [PF07848] (20-84)
  IPR013225 Transcriptional repressor PaaX-like, C-terminal [PF08223] (191-282)
  IPR036388 Winged helix-like DNA-binding domain superfamily [G3DSA:1.10.10.10] (20-100)

Organism: NCBI:txid1219067

Radius of gyration: 36.83 Å; Cα contacts (8 Å, |Δi|>4): 794; chains: 2; bounding box: 52×109×71 Å

Sequence (614 aa):
MNQDLHSFFEEISGHQSVSGTSLIVSYFGDYLWTCGGGIWLGNLIQAMETLGLNQRVVRSSVFRLHKDEWLTVNKVGRKSYYYLEPARYNEMLHANKKIYHSEKVAWSKRWNIIHTSLGPTNSSKDKVRYLQHKGFGLFDKDFFVQPDLQQLTPEIKQEITKTISSAKIFQQAELYSESEETLKNMVRQSWDIERIAEDYQQFIELFRPAWEIIESMTDDAISEEDAFKMRLLVIHFYRRIIVKDPDLPTELLPEDWPRKEAEQLTINIYRKVHDKAMKYVMDSSETPNGKLPVPSPNYYIRFGGLSMNQDLHSFFEEISGHQSVSGTSLIVSYFGDYLWTCGGGIWLGNLIQAMETLGLNQRVVRSSVFRLHKDEWLTVNKVGRKSYYYLEPARYNEMLHANKKIYHSEKVAWSKRWNIIHTSLGPTNSSKDKVRYLQHKGFGLFDKDFFVQPDLQQLTPEIKQEITKTISSAKIFQQAELYSESEETLKNMVRQSWDIERIAEDYQQFIELFRPAWEIIESMTDDAISEEDAFKMRLLVIHFYRRIIVKDPDLPTELLPEDWPRKEAEQLTINIYRKVHDKAMKYVMDSSETPNGKLPVPSPNYYIRFGGLS